Protein AF-0000000075201045 (afdb_homodimer)

Structure (mmCIF, N/CA/C/O backbone):
data_AF-0000000075201045-model_v1
#
loop_
_entity.id
_entity.type
_entity.pdbx_description
1 polymer 'Fumarylacetoacetase-like C-terminal domain-containing protein'
#
loop_
_atom_site.group_PDB
_atom_site.id
_atom_site.type_symbol
_atom_site.label_atom_id
_atom_site.label_alt_id
_atom_site.label_comp_id
_atom_site.label_asym_id
_atom_site.label_entity_id
_atom_site.label_seq_id
_atom_site.pdbx_PDB_ins_code
_atom_site.Cartn_x
_atom_site.Cartn_y
_atom_site.Cartn_z
_atom_site.occupancy
_atom_site.B_iso_or_equiv
_atom_site.auth_seq_id
_atom_site.auth_comp_id
_atom_site.auth_asym_id
_atom_site.auth_atom_id
_atom_site.pdbx_PDB_model_num
ATOM 1 N N . MET A 1 1 ? 1.28 19.375 -14.094 1 68.06 1 MET A N 1
ATOM 2 C CA . MET A 1 1 ? 0.945 17.984 -13.828 1 68.06 1 MET A CA 1
ATOM 3 C C . MET A 1 1 ? 0.833 17.734 -12.328 1 68.06 1 MET A C 1
ATOM 5 O O . MET A 1 1 ? -0.129 17.109 -11.875 1 68.06 1 MET A O 1
ATOM 9 N N . ALA A 1 2 ? 1.648 18.406 -11.594 1 76.38 2 ALA A N 1
ATOM 10 C CA . ALA A 1 2 ? 1.604 18.203 -10.148 1 76.38 2 ALA A CA 1
ATOM 11 C C . ALA A 1 2 ? 0.336 18.812 -9.555 1 76.38 2 ALA A C 1
ATOM 13 O O . ALA A 1 2 ? -0.212 18.281 -8.578 1 76.38 2 ALA A O 1
ATOM 14 N N . SER A 1 3 ? -0.15 19.75 -10.234 1 82.12 3 SER A N 1
ATOM 15 C CA . SER A 1 3 ? -1.355 20.406 -9.727 1 82.12 3 SER A CA 1
ATOM 16 C C . SER A 1 3 ? -2.572 19.484 -9.867 1 82.12 3 SER A C 1
ATOM 18 O O . SER A 1 3 ? -3.596 19.703 -9.219 1 82.12 3 SER A O 1
ATOM 20 N N . THR A 1 4 ? -2.371 18.453 -10.672 1 89.12 4 THR A N 1
ATOM 21 C CA . THR A 1 4 ? -3.449 17.484 -10.852 1 89.12 4 THR A CA 1
ATOM 22 C C . THR A 1 4 ? -3.057 16.125 -10.281 1 89.12 4 THR A C 1
ATOM 24 O O . THR A 1 4 ? -3.436 15.086 -10.828 1 89.12 4 THR A O 1
ATOM 27 N N . PHE A 1 5 ? -2.377 16.141 -9.18 1 93.06 5 PHE A N 1
ATOM 28 C CA . PHE A 1 5 ? -1.802 14.938 -8.602 1 93.06 5 PHE A CA 1
ATOM 29 C C . PHE A 1 5 ? -2.895 13.953 -8.203 1 93.06 5 PHE A C 1
ATOM 31 O O . PHE A 1 5 ? -2.713 12.734 -8.312 1 93.06 5 PHE A O 1
ATOM 38 N N . VAL A 1 6 ? -4.02 14.422 -7.844 1 93.12 6 VAL A N 1
ATOM 39 C CA . VAL A 1 6 ? -5.117 13.57 -7.398 1 93.12 6 VAL A CA 1
ATOM 40 C C . VAL A 1 6 ? -5.582 12.68 -8.547 1 93.12 6 VAL A C 1
ATOM 42 O O . VAL A 1 6 ? -6.031 11.555 -8.328 1 93.12 6 VAL A O 1
ATOM 45 N N . ARG A 1 7 ? -5.328 13.133 -9.75 1 91.06 7 ARG A N 1
ATOM 46 C CA . ARG A 1 7 ? -5.805 12.406 -10.922 1 91.06 7 ARG A CA 1
ATOM 47 C C . ARG A 1 7 ? -4.707 11.516 -11.492 1 91.06 7 ARG A C 1
ATOM 49 O O . ARG A 1 7 ? -4.992 10.477 -12.094 1 91.06 7 ARG A O 1
ATOM 56 N N . HIS A 1 8 ? -3.506 11.961 -11.203 1 91.56 8 HIS A N 1
ATOM 57 C CA . HIS A 1 8 ? -2.48 11.281 -11.984 1 91.56 8 HIS A CA 1
ATOM 58 C C . HIS A 1 8 ? -1.495 10.539 -11.086 1 91.56 8 HIS A C 1
ATOM 60 O O . HIS A 1 8 ? -0.746 9.68 -11.547 1 91.56 8 HIS A O 1
ATOM 66 N N . GLY A 1 9 ? -1.406 10.969 -9.82 1 95.25 9 GLY A N 1
ATOM 67 C CA . GLY A 1 9 ? -0.527 10.25 -8.914 1 95.25 9 GLY A CA 1
ATOM 68 C C . GLY A 1 9 ? -0.855 8.773 -8.805 1 95.25 9 GLY A C 1
ATOM 69 O O . GLY A 1 9 ? -2.008 8.375 -8.984 1 95.25 9 GLY A O 1
ATOM 70 N N . ARG A 1 10 ? 0.15 7.969 -8.516 1 96.5 10 ARG A N 1
ATOM 71 C CA . ARG A 1 10 ? -0.075 6.527 -8.555 1 96.5 10 ARG A CA 1
ATOM 72 C C . ARG A 1 10 ? -0.127 5.941 -7.145 1 96.5 10 ARG A C 1
ATOM 74 O O . ARG A 1 10 ? -0.617 4.828 -6.949 1 96.5 10 ARG A O 1
ATOM 81 N N . LYS A 1 11 ? 0.407 6.758 -6.168 1 98.62 11 LYS A N 1
ATOM 82 C CA . LYS A 1 11 ? 0.377 6.203 -4.816 1 98.62 11 LYS A CA 1
ATOM 83 C C . LYS A 1 11 ? 0.417 7.312 -3.77 1 98.62 11 LYS A C 1
ATOM 85 O O . LYS A 1 11 ? 0.832 8.438 -4.062 1 98.62 11 LYS A O 1
ATOM 90 N N . ILE A 1 12 ? -0.081 7.008 -2.633 1 98.94 12 ILE A N 1
ATOM 91 C CA . ILE A 1 12 ? 0.045 7.785 -1.406 1 98.94 12 ILE A CA 1
ATOM 92 C C . ILE A 1 12 ? 0.938 7.047 -0.414 1 98.94 12 ILE A C 1
ATOM 94 O O . ILE A 1 12 ? 0.655 5.902 -0.048 1 98.94 12 ILE A O 1
ATOM 98 N N . VAL A 1 13 ? 2.043 7.598 -0.073 1 98.94 13 VAL A N 1
ATOM 99 C CA . VAL A 1 13 ? 2.932 7.047 0.944 1 98.94 13 VAL A CA 1
ATOM 100 C C . VAL A 1 13 ? 2.756 7.812 2.254 1 98.94 13 VAL A C 1
ATOM 102 O O . VAL A 1 13 ? 3.035 9.008 2.322 1 98.94 13 VAL A O 1
ATOM 105 N N . ALA A 1 14 ? 2.365 7.129 3.305 1 98.94 14 ALA A N 1
ATOM 106 C CA . ALA A 1 14 ? 2.031 7.816 4.551 1 98.94 14 ALA A CA 1
ATOM 107 C C . ALA A 1 14 ? 2.951 7.371 5.684 1 98.94 14 ALA A C 1
ATOM 109 O O . ALA A 1 14 ? 3.082 6.176 5.953 1 98.94 14 ALA A O 1
ATOM 110 N N . ILE A 1 15 ? 3.527 8.359 6.348 1 98.69 15 ILE A N 1
ATOM 111 C CA . ILE A 1 15 ? 4.492 8.109 7.414 1 98.69 15 ILE A CA 1
ATOM 112 C C . ILE A 1 15 ? 3.756 7.883 8.734 1 98.69 15 ILE A C 1
ATOM 114 O O . ILE A 1 15 ? 2.838 8.633 9.078 1 98.69 15 ILE A O 1
ATOM 118 N N . GLY A 1 16 ? 4.188 6.848 9.445 1 97.31 16 GLY A N 1
ATOM 119 C CA . GLY A 1 16 ? 3.609 6.578 10.758 1 97.31 16 GLY A CA 1
ATOM 120 C C . GLY A 1 16 ? 4.41 7.176 11.898 1 97.31 16 GLY A C 1
ATOM 121 O O . GLY A 1 16 ? 5.641 7.215 11.844 1 97.31 16 GLY A O 1
ATOM 122 N N . ARG A 1 17 ? 3.682 7.703 12.883 1 96.06 17 ARG A N 1
ATOM 123 C CA . ARG A 1 17 ? 4.242 8.094 14.172 1 96.06 17 ARG A CA 1
ATOM 124 C C . ARG A 1 17 ? 5.34 9.133 14 1 96.06 17 ARG A C 1
ATOM 126 O O . ARG A 1 17 ? 6.434 8.992 14.555 1 96.06 17 ARG A O 1
ATOM 133 N N . ASN A 1 18 ? 5.035 10.211 13.289 1 97.94 18 ASN A N 1
ATOM 134 C CA . ASN A 1 18 ? 6.078 11.188 12.984 1 97.94 18 ASN A CA 1
ATOM 135 C C . ASN A 1 18 ? 5.945 12.438 13.836 1 97.94 18 ASN A C 1
ATOM 137 O O . ASN A 1 18 ? 6.566 13.461 13.547 1 97.94 18 ASN A O 1
ATOM 141 N N . TYR A 1 19 ? 5.047 12.484 14.82 1 96.44 19 TYR A N 1
ATOM 142 C CA . TYR A 1 19 ? 4.871 13.586 15.766 1 96.44 19 TYR A CA 1
ATOM 143 C C . TYR A 1 19 ? 4.969 13.086 17.203 1 96.44 19 TYR A C 1
ATOM 145 O O . TYR A 1 19 ? 4.215 12.203 17.609 1 96.44 19 TYR A O 1
ATOM 153 N N . SER A 1 20 ? 5.773 13.656 17.969 1 87.5 20 SER A N 1
ATOM 154 C CA . SER A 1 20 ? 6.105 13.164 19.312 1 87.5 20 SER A CA 1
ATOM 155 C C . SER A 1 20 ? 4.867 13.102 20.188 1 87.5 20 SER A C 1
ATOM 157 O O . SER A 1 20 ? 4.645 12.109 20.891 1 87.5 20 SER A O 1
ATOM 159 N N . GLU A 1 21 ? 4.129 14.117 20.188 1 83.5 21 GLU A N 1
ATOM 160 C CA . GLU A 1 21 ? 2.951 14.156 21.047 1 83.5 21 GLU A CA 1
ATOM 161 C C . GLU A 1 21 ? 1.922 13.117 20.609 1 83.5 21 GLU A C 1
ATOM 163 O O . GLU A 1 21 ? 1.203 12.562 21.453 1 83.5 21 GLU A O 1
ATOM 168 N N . HIS A 1 22 ? 1.812 12.867 19.375 1 85.5 22 HIS A N 1
ATOM 169 C CA . HIS A 1 22 ? 0.936 11.836 18.844 1 85.5 22 HIS A CA 1
ATOM 170 C C . HIS A 1 22 ? 1.35 10.453 19.344 1 85.5 22 HIS A C 1
ATOM 172 O O . HIS A 1 22 ? 0.497 9.633 19.703 1 85.5 22 HIS A O 1
ATOM 178 N N . ILE A 1 23 ? 2.639 10.312 19.375 1 84.44 23 ILE A N 1
ATOM 179 C CA . ILE A 1 23 ? 3.184 9.039 19.828 1 84.44 23 ILE A CA 1
ATOM 180 C C . ILE A 1 23 ? 2.807 8.805 21.281 1 84.44 23 ILE A C 1
ATOM 182 O O . ILE A 1 23 ? 2.375 7.711 21.656 1 84.44 23 ILE A O 1
ATOM 186 N N . LYS A 1 24 ? 2.955 9.844 22.016 1 83.25 24 LYS A N 1
ATOM 187 C CA . LYS A 1 24 ? 2.65 9.75 23.438 1 83.25 24 LYS A CA 1
ATOM 188 C C . LYS A 1 24 ? 1.164 9.484 23.672 1 83.25 24 LYS A C 1
ATOM 190 O O . LYS A 1 24 ? 0.798 8.68 24.516 1 83.25 24 LYS A O 1
ATOM 195 N N . GLU A 1 25 ? 0.348 10.023 22.938 1 85.81 25 GLU A N 1
ATOM 196 C CA . GLU A 1 25 ? -1.102 9.938 23.078 1 85.81 25 GLU A CA 1
ATOM 197 C C . GLU A 1 25 ? -1.593 8.508 22.859 1 85.81 25 GLU A C 1
ATOM 199 O O . GLU A 1 25 ? -2.559 8.07 23.484 1 85.81 25 GLU A O 1
ATOM 204 N N . LEU A 1 26 ? -0.983 7.828 22 1 81.94 26 LEU A N 1
ATOM 205 C CA . LEU A 1 26 ? -1.411 6.477 21.656 1 81.94 26 LEU A CA 1
ATOM 206 C C . LEU A 1 26 ? -0.512 5.434 22.312 1 81.94 26 LEU A C 1
ATOM 208 O O . LEU A 1 26 ? -0.641 4.238 22.047 1 81.94 26 LEU A O 1
ATOM 212 N N . ALA A 1 27 ? 0.481 5.801 23.266 1 84.75 27 ALA A N 1
ATOM 213 C CA . ALA A 1 27 ? 1.384 4.91 23.984 1 84.75 27 ALA A CA 1
ATOM 214 C C . ALA A 1 27 ? 2.217 4.07 23.016 1 84.75 27 ALA A C 1
ATOM 216 O O . ALA A 1 27 ? 2.361 2.861 23.203 1 84.75 27 ALA A O 1
ATOM 217 N N . ASN A 1 28 ? 2.605 4.82 21.984 1 84.94 28 ASN A N 1
ATOM 218 C CA . ASN A 1 28 ? 3.504 4.168 21.031 1 84.94 28 ASN A CA 1
ATOM 219 C C . ASN A 1 28 ? 4.965 4.516 21.328 1 84.94 28 ASN A C 1
ATOM 221 O O . ASN A 1 28 ? 5.25 5.426 22.094 1 84.94 28 ASN A O 1
ATOM 225 N N . THR A 1 29 ? 5.891 3.672 20.766 1 82.81 29 THR A N 1
ATOM 226 C CA . THR A 1 29 ? 7.316 3.967 20.844 1 82.81 29 THR A CA 1
ATOM 227 C C . THR A 1 29 ? 7.773 4.75 19.625 1 82.81 29 THR A C 1
ATOM 229 O O . THR A 1 29 ? 7.32 4.484 18.5 1 82.81 29 THR A O 1
ATOM 232 N N . ALA A 1 30 ? 8.734 5.652 19.828 1 84.06 30 ALA A N 1
ATOM 233 C CA . ALA A 1 30 ? 9.32 6.391 18.703 1 84.06 30 ALA A CA 1
ATOM 234 C C . ALA A 1 30 ? 10.164 5.473 17.828 1 84.06 30 ALA A C 1
ATOM 236 O O . ALA A 1 30 ? 10.992 4.707 18.328 1 84.06 30 ALA A O 1
ATOM 237 N N . PRO A 1 31 ? 10 5.605 16.562 1 89 31 PRO A N 1
ATOM 238 C CA . PRO A 1 31 ? 10.797 4.746 15.68 1 89 31 PRO A CA 1
ATOM 239 C C . PRO A 1 31 ? 12.219 5.258 15.477 1 89 31 PRO A C 1
ATOM 241 O O . PRO A 1 31 ? 12.453 6.469 15.484 1 89 31 PRO A O 1
ATOM 244 N N . LYS A 1 32 ? 13.117 4.359 15.219 1 88.31 32 LYS A N 1
ATOM 245 C CA . LYS A 1 32 ? 14.508 4.707 14.93 1 88.31 32 LYS A CA 1
ATOM 246 C C . LYS A 1 32 ? 14.664 5.223 13.508 1 88.31 32 LYS A C 1
ATOM 248 O O . LYS A 1 32 ? 15.555 6.027 13.227 1 88.31 32 LYS A O 1
ATOM 253 N N . GLU A 1 33 ? 13.789 4.699 12.672 1 94.56 33 GLU A N 1
ATOM 254 C CA . GLU A 1 33 ? 13.711 5.152 11.281 1 94.56 33 GLU A CA 1
ATOM 255 C C . GLU A 1 33 ? 12.266 5.309 10.836 1 94.56 33 GLU A C 1
ATOM 257 O O . GLU A 1 33 ? 11.359 4.688 11.398 1 94.56 33 GLU A O 1
ATOM 262 N N . PRO A 1 34 ? 12.102 6.184 9.82 1 97.25 34 PRO A N 1
ATOM 263 C CA . PRO A 1 34 ? 10.727 6.316 9.344 1 97.25 34 PRO A CA 1
ATOM 264 C C . PRO A 1 34 ? 10.133 4.992 8.867 1 97.25 34 PRO A C 1
ATOM 266 O O . PRO A 1 34 ? 10.844 4.176 8.273 1 97.25 34 PRO A O 1
ATOM 269 N N . PHE A 1 35 ? 8.906 4.719 9.156 1 97.81 35 PHE A N 1
ATOM 270 C CA . PHE A 1 35 ? 8.172 3.643 8.492 1 97.81 35 PHE A CA 1
ATOM 271 C C . PHE A 1 35 ? 6.895 4.168 7.855 1 97.81 35 PHE A C 1
ATOM 273 O O . PHE A 1 35 ? 6.395 5.227 8.242 1 97.81 35 PHE A O 1
ATOM 280 N N . PHE A 1 36 ? 6.422 3.465 6.883 1 98.81 36 PHE A N 1
ATOM 281 C CA . PHE A 1 36 ? 5.301 4 6.121 1 98.81 36 PHE A CA 1
ATOM 282 C C . PHE A 1 36 ? 4.391 2.881 5.633 1 98.81 36 PHE A C 1
ATOM 284 O O . PHE A 1 36 ? 4.758 1.704 5.699 1 98.81 36 PHE A O 1
ATOM 291 N N . PHE A 1 37 ? 3.244 3.232 5.25 1 98.88 37 PHE A N 1
ATOM 292 C CA . PHE A 1 37 ? 2.293 2.393 4.535 1 98.88 37 PHE A CA 1
ATOM 293 C C . PHE A 1 37 ? 1.799 3.092 3.271 1 98.88 37 PHE A C 1
ATOM 295 O O . PHE A 1 37 ? 1.991 4.297 3.107 1 98.88 37 PHE A O 1
ATOM 302 N N . ILE A 1 38 ? 1.225 2.316 2.393 1 98.88 38 ILE A N 1
ATOM 303 C CA . ILE A 1 38 ? 0.723 2.861 1.136 1 98.88 38 ILE A CA 1
ATOM 304 C C . ILE A 1 38 ? -0.804 2.869 1.149 1 98.88 38 ILE A C 1
ATOM 306 O O . ILE A 1 38 ? -1.433 1.904 1.593 1 98.88 38 ILE A O 1
ATOM 310 N N . LYS A 1 39 ? -1.398 3.986 0.767 1 98.94 39 LYS A N 1
ATOM 311 C CA . LYS A 1 39 ? -2.824 4.094 0.478 1 98.94 39 LYS A CA 1
ATOM 312 C C . LYS A 1 39 ? -3.078 4.148 -1.026 1 98.94 39 LYS A C 1
ATOM 314 O O . LYS A 1 39 ? -2.316 4.773 -1.767 1 98.94 39 LYS A O 1
ATOM 319 N N . PRO A 1 40 ? -4.164 3.465 -1.466 1 98.81 40 PRO A N 1
ATOM 320 C CA . PRO A 1 40 ? -4.523 3.613 -2.877 1 98.81 40 PRO A CA 1
ATOM 321 C C . PRO A 1 40 ? -5.055 5.004 -3.209 1 98.81 40 PRO A C 1
ATOM 323 O O . PRO A 1 40 ? -5.691 5.645 -2.365 1 98.81 40 PRO A O 1
ATOM 326 N N . THR A 1 41 ? -4.852 5.449 -4.465 1 98.62 41 THR A N 1
ATOM 327 C CA . THR A 1 41 ? -5.316 6.773 -4.855 1 98.62 41 THR A CA 1
ATOM 328 C C . THR A 1 41 ? -6.84 6.805 -4.965 1 98.62 41 THR A C 1
ATOM 330 O O . THR A 1 41 ? -7.445 7.879 -5.004 1 98.62 41 THR A O 1
ATOM 333 N N . THR A 1 42 ? -7.449 5.648 -4.949 1 98.69 42 THR A N 1
ATOM 334 C CA . THR A 1 42 ? -8.906 5.605 -4.965 1 98.69 42 THR A CA 1
ATOM 335 C C . THR A 1 42 ? -9.477 6.035 -3.617 1 98.69 42 THR A C 1
ATOM 337 O O . THR A 1 42 ? -10.688 6.266 -3.49 1 98.69 42 THR A O 1
ATOM 340 N N . SER A 1 43 ? -8.617 6.195 -2.607 1 98.88 43 SER A N 1
ATOM 341 C CA . SER A 1 43 ? -9.094 6.621 -1.293 1 98.88 43 SER A CA 1
ATOM 342 C C . SER A 1 43 ? -9.281 8.133 -1.235 1 98.88 43 SER A C 1
ATOM 344 O O . SER A 1 43 ? -9.883 8.648 -0.292 1 98.88 43 SER A O 1
ATOM 346 N N . TYR A 1 44 ? -8.859 8.883 -2.234 1 98.88 44 TYR A N 1
ATOM 347 C CA . TYR A 1 44 ? -9 10.336 -2.232 1 98.88 44 TYR A CA 1
ATOM 348 C C . TYR A 1 44 ? -10.461 10.742 -2.119 1 98.88 44 TYR A C 1
ATOM 350 O O . TYR A 1 44 ? -11.328 10.125 -2.744 1 98.88 44 TYR A O 1
ATOM 358 N N . LEU A 1 45 ? -10.695 11.719 -1.359 1 98.81 45 LEU A N 1
ATOM 359 C CA . LEU A 1 45 ? -11.977 12.398 -1.244 1 98.81 45 LEU A CA 1
ATOM 360 C C . LEU A 1 45 ? -11.805 13.906 -1.359 1 98.81 45 LEU A C 1
ATOM 362 O O . LEU A 1 45 ? -11.305 14.547 -0.435 1 98.81 45 LEU A O 1
ATOM 366 N N . PRO A 1 46 ? -12.195 14.484 -2.439 1 98.12 46 PRO A N 1
ATOM 367 C CA . PRO A 1 46 ? -12.078 15.945 -2.559 1 98.12 46 PRO A CA 1
ATOM 368 C C . PRO A 1 46 ? -12.867 16.688 -1.489 1 98.12 46 PRO A C 1
ATOM 370 O O . PRO A 1 46 ? -13.883 16.188 -1.001 1 98.12 46 PRO A O 1
ATOM 373 N N . SER A 1 47 ? -12.391 17.859 -1.215 1 98.5 47 SER A N 1
ATOM 374 C CA . SER A 1 47 ? -13.086 18.703 -0.251 1 98.5 47 SER A CA 1
ATOM 375 C C . SER A 1 47 ? -14.562 18.844 -0.595 1 98.5 47 SER A C 1
ATOM 377 O O . SER A 1 47 ? -14.922 18.953 -1.769 1 98.5 47 SER A O 1
ATOM 379 N N . GLY A 1 48 ? -15.359 18.875 0.414 1 98.62 48 GLY A N 1
ATOM 380 C CA . GLY A 1 48 ? -16.797 18.969 0.231 1 98.62 48 GLY A CA 1
ATOM 381 C C . GLY A 1 48 ? -17.453 17.609 0.045 1 98.62 48 GLY A C 1
ATOM 382 O O . GLY A 1 48 ? -18.688 17.516 -0.039 1 98.62 48 GLY A O 1
ATOM 383 N N . GLY A 1 49 ? -16.656 16.547 0.022 1 98.69 49 GLY A N 1
ATOM 384 C CA . GLY A 1 49 ? -17.172 15.219 -0.244 1 98.69 49 GLY A CA 1
ATOM 385 C C . GLY A 1 49 ? -17.766 14.562 0.982 1 98.69 49 GLY A C 1
ATOM 386 O O . GLY A 1 49 ? -17.906 15.195 2.031 1 98.69 49 GLY A O 1
ATOM 387 N N . LYS A 1 50 ? -18.219 13.336 0.781 1 98.88 50 LYS A N 1
ATOM 388 C CA . LYS A 1 50 ? -18.797 12.523 1.85 1 98.88 50 LYS A CA 1
ATOM 389 C C . LYS A 1 50 ? -17.875 11.367 2.223 1 98.88 50 LYS A C 1
ATOM 391 O O . LYS A 1 50 ? -17.578 10.5 1.395 1 98.88 50 LYS A O 1
ATOM 396 N N . LEU A 1 51 ? -17.328 11.391 3.393 1 98.94 51 LEU A N 1
ATOM 397 C CA . LEU A 1 51 ? -16.578 10.281 3.951 1 98.94 51 LEU A CA 1
ATOM 398 C C . LEU A 1 51 ? -17.484 9.125 4.32 1 98.94 51 LEU A C 1
ATOM 400 O O . LEU A 1 51 ? -18.375 9.266 5.172 1 98.94 51 LEU A O 1
ATOM 404 N N . GLU A 1 52 ? -17.297 7.996 3.746 1 98.88 52 GLU A N 1
ATOM 405 C CA . GLU A 1 52 ? -18.156 6.836 3.99 1 98.88 52 GLU A CA 1
ATOM 406 C C . GLU A 1 52 ? -17.562 5.926 5.055 1 98.88 52 GLU A C 1
ATOM 408 O O . GLU A 1 52 ? -16.438 5.418 4.895 1 98.88 52 GLU A O 1
ATOM 413 N N . LEU A 1 53 ? -18.297 5.742 6.082 1 98.81 53 LEU A N 1
ATOM 414 C CA . LEU A 1 53 ? -17.844 4.875 7.168 1 98.81 53 LEU A CA 1
ATOM 415 C C . LEU A 1 53 ? -18.453 3.48 7.031 1 98.81 53 LEU A C 1
ATOM 417 O O . LEU A 1 53 ? -19.672 3.309 7.137 1 98.81 53 LEU A O 1
ATOM 421 N N . PRO A 1 54 ? -17.578 2.486 6.77 1 98.62 54 PRO A N 1
ATOM 422 C CA . PRO A 1 54 ? -18.125 1.131 6.621 1 98.62 54 PRO A CA 1
ATOM 423 C C . PRO A 1 54 ? -18.797 0.621 7.895 1 98.62 54 PRO A C 1
ATOM 425 O O . PRO A 1 54 ? -18.484 1.089 8.992 1 98.62 54 PRO A O 1
ATOM 428 N N . ARG A 1 55 ? -19.703 -0.394 7.758 1 97.94 55 ARG A N 1
ATOM 429 C CA . ARG A 1 55 ? -20.422 -0.979 8.883 1 97.94 55 ARG A CA 1
ATOM 430 C C . ARG A 1 55 ? -19.453 -1.604 9.891 1 97.94 55 ARG A C 1
ATOM 432 O O . ARG A 1 55 ? -18.578 -2.379 9.508 1 97.94 55 ARG A O 1
ATOM 439 N N . GLY A 1 56 ? -19.609 -1.153 11.133 1 97.94 56 GLY A N 1
ATOM 440 C CA . GLY A 1 56 ? -18.828 -1.734 12.211 1 97.94 56 GLY A CA 1
ATOM 441 C C . GLY A 1 56 ? -17.484 -1.061 12.406 1 97.94 56 GLY A C 1
ATOM 442 O O . GLY A 1 56 ? -16.766 -1.355 13.367 1 97.94 56 GLY A O 1
ATOM 443 N N . ILE A 1 57 ? -17.109 -0.148 11.562 1 98.5 57 ILE A N 1
ATOM 444 C CA . ILE A 1 57 ? -15.797 0.478 11.625 1 98.5 57 ILE A CA 1
ATOM 445 C C . ILE A 1 57 ? -15.859 1.707 12.531 1 98.5 57 ILE A C 1
ATOM 447 O O . ILE A 1 57 ? -16.781 2.516 12.43 1 98.5 57 ILE A O 1
ATOM 451 N N . ILE A 1 58 ? -14.961 1.764 13.438 1 98.56 58 ILE A N 1
ATOM 452 C CA . ILE A 1 58 ? -14.656 2.986 14.172 1 98.56 58 ILE A CA 1
ATOM 453 C C . ILE A 1 58 ? -13.508 3.729 13.492 1 98.56 58 ILE A C 1
ATOM 455 O O . ILE A 1 58 ? -12.352 3.334 13.625 1 98.56 58 ILE A O 1
ATOM 459 N N . ALA A 1 59 ? -13.836 4.824 12.789 1 98.81 59 ALA A N 1
ATOM 460 C CA . ALA A 1 59 ? -12.844 5.539 12 1 98.81 59 ALA A CA 1
ATOM 461 C C . ALA A 1 59 ? -12.281 6.73 12.773 1 98.81 59 ALA A C 1
ATOM 463 O O . ALA A 1 59 ? -13.016 7.434 13.461 1 98.81 59 ALA A O 1
ATOM 464 N N . HIS A 1 60 ? -10.977 6.914 12.703 1 98.94 60 HIS A N 1
ATOM 465 C CA . HIS A 1 60 ? -10.297 8.031 13.344 1 98.94 60 HIS A CA 1
ATOM 466 C C . HIS A 1 60 ? -9.719 8.984 12.297 1 98.94 60 HIS A C 1
ATOM 468 O O . HIS A 1 60 ? -9.258 8.555 11.242 1 98.94 60 HIS A O 1
ATOM 474 N N . HIS A 1 61 ? -9.742 10.258 12.625 1 98.94 61 HIS A N 1
ATOM 475 C CA . HIS A 1 61 ? -9.148 11.289 11.773 1 98.94 61 HIS A CA 1
ATOM 476 C C . HIS A 1 61 ? -7.695 11.547 12.148 1 98.94 61 HIS A C 1
ATOM 478 O O . HIS A 1 61 ? -7.336 11.484 13.328 1 98.94 61 HIS A O 1
ATOM 484 N N . GLU A 1 62 ? -6.879 11.836 11.203 1 98.81 62 GLU A N 1
ATOM 485 C CA . GLU A 1 62 ? -5.508 12.32 11.352 1 98.81 62 GLU A CA 1
ATOM 486 C C . GLU A 1 62 ? -5.203 13.422 10.336 1 98.81 62 GLU A C 1
ATOM 488 O O . GLU A 1 62 ? -4.895 13.133 9.18 1 98.81 62 GLU A O 1
ATOM 493 N N . VAL A 1 63 ? -5.242 14.68 10.711 1 98.94 63 VAL A N 1
ATOM 494 C CA . VAL A 1 63 ? -4.93 15.773 9.797 1 98.94 63 VAL A CA 1
ATOM 495 C C . VAL A 1 63 ? -3.422 15.836 9.562 1 98.94 63 VAL A C 1
ATOM 497 O O . VAL A 1 63 ? -2.635 15.664 10.492 1 98.94 63 VAL A O 1
ATOM 500 N N . GLU A 1 64 ? -3.037 15.984 8.336 1 98.94 64 GLU A N 1
ATOM 501 C CA . GLU A 1 64 ? -1.618 15.906 8 1 98.94 64 GLU A CA 1
ATOM 502 C C . GLU A 1 64 ? -1.254 16.906 6.906 1 98.94 64 GLU A C 1
ATOM 504 O O . GLU A 1 64 ? -2.115 17.312 6.129 1 98.94 64 GLU A O 1
ATOM 509 N N . LEU A 1 65 ? 0.011 17.297 6.875 1 98.94 65 LEU A N 1
ATOM 510 C CA . LEU A 1 65 ? 0.6 17.938 5.699 1 98.94 65 LEU A CA 1
ATOM 511 C C . LEU A 1 65 ? 1.015 16.891 4.668 1 98.94 65 LEU A C 1
ATOM 513 O O . LEU A 1 65 ? 1.689 15.922 5 1 98.94 65 LEU A O 1
ATOM 517 N N . GLY A 1 66 ? 0.561 17.094 3.449 1 98.88 66 GLY A N 1
ATOM 518 C CA . GLY A 1 66 ? 1.014 16.266 2.334 1 98.88 66 GLY A CA 1
ATOM 519 C C . GLY A 1 66 ? 2.07 16.953 1.485 1 98.88 66 GLY A C 1
ATOM 520 O O . GLY A 1 66 ? 2.014 18.172 1.271 1 98.88 66 GLY A O 1
ATOM 521 N N . ILE A 1 67 ? 3.035 16.188 1.018 1 98.94 67 ILE A N 1
ATOM 522 C CA . ILE A 1 67 ? 4.031 16.625 0.038 1 98.94 67 ILE A CA 1
ATOM 523 C C . ILE A 1 67 ? 3.668 16.062 -1.338 1 98.94 67 ILE A C 1
ATOM 525 O O . ILE A 1 67 ? 3.51 14.852 -1.504 1 98.94 67 ILE A O 1
ATOM 529 N N . VAL A 1 68 ? 3.514 16.922 -2.277 1 98.88 68 VAL A N 1
ATOM 530 C CA . VAL A 1 68 ? 3.285 16.5 -3.652 1 98.88 68 VAL A CA 1
ATOM 531 C C . VAL A 1 68 ? 4.617 16.422 -4.398 1 98.88 68 VAL A C 1
ATOM 533 O O . VAL A 1 68 ? 5.328 17.422 -4.508 1 98.88 68 VAL A O 1
ATOM 536 N N . ILE A 1 69 ? 4.867 15.273 -4.953 1 98.81 69 ILE A N 1
ATOM 537 C CA . ILE A 1 69 ? 6.129 15.055 -5.66 1 98.81 69 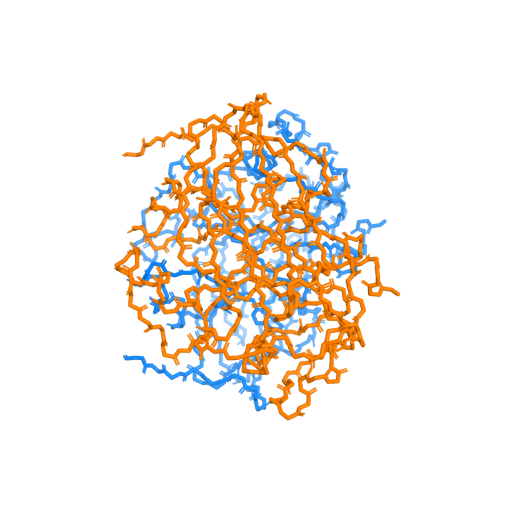ILE A CA 1
ATOM 538 C C . ILE A 1 69 ? 6.027 15.625 -7.074 1 98.81 69 ILE A C 1
ATOM 540 O O . ILE A 1 69 ? 5.039 15.383 -7.777 1 98.81 69 ILE A O 1
ATOM 544 N N . GLY A 1 70 ? 7.004 16.359 -7.438 1 98.06 70 GLY A N 1
ATOM 545 C CA . GLY A 1 70 ? 7.109 16.891 -8.789 1 98.06 70 GLY A CA 1
ATOM 546 C C . GLY A 1 70 ? 8.07 16.109 -9.664 1 98.06 70 GLY A C 1
ATOM 547 O O . GLY A 1 70 ? 7.641 15.289 -10.477 1 98.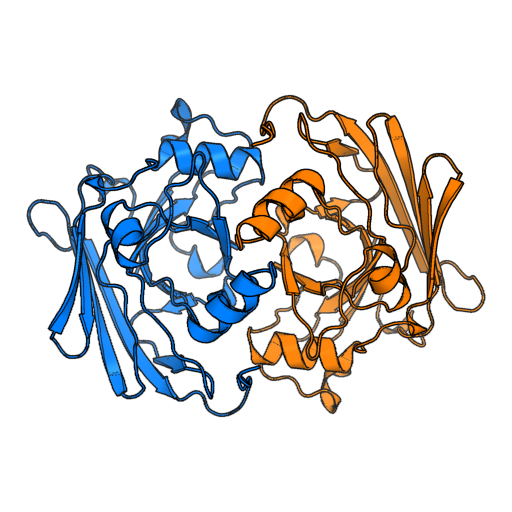06 70 GLY A O 1
ATOM 548 N N . ASN A 1 71 ? 9.367 16.328 -9.398 1 96.19 71 ASN A N 1
ATOM 549 C CA . ASN A 1 71 ? 10.383 15.531 -10.07 1 96.19 71 ASN A CA 1
ATOM 550 C C . ASN A 1 71 ? 10.602 14.195 -9.359 1 96.19 71 ASN A C 1
ATOM 552 O O . ASN A 1 71 ? 11.141 14.148 -8.258 1 96.19 71 ASN A O 1
ATOM 556 N N . GLY A 1 72 ? 10.227 13.172 -10.023 1 97.38 72 GLY A N 1
ATOM 557 C CA . GLY A 1 72 ? 10.422 11.859 -9.43 1 97.38 72 GLY A CA 1
ATOM 558 C C . GLY A 1 72 ? 11.883 11.492 -9.242 1 97.38 72 GLY A C 1
ATOM 559 O O . GLY A 1 72 ? 12.773 12.281 -9.57 1 97.38 72 GLY A O 1
ATOM 560 N N . GLY A 1 73 ? 12.023 10.281 -8.594 1 98.38 73 GLY A N 1
ATOM 561 C CA . GLY A 1 73 ? 13.391 9.828 -8.422 1 98.38 73 GLY A CA 1
ATOM 562 C C . GLY A 1 73 ? 13.523 8.68 -7.43 1 98.38 73 GLY A C 1
ATOM 563 O O . GLY A 1 73 ? 12.57 8.375 -6.703 1 98.38 73 GLY A O 1
ATOM 564 N N . ARG A 1 74 ? 14.609 8.07 -7.523 1 98.25 74 ARG A N 1
ATOM 565 C CA . ARG A 1 74 ? 15.055 7.02 -6.609 1 98.25 74 ARG A CA 1
ATOM 566 C C . ARG A 1 74 ? 16.359 7.406 -5.926 1 98.25 74 ARG A C 1
ATOM 568 O O . ARG A 1 74 ? 17.188 8.109 -6.508 1 98.25 74 ARG A O 1
ATOM 575 N N . ASP A 1 75 ? 16.5 7.02 -4.648 1 98.5 75 ASP A N 1
ATOM 576 C CA . ASP A 1 75 ? 17.703 7.277 -3.885 1 98.5 75 ASP A CA 1
ATOM 577 C C . ASP A 1 75 ? 18.016 8.773 -3.834 1 98.5 75 ASP A C 1
ATOM 579 O O . ASP A 1 75 ? 19.141 9.188 -4.121 1 98.5 75 ASP A O 1
ATOM 583 N N . ILE A 1 76 ? 17.047 9.531 -3.531 1 98.69 76 ILE A N 1
ATOM 584 C CA . ILE A 1 76 ? 17.172 10.984 -3.4 1 98.69 76 ILE A CA 1
ATOM 585 C C . ILE A 1 76 ? 17.859 11.32 -2.076 1 98.69 76 ILE A C 1
ATOM 587 O O . ILE A 1 76 ? 17.391 10.922 -1.009 1 98.69 76 ILE A O 1
ATOM 591 N N . SER A 1 77 ? 18.922 12.039 -2.072 1 98.62 77 SER A N 1
ATOM 592 C CA . SER A 1 77 ? 19.578 12.453 -0.837 1 98.62 77 SER A CA 1
ATOM 593 C C . SER A 1 77 ? 18.781 13.547 -0.131 1 98.62 77 SER A C 1
ATOM 595 O O . SER A 1 77 ? 18 14.25 -0.764 1 98.62 77 SER A O 1
ATOM 597 N N . GLN A 1 78 ? 19 13.695 1.146 1 98.56 78 GLN A N 1
ATOM 598 C CA . GLN A 1 78 ? 18.328 14.766 1.884 1 98.56 78 GLN A CA 1
ATOM 599 C C . GLN A 1 78 ? 18.641 16.125 1.279 1 98.56 78 GLN A C 1
ATOM 601 O O . GLN A 1 78 ? 17.766 17 1.199 1 98.56 78 GLN A O 1
ATOM 606 N N . ALA A 1 79 ? 19.859 16.297 0.795 1 98.56 79 ALA A N 1
ATOM 607 C CA . ALA A 1 79 ? 20.328 17.578 0.243 1 98.56 79 ALA A CA 1
ATOM 608 C C . ALA A 1 79 ? 19.547 17.938 -1.02 1 98.56 79 ALA A C 1
ATOM 610 O O . ALA A 1 79 ? 19.344 19.109 -1.317 1 98.56 79 ALA A O 1
ATOM 611 N N . ASN A 1 80 ? 19.031 16.953 -1.727 1 98.56 80 ASN A N 1
ATOM 612 C CA . ASN A 1 80 ? 18.359 17.188 -3 1 98.56 80 ASN A CA 1
ATOM 613 C C . ASN A 1 80 ? 16.844 17.062 -2.865 1 98.56 80 ASN A C 1
ATOM 615 O O . ASN A 1 80 ? 16.109 17.266 -3.838 1 98.56 80 ASN A O 1
ATOM 619 N N . ALA A 1 81 ? 16.359 16.766 -1.71 1 98.75 81 ALA A N 1
ATOM 620 C CA . ALA A 1 81 ? 14.953 16.438 -1.497 1 98.75 81 ALA A CA 1
ATOM 621 C C . ALA A 1 81 ? 14.055 17.594 -1.962 1 98.75 81 ALA A C 1
ATOM 623 O O . ALA A 1 81 ? 13.023 17.359 -2.604 1 98.75 81 ALA A O 1
ATOM 624 N N . ASP A 1 82 ? 14.492 18.75 -1.693 1 98.25 82 ASP A N 1
ATOM 625 C CA . ASP A 1 82 ? 13.68 19.938 -1.967 1 98.25 82 ASP A CA 1
ATOM 626 C C . ASP A 1 82 ? 13.391 20.078 -3.461 1 98.25 82 ASP A C 1
ATOM 628 O O . ASP A 1 82 ? 12.312 20.516 -3.855 1 98.25 82 ASP A O 1
ATOM 632 N N . SER A 1 83 ? 14.305 19.719 -4.301 1 98.31 83 SER A N 1
ATOM 633 C CA . SER A 1 83 ? 14.164 19.875 -5.746 1 98.31 83 SER A CA 1
ATOM 634 C C . SER A 1 83 ? 13.141 18.906 -6.312 1 98.31 83 SER A C 1
ATOM 636 O O . SER A 1 83 ? 12.719 19.031 -7.461 1 98.31 83 SER A O 1
ATOM 638 N N . HIS A 1 84 ? 12.68 17.984 -5.504 1 98.62 84 HIS A N 1
ATOM 639 C CA . HIS A 1 84 ? 11.719 17 -5.965 1 98.62 84 HIS A CA 1
ATOM 640 C C . HIS A 1 84 ? 10.305 17.344 -5.523 1 98.62 84 HIS A C 1
ATOM 642 O O . HIS A 1 84 ? 9.344 16.672 -5.906 1 98.62 84 HIS A O 1
ATOM 648 N N . ILE A 1 85 ? 10.148 18.344 -4.785 1 98.69 85 ILE A N 1
ATOM 649 C CA . ILE A 1 85 ? 8.852 18.75 -4.25 1 98.69 85 ILE A CA 1
ATOM 650 C C . ILE A 1 85 ? 8.203 19.766 -5.176 1 98.69 85 ILE A C 1
ATOM 652 O O . ILE A 1 85 ? 8.789 20.812 -5.457 1 98.69 85 ILE A O 1
ATOM 656 N N . ALA A 1 86 ? 7.031 19.453 -5.656 1 98.69 86 ALA A N 1
ATOM 657 C CA . ALA A 1 86 ? 6.273 20.391 -6.477 1 98.69 86 ALA A CA 1
ATOM 658 C C . ALA A 1 86 ? 5.449 21.344 -5.609 1 98.69 86 ALA A C 1
ATOM 660 O O . ALA A 1 86 ? 5.246 22.5 -5.969 1 98.69 86 ALA A O 1
ATOM 661 N N . GLY A 1 87 ? 4.949 20.797 -4.496 1 98.69 87 GLY A N 1
ATOM 662 C CA . GLY A 1 87 ? 4.078 21.547 -3.607 1 98.69 87 GLY A CA 1
ATOM 663 C C . GLY A 1 87 ? 3.539 20.719 -2.457 1 98.69 87 GLY A C 1
ATOM 664 O O . GLY A 1 87 ? 4.176 19.766 -2.029 1 98.69 87 GLY A O 1
ATOM 665 N N . TYR A 1 88 ? 2.457 21.203 -1.912 1 98.81 88 TYR A N 1
ATOM 666 C CA . TYR A 1 88 ? 1.894 20.609 -0.702 1 98.81 88 TYR A CA 1
ATOM 667 C C . TYR A 1 88 ? 0.378 20.484 -0.811 1 98.81 88 TYR A C 1
ATOM 669 O O . TYR A 1 88 ? -0.221 20.953 -1.783 1 98.81 88 TYR A O 1
ATOM 677 N N . ALA A 1 89 ? -0.179 19.828 0.169 1 98.81 89 ALA A N 1
ATOM 678 C CA . ALA A 1 89 ? -1.63 19.719 0.282 1 98.81 89 ALA A CA 1
ATOM 679 C C . ALA A 1 89 ? -2.043 19.391 1.714 1 98.81 89 ALA A C 1
ATOM 681 O O . ALA A 1 89 ? -1.303 18.719 2.443 1 98.81 89 ALA A O 1
ATOM 682 N N . LEU A 1 90 ? -3.172 19.922 2.104 1 98.94 90 LEU A N 1
ATOM 683 C CA . LEU A 1 90 ? -3.822 19.531 3.352 1 98.94 90 LEU A CA 1
ATOM 684 C C . LEU A 1 90 ? -4.602 18.234 3.178 1 98.94 90 LEU A C 1
ATOM 686 O O . LEU A 1 90 ? -5.355 18.078 2.213 1 98.94 90 LEU A O 1
ATOM 690 N N . ALA A 1 91 ? -4.367 17.281 4.035 1 98.94 91 ALA A N 1
ATOM 691 C CA . ALA A 1 91 ? -5.02 15.984 3.9 1 98.94 91 ALA A CA 1
ATOM 692 C C . ALA A 1 91 ? -5.453 15.445 5.262 1 98.94 91 ALA A C 1
ATOM 694 O O . ALA A 1 91 ? -5.012 15.938 6.301 1 98.94 91 ALA A O 1
ATOM 695 N N . VAL A 1 92 ? -6.363 14.523 5.246 1 99 92 VAL A N 1
ATOM 696 C CA . VAL A 1 92 ? -6.711 13.742 6.434 1 99 92 VAL A CA 1
ATOM 697 C C . VAL A 1 92 ? -6.488 12.258 6.156 1 99 92 VAL A C 1
ATOM 699 O O . VAL A 1 92 ? -7.086 11.695 5.234 1 99 92 VAL A O 1
ATOM 702 N N . ASP A 1 93 ? -5.582 11.641 6.887 1 98.94 93 ASP A N 1
ATOM 703 C CA . ASP A 1 93 ? -5.352 10.203 6.844 1 98.94 93 ASP A CA 1
ATOM 704 C C . ASP A 1 93 ? -6.348 9.461 7.727 1 98.94 93 ASP A C 1
ATOM 706 O O . ASP A 1 93 ? -6.047 9.141 8.883 1 98.94 93 ASP A O 1
ATOM 710 N N . MET A 1 94 ? -7.504 9.109 7.148 1 98.94 94 MET A N 1
ATOM 711 C CA . MET A 1 94 ? -8.516 8.359 7.898 1 98.94 94 MET A CA 1
ATOM 712 C C . MET 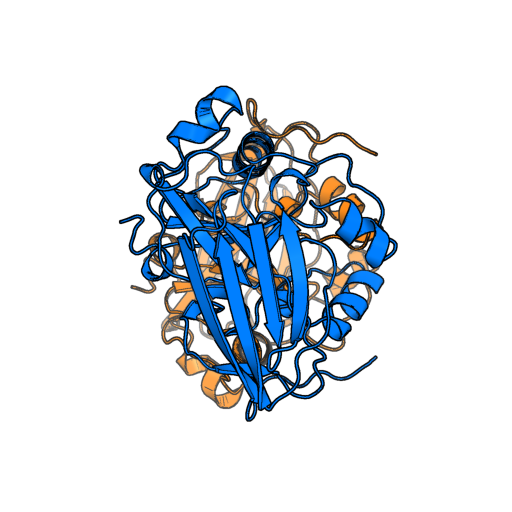A 1 94 ? -8.055 6.93 8.156 1 98.94 94 MET A C 1
ATOM 714 O O . MET A 1 94 ? -7.41 6.316 7.297 1 98.94 94 MET A O 1
ATOM 718 N N . THR A 1 95 ? -8.414 6.426 9.297 1 98.81 95 THR A N 1
ATOM 719 C CA . THR A 1 95 ? -7.984 5.105 9.734 1 98.81 95 THR A CA 1
ATOM 720 C C . THR A 1 95 ? -9.164 4.305 10.281 1 98.81 95 THR A C 1
ATOM 722 O O . THR A 1 95 ? -9.883 4.777 11.172 1 98.81 95 THR A O 1
ATOM 725 N N . ALA A 1 96 ? -9.422 3.129 9.75 1 98.81 96 ALA A N 1
ATOM 726 C CA . ALA A 1 96 ? -10.281 2.178 10.445 1 98.81 96 ALA A CA 1
ATOM 727 C C . ALA A 1 96 ? -9.586 1.614 11.688 1 98.81 96 ALA A C 1
ATOM 729 O O . ALA A 1 96 ? -8.961 0.55 11.625 1 98.81 96 ALA A O 1
ATOM 730 N N . ARG A 1 97 ? -9.766 2.25 12.766 1 98.44 97 ARG A N 1
ATOM 731 C CA . ARG A 1 97 ? -8.914 2.066 13.938 1 98.44 97 ARG A CA 1
ATOM 732 C C . ARG A 1 97 ? -9.109 0.68 14.539 1 98.44 97 ARG A C 1
ATOM 734 O O . ARG A 1 97 ? -8.141 0.008 14.891 1 98.44 97 ARG A O 1
ATOM 741 N N . ASN A 1 98 ? -10.359 0.262 14.734 1 98.31 98 ASN A N 1
ATOM 742 C CA . ASN A 1 98 ? -10.594 -1.057 15.312 1 98.31 98 ASN A CA 1
ATOM 743 C C . ASN A 1 98 ? -10.062 -2.166 14.406 1 98.31 98 ASN A C 1
ATOM 745 O O . ASN A 1 98 ? -9.523 -3.162 14.891 1 98.31 98 ASN A O 1
ATOM 749 N N . LEU A 1 99 ? -10.18 -2.012 13.117 1 98.31 99 LEU A N 1
ATOM 750 C CA . LEU A 1 99 ? -9.57 -2.951 12.18 1 98.31 99 LEU A CA 1
ATOM 751 C C . LEU A 1 99 ? -8.047 -2.9 12.273 1 98.31 99 LEU A C 1
ATOM 753 O O . LEU A 1 99 ? -7.391 -3.943 12.289 1 98.31 99 LEU A O 1
ATOM 757 N N . GLN A 1 100 ? -7.508 -1.708 12.305 1 98.25 100 GLN A N 1
ATOM 758 C CA . GLN A 1 100 ? -6.062 -1.566 12.43 1 98.25 100 GLN A CA 1
ATOM 759 C C . GLN A 1 100 ? -5.547 -2.246 13.695 1 98.25 100 GLN A C 1
ATOM 761 O O . GLN A 1 100 ? -4.527 -2.936 13.664 1 98.25 100 GLN A O 1
ATOM 766 N N . ASP A 1 101 ? -6.246 -2.01 14.797 1 97.12 101 ASP A N 1
ATOM 767 C CA . ASP A 1 101 ? -5.852 -2.643 16.047 1 97.12 101 ASP A CA 1
ATOM 768 C C . ASP A 1 101 ? -5.816 -4.164 15.906 1 97.12 101 ASP A C 1
ATOM 770 O O . ASP A 1 101 ? -4.887 -4.812 16.391 1 97.12 101 ASP A O 1
ATOM 774 N N . GLN A 1 102 ? -6.812 -4.703 15.273 1 96.69 102 GLN A N 1
ATOM 775 C CA . GLN A 1 102 ? -6.895 -6.145 15.078 1 96.69 102 GLN A CA 1
ATOM 776 C C . GLN A 1 102 ? -5.719 -6.656 14.242 1 96.69 102 GLN A C 1
ATOM 778 O O . GLN A 1 102 ? -5.078 -7.645 14.609 1 96.69 102 GLN A O 1
ATOM 783 N N . VAL A 1 103 ? -5.406 -6.008 13.148 1 97 103 VAL A N 1
ATOM 784 C CA . VAL A 1 103 ? -4.363 -6.52 12.266 1 97 103 VAL A CA 1
ATOM 785 C C . VAL A 1 103 ? -2.99 -6.281 12.891 1 97 103 VAL A C 1
ATOM 787 O O . VAL A 1 103 ? -2.07 -7.082 12.711 1 97 103 VAL A O 1
ATOM 790 N N . LYS A 1 104 ? -2.822 -5.184 13.594 1 96.88 104 LYS A N 1
ATOM 791 C CA . LYS A 1 104 ? -1.572 -4.941 14.305 1 96.88 104 LYS A CA 1
ATOM 792 C C . LYS A 1 104 ? -1.26 -6.082 15.266 1 96.88 104 LYS A C 1
ATOM 794 O O . LYS A 1 104 ? -0.13 -6.574 15.312 1 96.88 104 LYS A O 1
ATOM 799 N N . LYS A 1 105 ? -2.25 -6.473 16 1 95.44 105 LYS A N 1
ATOM 800 C CA . LYS A 1 105 ? -2.098 -7.531 17 1 95.44 105 LYS A CA 1
ATOM 801 C C . LYS A 1 105 ? -1.668 -8.844 16.344 1 95.44 105 LYS A C 1
ATOM 803 O O . LYS A 1 105 ? -0.95 -9.641 16.953 1 95.44 105 LYS A O 1
ATOM 808 N N . ARG A 1 106 ? -1.996 -9.031 15.141 1 95.38 106 ARG A N 1
ATOM 809 C CA . ARG A 1 106 ? -1.727 -10.281 14.438 1 95.38 106 ARG A CA 1
ATOM 810 C C . ARG A 1 106 ? -0.511 -10.141 13.523 1 95.38 106 ARG A C 1
ATOM 812 O O . ARG A 1 106 ? -0.188 -11.062 12.766 1 95.38 106 ARG A O 1
ATOM 819 N N . GLY A 1 107 ? 0.118 -8.938 13.531 1 96.81 107 GLY A N 1
ATOM 820 C CA . GLY A 1 107 ? 1.258 -8.695 12.656 1 96.81 107 GLY A CA 1
ATOM 821 C C . GLY A 1 107 ? 0.889 -8.656 11.188 1 96.81 107 GLY A C 1
ATOM 822 O O . GLY A 1 107 ? 1.688 -9.039 10.328 1 96.81 107 GLY A O 1
ATOM 823 N N . LEU A 1 108 ? -0.302 -8.328 10.852 1 97.62 108 LEU A N 1
ATOM 824 C CA . LEU A 1 108 ? -0.802 -8.281 9.477 1 97.62 108 LEU A CA 1
ATOM 825 C C . LEU A 1 108 ? -0.716 -6.863 8.914 1 97.62 108 LEU A C 1
ATOM 827 O O . LEU A 1 108 ? -0.512 -5.906 9.664 1 97.62 108 LEU A O 1
ATOM 831 N N . PRO A 1 109 ? -0.819 -6.699 7.586 1 98.38 109 PRO A N 1
ATOM 832 C CA . PRO A 1 109 ? -0.652 -5.387 6.961 1 98.38 109 PRO A CA 1
ATOM 833 C C . PRO A 1 109 ? -1.813 -4.441 7.254 1 98.38 109 PRO A C 1
ATOM 835 O O . PRO A 1 109 ? -2.924 -4.891 7.551 1 98.38 109 PRO A O 1
ATOM 838 N N . TRP A 1 110 ? -1.553 -3.146 7.059 1 98.81 110 TRP A N 1
ATOM 839 C CA . TRP A 1 110 ? -2.502 -2.1 7.418 1 98.81 110 TRP A CA 1
ATOM 840 C C . TRP A 1 110 ? -3.346 -1.693 6.215 1 98.81 110 TRP A C 1
ATOM 842 O O . TRP A 1 110 ? -4.258 -0.874 6.336 1 98.81 110 TRP A O 1
ATOM 852 N N . SER A 1 111 ? -3.16 -2.262 5.066 1 98.75 111 SER A N 1
ATOM 853 C CA . SER A 1 111 ? -3.67 -1.734 3.807 1 98.75 111 SER A CA 1
ATOM 854 C C . SER A 1 111 ? -5.188 -1.584 3.842 1 98.75 111 SER A C 1
ATOM 856 O O . SER A 1 111 ? -5.727 -0.564 3.406 1 98.75 111 SER A O 1
ATOM 858 N N . ALA A 1 112 ? -5.887 -2.521 4.371 1 98.62 112 ALA A N 1
ATOM 859 C CA . ALA A 1 112 ? -7.344 -2.416 4.426 1 98.62 112 ALA A CA 1
ATOM 860 C C . ALA A 1 112 ? -7.773 -1.304 5.379 1 98.62 112 ALA A C 1
ATOM 862 O O . ALA A 1 112 ? -8.625 -0.48 5.035 1 98.62 112 ALA A O 1
ATOM 863 N N . ALA A 1 113 ? -7.164 -1.228 6.527 1 98.81 113 ALA A N 1
ATOM 864 C CA . ALA A 1 113 ? -7.543 -0.276 7.57 1 98.81 113 ALA A CA 1
ATOM 865 C C . ALA A 1 113 ? -7.328 1.161 7.105 1 98.81 113 ALA A C 1
ATOM 867 O O . ALA A 1 113 ? -8 2.082 7.578 1 98.81 113 ALA A O 1
ATOM 868 N N . LYS A 1 114 ? -6.383 1.353 6.191 1 98.88 114 LYS A N 1
ATOM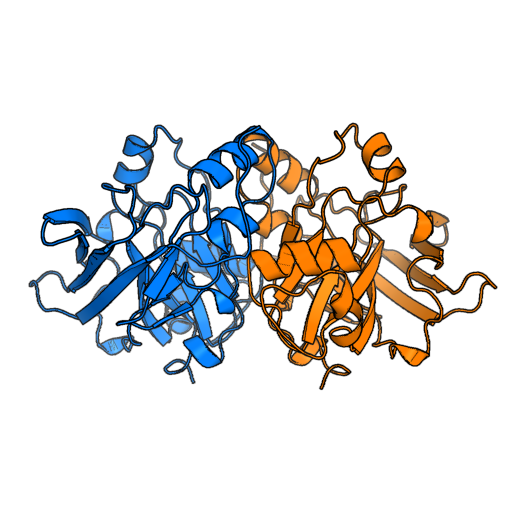 869 C CA . LYS A 1 114 ? -5.996 2.695 5.766 1 98.88 114 LYS A CA 1
ATOM 870 C C . LYS A 1 114 ? -6.492 2.99 4.355 1 98.88 114 LYS A C 1
ATOM 872 O O . LYS A 1 114 ? -6.465 4.141 3.91 1 98.88 114 LYS A O 1
ATOM 877 N N . GLY A 1 115 ? -7.059 1.951 3.639 1 98.81 115 GLY A N 1
ATOM 878 C CA . GLY A 1 115 ? -7.184 2.08 2.195 1 98.81 115 GLY A CA 1
ATOM 879 C C . GLY A 1 115 ? -8.625 2.105 1.72 1 98.81 115 GLY A C 1
ATOM 880 O O . GLY A 1 115 ? -8.891 1.961 0.525 1 98.81 115 GLY A O 1
ATOM 881 N N . PHE A 1 116 ? -9.602 2.297 2.619 1 98.88 116 PHE A N 1
ATOM 882 C CA . PHE A 1 116 ? -10.992 2.373 2.186 1 98.88 116 PHE A CA 1
ATOM 883 C C . PHE A 1 116 ? -11.195 3.541 1.227 1 98.88 116 PHE A C 1
ATOM 885 O O . PHE A 1 116 ? -10.562 4.586 1.369 1 98.88 116 PHE A O 1
ATOM 892 N N . ASP A 1 117 ? -12.117 3.377 0.277 1 98.75 117 ASP A N 1
ATOM 893 C CA . ASP A 1 117 ? -12.555 4.535 -0.497 1 98.75 117 ASP A CA 1
ATOM 894 C C . ASP A 1 117 ? -13 5.672 0.419 1 98.75 117 ASP A C 1
ATOM 896 O O . ASP A 1 117 ? -13.648 5.438 1.441 1 98.75 117 ASP A O 1
ATOM 900 N N . THR A 1 118 ? -12.586 6.906 0.085 1 98.88 118 THR A N 1
ATOM 901 C CA . THR A 1 118 ? -12.914 8.172 0.728 1 98.88 118 THR A CA 1
ATOM 902 C C . THR A 1 118 ? -12.07 8.383 1.979 1 98.88 118 THR A C 1
ATOM 904 O O . THR A 1 118 ? -12.211 9.398 2.668 1 98.88 118 THR A O 1
ATOM 907 N N . PHE A 1 119 ? -11.125 7.488 2.33 1 98.94 119 PHE A N 1
ATOM 908 C CA . PHE A 1 119 ? -10.367 7.555 3.572 1 98.94 119 PHE A CA 1
ATOM 909 C C . PHE A 1 119 ? -9.148 8.461 3.414 1 98.94 119 PHE A C 1
ATOM 911 O O . PHE A 1 119 ? -8.219 8.406 4.223 1 98.94 119 PHE A O 1
ATOM 918 N N . THR A 1 120 ? -9.078 9.266 2.352 1 98.94 120 THR A N 1
ATOM 919 C CA . THR A 1 120 ? -8.062 10.297 2.227 1 98.94 120 THR A CA 1
ATOM 920 C C . THR A 1 120 ? -8.672 11.609 1.74 1 98.94 120 THR A C 1
ATOM 922 O O . THR A 1 120 ? -8.438 12.023 0.604 1 98.94 120 THR A O 1
ATOM 925 N N . PRO A 1 121 ? -9.414 12.258 2.611 1 98.94 121 PRO A N 1
ATOM 926 C CA . PRO A 1 121 ? -9.781 13.633 2.26 1 98.94 121 PRO A CA 1
ATOM 927 C C . PRO A 1 121 ? -8.57 14.492 1.895 1 98.94 121 PRO A C 1
ATOM 929 O O . PRO A 1 121 ? -7.539 14.422 2.564 1 98.94 121 PRO A O 1
ATOM 932 N N . ILE A 1 122 ? -8.727 15.25 0.873 1 98.88 122 ILE A N 1
ATOM 933 C CA . ILE A 1 122 ? -7.566 15.922 0.3 1 98.88 122 ILE A CA 1
ATOM 934 C C . ILE A 1 122 ? -7.957 17.328 -0.155 1 98.88 122 ILE A C 1
ATOM 936 O O . ILE A 1 122 ? -9.016 17.516 -0.753 1 98.88 122 ILE A O 1
ATOM 940 N N . GLY A 1 123 ? -7.141 18.25 0.231 1 98.5 123 GLY A N 1
ATOM 941 C CA . GLY A 1 123 ? -7.336 19.641 -0.191 1 98.5 123 GLY A CA 1
ATOM 942 C C . GLY A 1 123 ? -6.672 19.953 -1.517 1 98.5 123 GLY A C 1
ATOM 943 O O . GLY A 1 123 ? -6.164 19.062 -2.193 1 98.5 123 GLY A O 1
ATOM 944 N N . SER A 1 124 ? -6.75 21.219 -1.851 1 97.31 124 SER A N 1
ATOM 945 C CA . SER A 1 124 ? -6.203 21.688 -3.121 1 97.31 124 SER A CA 1
ATOM 946 C C . SER A 1 124 ? -4.68 21.703 -3.096 1 97.31 124 SER A C 1
ATOM 948 O O . SER A 1 124 ? -4.07 21.766 -2.023 1 97.31 124 SER A O 1
ATOM 950 N N . PHE A 1 125 ? -4.102 21.656 -4.316 1 98.44 125 PHE A N 1
ATOM 951 C CA . PHE A 1 125 ? -2.658 21.797 -4.492 1 98.44 125 PHE A CA 1
ATOM 952 C C . PHE A 1 125 ? -2.188 23.172 -4.062 1 98.44 125 PHE A C 1
ATOM 954 O O . PHE A 1 125 ? -2.791 24.188 -4.434 1 98.44 125 PHE A O 1
ATOM 961 N N . ILE A 1 126 ? -1.183 23.203 -3.23 1 98.38 126 ILE A N 1
ATOM 962 C CA . ILE A 1 126 ? -0.503 24.438 -2.844 1 98.38 126 ILE A CA 1
ATOM 963 C C . ILE A 1 126 ? 0.878 24.484 -3.494 1 98.38 126 ILE A C 1
ATOM 965 O O . ILE A 1 126 ? 1.776 23.734 -3.121 1 98.38 126 ILE A O 1
ATOM 969 N N . PRO A 1 127 ? 1.085 25.391 -4.414 1 97.88 127 PRO A N 1
ATOM 970 C CA . PRO A 1 127 ? 2.418 25.484 -5.016 1 97.88 127 PRO A CA 1
ATOM 971 C C . PRO A 1 127 ? 3.518 25.703 -3.979 1 97.88 127 PRO A C 1
ATOM 973 O O . PRO A 1 127 ? 3.316 26.422 -3 1 97.88 127 PRO A O 1
ATOM 976 N N . LYS A 1 128 ? 4.609 25.156 -4.281 1 97.62 128 LYS A N 1
ATOM 977 C CA . LYS A 1 128 ? 5.734 25.172 -3.348 1 97.62 128 LYS A CA 1
ATOM 978 C C . LYS A 1 128 ? 6.098 26.594 -2.951 1 97.62 128 LYS A C 1
ATOM 980 O O . LYS A 1 128 ? 6.438 26.859 -1.793 1 97.62 128 LYS A O 1
ATOM 985 N N . ASP A 1 129 ? 6.027 27.531 -3.816 1 96.56 129 ASP A N 1
ATOM 986 C CA . ASP A 1 129 ? 6.488 28.891 -3.58 1 96.56 129 ASP A CA 1
ATOM 987 C C . ASP A 1 129 ? 5.527 29.641 -2.668 1 96.56 129 ASP A C 1
ATOM 989 O O . ASP A 1 129 ? 5.852 30.734 -2.178 1 96.56 129 ASP A O 1
ATOM 993 N N . LYS A 1 130 ? 4.391 29.094 -2.363 1 96.75 130 LYS A N 1
ATOM 994 C CA . LYS A 1 130 ? 3.424 29.734 -1.469 1 96.75 130 LYS A CA 1
ATOM 995 C C . LYS A 1 130 ? 3.682 29.344 -0.017 1 96.75 130 LYS A C 1
ATOM 997 O O . LYS A 1 130 ? 3.092 29.906 0.9 1 96.75 130 LYS A O 1
ATOM 1002 N N . VAL A 1 131 ? 4.5 28.391 0.177 1 97.94 131 VAL A N 1
ATOM 1003 C CA . VAL A 1 131 ? 4.844 27.938 1.52 1 97.94 131 VAL A CA 1
ATOM 1004 C C . VAL A 1 131 ? 6.281 28.344 1.849 1 97.94 131 VAL A C 1
ATOM 1006 O O . VAL A 1 131 ? 7.23 27.812 1.271 1 97.94 131 VAL A O 1
ATOM 1009 N N . LEU A 1 132 ? 6.465 29.203 2.752 1 96.25 132 LEU A N 1
ATOM 1010 C CA . LEU A 1 132 ? 7.793 29.703 3.105 1 96.25 132 LEU A CA 1
ATOM 1011 C C . LEU A 1 132 ? 8.609 28.609 3.797 1 96.25 132 LEU A C 1
ATOM 1013 O O . LEU A 1 132 ? 9.773 28.406 3.461 1 96.25 132 LEU A O 1
ATOM 1017 N N . ASP A 1 133 ? 8.102 27.969 4.797 1 98.06 133 ASP A N 1
ATOM 1018 C CA . ASP A 1 133 ? 8.742 26.891 5.535 1 98.06 133 ASP A CA 1
ATOM 1019 C C . ASP A 1 133 ? 7.738 25.797 5.895 1 98.06 133 ASP A C 1
ATOM 1021 O O . ASP A 1 133 ? 6.91 25.984 6.789 1 98.06 133 ASP A O 1
ATOM 1025 N N . PRO A 1 134 ? 7.852 24.719 5.238 1 98.69 134 PRO A N 1
ATOM 1026 C CA . PRO A 1 134 ? 6.891 23.656 5.523 1 98.69 134 PRO A CA 1
ATOM 1027 C C . PRO A 1 134 ? 7.062 23.062 6.922 1 98.69 134 PRO A C 1
ATOM 1029 O O . PRO A 1 134 ? 6.227 22.266 7.367 1 98.69 134 PRO A O 1
ATOM 1032 N N . HIS A 1 135 ? 8.062 23.438 7.602 1 98.56 135 HIS A N 1
ATOM 1033 C CA . HIS A 1 135 ? 8.289 22.969 8.961 1 98.56 135 HIS A CA 1
ATOM 1034 C C . HIS A 1 135 ? 7.871 24.016 9.984 1 98.56 135 HIS A C 1
ATOM 1036 O O . HIS A 1 135 ? 8.312 23.969 11.141 1 98.56 135 HIS A O 1
ATOM 1042 N N . ASP A 1 136 ? 7.129 24.906 9.586 1 98.19 136 ASP A N 1
ATOM 1043 C CA . ASP A 1 136 ? 6.562 25.938 10.453 1 98.19 136 ASP A CA 1
ATOM 1044 C C . ASP A 1 136 ? 5.152 26.312 10.008 1 98.19 136 ASP A C 1
ATOM 1046 O O . ASP A 1 136 ? 4.867 27.484 9.766 1 98.19 136 ASP A O 1
ATOM 1050 N N . LEU A 1 137 ? 4.293 25.375 9.93 1 98.75 137 LEU A N 1
ATOM 1051 C CA . LEU A 1 137 ? 2.887 25.531 9.586 1 98.75 137 LEU A CA 1
ATOM 1052 C C . LEU A 1 137 ? 1.989 25.047 10.719 1 98.75 137 LEU A C 1
ATOM 1054 O O . LEU A 1 137 ? 2.42 24.266 11.57 1 98.75 137 LEU A O 1
ATOM 1058 N N . ARG A 1 138 ? 0.817 25.531 10.719 1 98.38 138 ARG A N 1
ATOM 1059 C CA . ARG A 1 138 ? -0.192 25.109 11.688 1 98.38 138 ARG A CA 1
ATOM 1060 C C . ARG A 1 138 ? -1.229 24.203 11.031 1 98.38 138 ARG A C 1
ATOM 1062 O O . ARG A 1 138 ? -1.701 24.484 9.93 1 98.38 138 ARG A O 1
ATOM 1069 N N . LEU A 1 139 ? -1.533 23.078 11.656 1 98.44 139 LEU A N 1
ATOM 1070 C CA . LEU A 1 139 ? -2.562 22.125 11.258 1 98.44 139 LEU A CA 1
ATOM 1071 C C . LEU A 1 139 ? -3.684 22.062 12.289 1 98.44 139 LEU A C 1
ATOM 1073 O O . LEU A 1 139 ? -3.424 21.906 13.484 1 98.44 139 LEU A O 1
ATOM 1077 N N . SER A 1 140 ? -4.867 22.141 11.797 1 98.75 140 SER A N 1
ATOM 1078 C CA . SER A 1 140 ? -5.969 21.984 12.742 1 98.75 140 SER A CA 1
ATOM 1079 C C . SER A 1 140 ? -7.133 21.219 12.109 1 98.75 140 SER A C 1
ATOM 1081 O O . SER A 1 140 ? -7.277 21.203 10.883 1 98.75 140 SER A O 1
ATOM 1083 N N . LEU A 1 141 ? -7.941 20.594 12.875 1 98.94 141 LEU A N 1
ATOM 1084 C CA . LEU A 1 141 ? -9.141 19.844 12.5 1 98.94 141 LEU A CA 1
ATOM 1085 C C . LEU A 1 141 ? -10.242 20.047 13.531 1 98.94 141 LEU A C 1
ATOM 1087 O O . LEU A 1 141 ? -10 19.953 14.734 1 98.94 141 LEU A O 1
ATOM 1091 N N . ARG A 1 142 ? -11.398 20.375 13.078 1 98.94 142 ARG A N 1
ATOM 1092 C CA . ARG A 1 142 ? -12.594 20.531 13.898 1 98.94 142 ARG A CA 1
ATOM 1093 C C . ARG A 1 142 ? -13.68 19.547 13.492 1 98.94 142 ARG A C 1
ATOM 1095 O O . ARG A 1 142 ? -13.836 19.25 12.312 1 98.94 142 ARG A O 1
ATOM 1102 N N . ILE A 1 143 ? -14.406 19.109 14.406 1 98.94 143 ILE A N 1
ATOM 1103 C CA . ILE A 1 143 ? -15.617 18.328 14.188 1 98.94 143 ILE A CA 1
ATOM 1104 C C . ILE A 1 143 ? -16.828 19.047 14.789 1 98.94 143 ILE A C 1
ATOM 1106 O O . ILE A 1 143 ? -16.844 19.328 15.984 1 98.94 143 ILE A O 1
ATOM 1110 N N . ASN A 1 144 ? -17.797 19.406 13.977 1 98.75 144 ASN A N 1
ATOM 1111 C CA . ASN A 1 144 ? -18.984 20.141 14.406 1 98.75 144 ASN A CA 1
ATOM 1112 C C . ASN A 1 144 ? -18.609 21.406 15.188 1 98.75 144 ASN A C 1
ATOM 1114 O O . ASN A 1 144 ? -19.172 21.672 16.25 1 98.75 144 ASN A O 1
ATOM 1118 N N . GLY A 1 145 ? -17.578 21.938 14.773 1 98.44 145 GLY A N 1
ATOM 1119 C CA . GLY A 1 145 ? -17.188 23.219 15.328 1 98.44 145 GLY A CA 1
ATOM 1120 C C . GLY A 1 145 ? -16.188 23.109 16.469 1 98.44 145 GLY A C 1
ATOM 1121 O O . GLY A 1 145 ? -15.562 24.094 16.844 1 98.44 145 GLY A O 1
ATOM 1122 N N . GLY A 1 146 ? -15.984 21.953 17.047 1 98.75 146 GLY A N 1
ATOM 1123 C CA . GLY A 1 146 ? -15.047 21.75 18.141 1 98.75 146 GLY A CA 1
ATOM 1124 C C . GLY A 1 146 ? -13.664 21.328 17.672 1 98.75 146 GLY A C 1
ATOM 1125 O O . GLY A 1 146 ? -13.531 20.406 16.875 1 98.75 146 GLY A O 1
ATOM 1126 N N . ILE A 1 147 ? -12.672 21.984 18.219 1 98.69 147 ILE A N 1
ATOM 1127 C CA . ILE A 1 147 ? -11.297 21.688 17.859 1 98.69 147 ILE A CA 1
ATOM 1128 C C . ILE A 1 147 ? -10.914 20.312 18.406 1 98.69 147 ILE A C 1
ATOM 1130 O O . ILE A 1 147 ? -11.086 20.047 19.594 1 98.69 147 ILE A O 1
ATOM 1134 N N . LYS A 1 148 ? -10.422 19.406 17.562 1 98.81 148 LYS A N 1
ATOM 1135 C CA . LYS A 1 148 ? -9.945 18.094 17.969 1 98.81 148 LYS A CA 1
ATOM 1136 C C . LYS A 1 148 ? -8.43 17.984 17.844 1 98.81 148 LYS A C 1
ATOM 1138 O O . LYS A 1 148 ? -7.777 17.344 18.672 1 98.81 148 LYS A O 1
ATOM 1143 N N . GLN A 1 149 ? -7.898 18.578 16.797 1 98.75 149 GLN A N 1
ATOM 1144 C CA . GLN A 1 149 ? -6.457 18.625 16.594 1 98.75 149 GLN A CA 1
ATOM 1145 C C . GLN A 1 149 ? -6 20.062 16.297 1 98.75 149 GLN A C 1
ATOM 1147 O O . GLN A 1 149 ? -6.684 20.812 15.594 1 98.75 149 GLN A O 1
ATOM 1152 N N . ASN A 1 150 ? -4.938 20.422 16.891 1 98 150 ASN A N 1
ATOM 1153 C CA . ASN A 1 150 ? -4.266 21.703 16.734 1 98 150 ASN A CA 1
ATOM 1154 C C . ASN A 1 150 ? -2.77 21.594 17 1 98 150 ASN A C 1
ATOM 1156 O O . ASN A 1 150 ? -2.342 21.531 18.156 1 98 150 ASN A O 1
ATOM 1160 N N . GLY A 1 151 ? -1.993 21.516 15.906 1 97.5 151 GLY A N 1
ATOM 1161 C CA . GLY A 1 151 ? -0.563 21.297 16.062 1 97.5 151 GLY A CA 1
ATOM 1162 C C . GLY A 1 151 ? 0.268 22.031 15.023 1 97.5 151 GLY A C 1
ATOM 1163 O O . GLY A 1 151 ? -0.251 22.859 14.281 1 97.5 151 GLY A O 1
ATOM 1164 N N . THR A 1 152 ? 1.564 21.797 15.086 1 98 152 THR A N 1
ATOM 1165 C CA . THR A 1 152 ? 2.504 22.453 14.18 1 98 152 THR A CA 1
ATOM 1166 C C . THR A 1 152 ? 3.398 21.422 13.492 1 98 152 THR A C 1
ATOM 1168 O O . THR A 1 152 ? 3.791 20.422 14.109 1 98 152 THR A O 1
ATOM 1171 N N . THR A 1 153 ? 3.75 21.719 12.242 1 98.5 153 THR A N 1
ATOM 1172 C CA . THR A 1 153 ? 4.633 20.844 11.492 1 98.5 153 THR A CA 1
ATOM 1173 C C . THR A 1 153 ? 6.059 20.906 12.039 1 98.5 153 THR A C 1
ATOM 1175 O O . THR A 1 153 ? 6.906 20.094 11.672 1 98.5 153 THR A O 1
ATOM 1178 N N . ALA A 1 154 ? 6.34 21.797 12.906 1 97.88 154 ALA A N 1
ATOM 1179 C CA . ALA A 1 154 ? 7.648 21.891 13.555 1 97.88 154 ALA A CA 1
ATOM 1180 C C . ALA A 1 154 ? 7.898 20.688 14.469 1 97.88 154 ALA A C 1
ATOM 1182 O O . ALA A 1 154 ? 9.039 20.422 14.859 1 97.88 154 ALA A O 1
ATOM 1183 N N . ASP A 1 155 ? 6.875 20 14.82 1 97.06 155 ASP A N 1
ATOM 1184 C CA . ASP A 1 155 ? 6.98 18.922 15.789 1 97.06 155 ASP A CA 1
ATOM 1185 C C . ASP A 1 155 ? 7.316 17.594 15.094 1 97.06 155 ASP A C 1
ATOM 1187 O O . ASP A 1 155 ? 7.383 16.547 15.742 1 97.06 155 ASP A O 1
ATOM 1191 N N . MET A 1 156 ? 7.496 17.609 13.789 1 97.56 156 MET A N 1
ATOM 1192 C CA . MET A 1 156 ? 7.891 16.375 13.094 1 97.56 156 MET A CA 1
ATOM 1193 C C . MET A 1 156 ? 9.18 15.82 13.68 1 97.56 156 MET A C 1
ATOM 1195 O O . MET A 1 156 ? 10.156 16.547 13.867 1 97.56 156 MET A O 1
ATOM 1199 N N . ILE A 1 157 ? 9.195 14.555 13.93 1 97.31 157 ILE A N 1
ATOM 1200 C CA . ILE A 1 157 ? 10.383 13.859 14.414 1 97.31 157 ILE A CA 1
ATOM 1201 C C . ILE A 1 157 ? 11.406 13.742 13.281 1 97.31 157 ILE A C 1
ATOM 1203 O O . ILE A 1 157 ? 12.57 14.109 13.453 1 97.31 157 ILE A O 1
ATOM 1207 N N . PHE A 1 158 ? 10.977 13.133 12.219 1 98.12 158 PHE A N 1
ATOM 1208 C CA . PHE A 1 158 ? 11.742 13.117 10.977 1 98.12 158 PHE A CA 1
ATOM 1209 C C . PHE A 1 158 ? 11.266 14.219 10.031 1 98.12 158 PHE A C 1
ATOM 1211 O O . PHE A 1 158 ? 10.086 14.266 9.68 1 98.12 158 PHE A O 1
ATOM 1218 N N . ARG A 1 159 ? 12.148 15.039 9.641 1 98.31 159 ARG A N 1
ATOM 1219 C CA . ARG A 1 159 ? 11.781 16.141 8.766 1 98.31 159 ARG A CA 1
ATOM 1220 C C . ARG A 1 159 ? 11.625 15.68 7.324 1 98.31 159 ARG A C 1
ATOM 1222 O O . ARG A 1 159 ? 12.016 14.562 6.98 1 98.31 159 ARG A O 1
ATOM 1229 N N . ILE A 1 160 ? 11.094 16.547 6.52 1 98.81 160 ILE A N 1
ATOM 1230 C CA . ILE A 1 160 ? 10.633 16.203 5.176 1 98.81 160 ILE A CA 1
ATOM 1231 C C . ILE A 1 160 ? 11.805 15.656 4.355 1 98.81 160 ILE A C 1
ATOM 1233 O O . ILE A 1 160 ? 11.68 14.633 3.691 1 98.81 160 ILE A O 1
ATOM 1237 N N . PRO A 1 161 ? 13.016 16.234 4.355 1 98.88 161 PRO A N 1
ATOM 1238 C CA . PRO A 1 161 ? 14.109 15.68 3.564 1 98.88 161 PRO A CA 1
ATOM 1239 C C . PRO A 1 161 ? 14.453 14.242 3.959 1 98.88 161 PRO A C 1
ATOM 1241 O O . PRO A 1 161 ? 14.727 13.406 3.094 1 98.88 161 PRO A O 1
ATOM 1244 N N . ARG A 1 162 ? 14.422 13.93 5.246 1 98.75 162 ARG A N 1
ATOM 1245 C CA . ARG A 1 162 ? 14.703 12.586 5.742 1 98.75 162 ARG A CA 1
ATOM 1246 C C . ARG A 1 162 ? 13.633 11.602 5.27 1 98.75 162 ARG A C 1
ATOM 1248 O O . ARG A 1 162 ? 13.945 10.453 4.934 1 98.75 162 ARG A O 1
ATOM 1255 N N . LEU A 1 163 ? 12.375 12.031 5.266 1 98.88 163 LEU A N 1
ATOM 1256 C CA . LEU A 1 163 ? 11.281 11.188 4.793 1 98.88 163 LEU A CA 1
ATOM 1257 C C . LEU A 1 163 ? 11.477 10.828 3.324 1 98.88 163 LEU A C 1
ATOM 1259 O O . LEU A 1 163 ? 11.383 9.656 2.951 1 98.88 163 LEU A O 1
ATOM 1263 N N . ILE A 1 164 ? 11.766 11.836 2.52 1 98.88 164 ILE A N 1
ATOM 1264 C CA . ILE A 1 164 ? 11.922 11.648 1.082 1 98.88 164 ILE A CA 1
ATOM 1265 C C . ILE A 1 164 ? 13.109 10.727 0.811 1 98.88 164 ILE A C 1
ATOM 1267 O O . ILE A 1 164 ? 13.023 9.82 -0.02 1 98.88 164 ILE A O 1
ATOM 1271 N N . GLU A 1 165 ? 14.203 10.961 1.533 1 98.88 165 GLU A N 1
ATOM 1272 C CA . GLU A 1 165 ? 15.375 10.102 1.374 1 98.88 165 GLU A CA 1
ATOM 1273 C C . GLU A 1 165 ? 15.047 8.648 1.714 1 98.88 165 GLU A C 1
ATOM 1275 O O . GLU A 1 165 ? 15.375 7.738 0.953 1 98.88 165 GLU A O 1
ATOM 1280 N N . HIS A 1 166 ? 14.391 8.438 2.785 1 98.69 166 HIS A N 1
ATOM 1281 C CA . HIS A 1 166 ? 14.086 7.078 3.232 1 98.69 166 HIS A CA 1
ATOM 1282 C C . HIS A 1 166 ? 13.164 6.363 2.25 1 98.69 166 HIS A C 1
ATOM 1284 O O . HIS A 1 166 ? 13.477 5.262 1.794 1 98.69 166 HIS A O 1
ATOM 1290 N N . ILE A 1 167 ? 12.078 7.016 1.901 1 98.88 167 ILE A N 1
ATOM 1291 C CA . ILE A 1 167 ? 11.102 6.406 1.002 1 98.88 167 ILE A CA 1
ATOM 1292 C C . ILE A 1 167 ? 11.766 6.078 -0.333 1 98.88 167 ILE A C 1
ATOM 1294 O O . ILE A 1 167 ? 11.633 4.965 -0.843 1 98.88 167 ILE A O 1
ATOM 1298 N N . SER A 1 168 ? 12.531 7.016 -0.881 1 98.88 168 SER A N 1
ATOM 1299 C CA . SER A 1 168 ? 13.094 6.871 -2.219 1 98.88 168 SER A CA 1
ATOM 1300 C C . SER A 1 168 ? 14.234 5.859 -2.229 1 98.88 168 SER A C 1
ATOM 1302 O O . SER A 1 168 ? 14.664 5.406 -3.293 1 98.88 168 SER A O 1
ATOM 1304 N N . SER A 1 169 ? 14.805 5.555 -1.059 1 98.69 169 SER A N 1
ATOM 1305 C CA . SER A 1 169 ? 15.805 4.496 -0.991 1 98.69 169 SER A CA 1
ATOM 1306 C C . SER A 1 169 ? 15.164 3.119 -1.127 1 98.69 169 SER A C 1
ATOM 1308 O O . SER A 1 169 ? 15.852 2.133 -1.409 1 98.69 169 SER A O 1
ATOM 1310 N N . ILE A 1 170 ? 13.875 3.039 -0.947 1 98.75 170 ILE A N 1
ATOM 1311 C CA . ILE A 1 170 ? 13.141 1.781 -1.006 1 98.75 170 ILE A CA 1
ATOM 1312 C C . ILE A 1 170 ? 12.391 1.683 -2.332 1 98.75 170 ILE A C 1
ATOM 1314 O O . ILE A 1 170 ? 12.531 0.696 -3.059 1 98.75 170 ILE A O 1
ATOM 1318 N N . MET A 1 171 ? 11.672 2.705 -2.664 1 98.75 171 MET A N 1
ATOM 1319 C CA . MET A 1 171 ? 10.859 2.719 -3.875 1 98.75 171 MET A CA 1
ATOM 1320 C C . MET A 1 171 ? 10.984 4.059 -4.598 1 98.75 171 MET A C 1
ATOM 1322 O O . MET A 1 171 ? 11.094 5.105 -3.957 1 98.75 171 MET A O 1
ATOM 1326 N N . THR A 1 172 ? 10.859 3.99 -5.859 1 98.81 172 THR A N 1
ATOM 1327 C CA . THR A 1 172 ? 10.875 5.199 -6.68 1 98.81 172 THR A CA 1
ATOM 1328 C C . THR A 1 172 ? 9.664 6.074 -6.371 1 98.81 172 THR A C 1
ATOM 1330 O O . THR A 1 172 ? 8.539 5.578 -6.27 1 98.81 172 THR A O 1
ATOM 1333 N N . LEU A 1 173 ? 9.938 7.324 -6.105 1 98.75 173 LEU A N 1
ATOM 1334 C CA . LEU A 1 173 ? 8.875 8.312 -6.082 1 98.75 173 LEU A CA 1
ATOM 1335 C C . LEU A 1 173 ? 8.586 8.844 -7.484 1 98.75 173 LEU A C 1
ATOM 1337 O O . LEU A 1 173 ? 9.516 9.078 -8.266 1 98.75 173 LEU A O 1
ATOM 1341 N N . GLU A 1 174 ? 7.309 8.992 -7.812 1 98.25 174 GLU A N 1
ATOM 1342 C CA . GLU A 1 174 ? 6.906 9.453 -9.141 1 98.25 174 GLU A CA 1
ATOM 1343 C C . GLU A 1 174 ? 6.203 10.805 -9.062 1 98.25 174 GLU A C 1
ATOM 1345 O O . GLU A 1 174 ? 5.688 11.188 -8.008 1 98.25 174 GLU A O 1
ATOM 1350 N N . GLU A 1 175 ? 6.254 11.508 -10.18 1 97.88 175 GLU A N 1
ATOM 1351 C CA . GLU A 1 175 ? 5.496 12.75 -10.25 1 97.88 175 GLU A CA 1
ATOM 1352 C C . GLU A 1 175 ? 4.027 12.523 -9.906 1 97.88 175 GLU A C 1
ATOM 1354 O O . GLU A 1 175 ? 3.391 11.617 -10.453 1 97.88 175 GLU A O 1
ATOM 1359 N N . GLY A 1 176 ? 3.537 13.328 -8.953 1 98 176 GLY A N 1
ATOM 1360 C CA . GLY A 1 176 ? 2.137 13.227 -8.586 1 98 176 GLY A CA 1
ATOM 1361 C C . GLY A 1 176 ? 1.906 12.383 -7.344 1 98 176 GLY A C 1
ATOM 1362 O O . GLY A 1 176 ? 0.812 12.391 -6.773 1 98 176 GLY A O 1
ATOM 1363 N N . ASP A 1 177 ? 2.906 11.586 -6.93 1 98.62 177 ASP A N 1
ATOM 1364 C CA . ASP A 1 177 ? 2.771 10.875 -5.664 1 98.62 177 ASP A CA 1
ATOM 1365 C C . ASP A 1 177 ? 2.533 11.844 -4.508 1 98.62 177 ASP A C 1
ATOM 1367 O O . ASP A 1 177 ? 2.975 13 -4.559 1 98.62 177 ASP A O 1
ATOM 1371 N N . LEU A 1 178 ? 1.823 11.406 -3.543 1 98.88 178 LEU A N 1
ATOM 1372 C CA . LEU A 1 178 ? 1.608 12.156 -2.312 1 98.88 178 LEU A CA 1
ATOM 1373 C C . LEU A 1 178 ? 2.303 11.484 -1.134 1 98.88 178 LEU A C 1
ATOM 1375 O O . LEU A 1 178 ? 2.18 10.273 -0.946 1 98.88 178 LEU A O 1
ATOM 1379 N N . VAL A 1 179 ? 3.057 12.227 -0.371 1 98.94 179 VAL A N 1
ATOM 1380 C CA . VAL A 1 179 ? 3.635 11.758 0.883 1 98.94 179 VAL A CA 1
ATOM 1381 C C . VAL A 1 179 ? 2.945 12.445 2.061 1 98.94 179 VAL A C 1
ATOM 1383 O O . VAL A 1 179 ? 2.961 13.672 2.168 1 98.94 179 VAL A O 1
ATOM 1386 N N . LEU A 1 180 ? 2.316 11.695 2.895 1 98.94 180 LEU A N 1
ATOM 1387 C CA . LEU A 1 180 ? 1.725 12.227 4.121 1 98.94 180 LEU A CA 1
ATOM 1388 C C . LEU A 1 180 ? 2.711 12.133 5.281 1 98.94 180 LEU A C 1
ATOM 1390 O O . LEU A 1 180 ? 3.357 11.102 5.473 1 98.94 180 LEU A O 1
ATOM 1394 N N . THR A 1 181 ? 2.787 13.133 6.129 1 98.88 181 THR A N 1
ATOM 1395 C CA . THR A 1 181 ? 3.975 13.32 6.957 1 98.88 181 THR A CA 1
ATOM 1396 C C . THR A 1 181 ? 3.67 13 8.414 1 98.88 181 THR A C 1
ATOM 1398 O O . THR A 1 181 ? 4.492 13.258 9.297 1 98.88 181 THR A O 1
ATOM 1401 N N . GLY A 1 182 ? 2.504 12.477 8.711 1 98.31 182 GLY A N 1
ATOM 1402 C CA . GLY A 1 182 ? 2.107 12.234 10.086 1 98.31 182 GLY A CA 1
ATOM 1403 C C . GLY A 1 182 ? 1.139 13.273 10.625 1 98.31 182 GLY A C 1
ATOM 1404 O O . GLY A 1 182 ? 0.766 14.203 9.914 1 98.31 182 GLY A O 1
ATOM 1405 N N . THR A 1 183 ? 0.763 13.109 11.836 1 98.56 183 THR A N 1
ATOM 1406 C CA . THR A 1 183 ? -0.31 13.93 12.398 1 98.56 183 THR A CA 1
ATOM 1407 C C . THR A 1 183 ? 0.027 14.367 13.82 1 98.56 183 THR A C 1
ATOM 1409 O O . THR A 1 183 ? 0.697 13.641 14.555 1 98.56 183 THR A O 1
ATOM 1412 N N . PRO A 1 184 ? -0.4 15.555 14.219 1 97.94 184 PRO A N 1
ATOM 1413 C CA . PRO A 1 184 ? -0.277 15.953 15.625 1 97.94 184 PRO A CA 1
ATOM 1414 C C . PRO A 1 184 ? -1.26 15.219 16.531 1 97.94 184 PRO A C 1
ATOM 1416 O O . PRO A 1 184 ? -2.039 14.391 16.062 1 97.94 184 PRO A O 1
ATOM 1419 N N . SER A 1 185 ? -1.188 15.477 17.844 1 97.38 185 SER A N 1
ATOM 1420 C CA . SER A 1 185 ? -2.068 14.852 18.828 1 97.38 185 SER A CA 1
ATOM 1421 C C . SER A 1 185 ? -3.52 15.266 18.609 1 97.38 185 SER A C 1
ATOM 1423 O O . SER A 1 185 ? -3.799 16.203 17.859 1 97.38 185 SER A O 1
ATOM 1425 N N . GLY A 1 186 ? -4.438 14.539 19.234 1 98.06 186 GLY A N 1
ATOM 1426 C CA . GLY A 1 186 ? -5.859 14.836 19.172 1 98.06 186 GLY A CA 1
ATOM 1427 C C . GLY A 1 186 ? -6.617 13.914 18.234 1 98.06 186 GLY A C 1
ATOM 1428 O O . GLY A 1 186 ? -7.75 14.203 17.844 1 98.06 186 GLY A O 1
ATOM 1429 N N . VAL A 1 187 ? -6.027 12.891 17.828 1 98.12 187 VAL A N 1
ATOM 1430 C CA . VAL A 1 187 ? -6.648 11.867 16.984 1 98.12 187 VAL A CA 1
ATOM 1431 C C . VAL A 1 187 ? -7.883 11.305 17.688 1 98.12 187 VAL A C 1
ATOM 1433 O O . VAL A 1 187 ? -7.871 11.094 18.906 1 98.12 187 VAL A O 1
ATOM 1436 N N . GLY A 1 188 ? -8.953 11.078 16.875 1 98.31 188 GLY A N 1
ATOM 1437 C CA . GLY A 1 188 ? -10.172 10.562 17.484 1 98.31 188 GLY A CA 1
ATOM 1438 C C . GLY A 1 188 ? -11.203 10.125 16.469 1 98.31 188 GLY A C 1
ATOM 1439 O O . GLY A 1 188 ? -10.969 10.219 15.258 1 98.31 188 GLY A O 1
ATOM 1440 N N . PRO A 1 189 ? -12.32 9.625 16.984 1 98.75 189 PRO A N 1
ATOM 1441 C CA . PRO A 1 189 ? -13.328 9.023 16.094 1 98.75 189 PRO A CA 1
ATOM 1442 C C . PRO A 1 189 ? -14.164 10.07 15.367 1 98.75 189 PRO A C 1
ATOM 1444 O O . PRO A 1 189 ? -14.297 11.203 15.836 1 98.75 189 PRO A O 1
ATOM 1447 N N . VAL A 1 190 ? -14.625 9.711 14.227 1 98.81 190 VAL A N 1
ATOM 1448 C CA . VAL A 1 190 ? -15.633 10.414 13.445 1 98.81 190 VAL A CA 1
ATOM 1449 C C . VAL A 1 190 ? -16.891 9.547 13.32 1 98.81 190 VAL A C 1
ATOM 1451 O O . VAL A 1 190 ? -16.797 8.336 13.109 1 98.81 190 VAL A O 1
ATOM 1454 N N . SER A 1 191 ? -18.078 10.156 13.477 1 98.75 191 SER A N 1
ATOM 1455 C CA . SER A 1 191 ? -19.344 9.438 13.391 1 98.75 191 SER A CA 1
ATOM 1456 C C . SER A 1 191 ? -20.203 9.961 12.242 1 98.75 191 SER A C 1
ATOM 1458 O O . SER A 1 191 ? -20.031 11.102 11.805 1 98.75 191 SER A O 1
ATOM 1460 N N . PRO A 1 192 ? -21.109 9.07 11.727 1 98.75 192 PRO A N 1
ATOM 1461 C CA . PRO A 1 192 ? -22.031 9.578 10.703 1 98.75 192 PRO A CA 1
ATOM 1462 C C . PRO A 1 192 ? -22.766 10.844 11.148 1 98.75 192 PRO A C 1
ATOM 1464 O O . PRO A 1 192 ? -23.234 10.922 12.289 1 98.75 192 PRO A O 1
ATOM 1467 N N . GLY A 1 193 ? -22.766 11.836 10.297 1 98.75 193 GLY A N 1
ATOM 1468 C CA . GLY A 1 193 ? -23.391 13.109 10.602 1 98.75 193 GLY A CA 1
ATOM 1469 C C . GLY A 1 193 ? -22.391 14.188 11 1 98.75 193 GLY A C 1
ATOM 1470 O O . GLY A 1 193 ? -22.719 15.375 10.984 1 98.75 193 GLY A O 1
ATOM 1471 N N . ASP A 1 194 ? -21.172 13.781 11.375 1 98.94 194 ASP A N 1
ATOM 1472 C CA . ASP A 1 194 ? -20.141 14.742 11.773 1 98.94 194 ASP A CA 1
ATOM 1473 C C . ASP A 1 194 ? -19.688 15.586 10.586 1 98.94 194 ASP A C 1
ATOM 1475 O O . ASP A 1 194 ? -19.453 15.055 9.5 1 98.94 194 ASP A O 1
ATOM 1479 N N . LYS A 1 195 ? -19.641 16.844 10.773 1 98.94 195 LYS A N 1
ATOM 1480 C CA . LYS A 1 195 ? -18.984 17.766 9.844 1 98.94 195 LYS A CA 1
ATOM 1481 C C . LYS A 1 195 ? -17.547 18.031 10.25 1 98.94 195 LYS A C 1
ATOM 1483 O O . LYS A 1 195 ? -17.281 18.484 11.367 1 98.94 195 LYS A O 1
ATOM 1488 N N . VAL A 1 196 ? -16.656 17.75 9.336 1 98.94 196 VAL A N 1
ATOM 1489 C CA . VAL A 1 196 ? -15.242 17.906 9.641 1 98.94 196 VAL A CA 1
ATOM 1490 C C . VAL A 1 196 ? -14.656 19.062 8.836 1 98.94 196 VAL A C 1
ATOM 1492 O O . VAL A 1 196 ? -14.914 19.172 7.633 1 98.94 196 VAL A O 1
ATOM 1495 N N . GLU A 1 197 ? -13.914 19.922 9.492 1 98.94 197 GLU A N 1
ATOM 1496 C CA . GLU A 1 197 ? -13.242 21.047 8.859 1 98.94 197 GLU A CA 1
ATOM 1497 C C . GLU A 1 197 ? -11.766 21.094 9.25 1 98.94 197 GLU A C 1
ATOM 1499 O O . GLU A 1 197 ? -11.422 20.984 10.422 1 98.94 197 GLU A O 1
ATOM 1504 N N . CYS A 1 198 ? -10.93 21.281 8.281 1 98.94 198 CYS A N 1
ATOM 1505 C CA . CYS A 1 198 ? -9.492 21.328 8.508 1 98.94 198 CYS A CA 1
ATOM 1506 C C . CYS A 1 198 ? -8.898 22.625 7.961 1 98.94 198 CYS A C 1
ATOM 1508 O O . CYS A 1 198 ? -9.445 23.219 7.027 1 98.94 198 CYS A O 1
ATOM 1510 N N . LEU A 1 199 ? -7.785 23 8.562 1 98.88 199 LEU A N 1
ATOM 1511 C CA . LEU A 1 199 ? -7.105 24.234 8.148 1 98.88 199 LEU A CA 1
ATOM 1512 C C . LEU A 1 199 ? -5.59 24.047 8.18 1 98.88 199 LEU A C 1
ATOM 1514 O O . LEU A 1 199 ? -5.051 23.469 9.125 1 98.88 199 LEU A O 1
ATOM 1518 N N . LEU A 1 200 ? -4.98 24.375 7.137 1 98.94 200 LEU A N 1
ATOM 1519 C CA . LEU A 1 200 ? -3.541 24.609 7.078 1 98.94 200 LEU A CA 1
ATOM 1520 C C . LEU A 1 200 ? -3.23 26.109 7.008 1 98.94 200 LEU A C 1
ATOM 1522 O O . LEU A 1 200 ? -3.723 26.797 6.117 1 98.94 200 LEU A O 1
ATOM 1526 N N . ALA A 1 201 ? -2.42 26.594 7.949 1 98.75 201 ALA A N 1
ATOM 1527 C CA . ALA A 1 201 ? -2.109 28.016 8 1 98.75 201 ALA A CA 1
ATOM 1528 C C . ALA A 1 201 ? -0.609 28.234 8.164 1 98.75 201 ALA A C 1
ATOM 1530 O O . ALA A 1 201 ? 0.106 27.375 8.672 1 98.75 201 ALA A O 1
ATOM 1531 N N . ASP A 1 202 ? -0.171 29.328 7.719 1 97.81 202 ASP A N 1
ATOM 1532 C CA . ASP A 1 202 ? 1.208 29.719 8.008 1 97.81 202 ASP A CA 1
ATOM 1533 C C . ASP A 1 202 ? 1.346 30.234 9.438 1 97.81 202 ASP A C 1
ATOM 1535 O O . ASP A 1 202 ? 0.363 30.297 10.18 1 97.81 202 ASP A O 1
ATOM 1539 N N . PRO A 1 203 ? 2.531 30.531 9.906 1 94.19 203 PRO A N 1
ATOM 1540 C CA . PRO A 1 203 ? 2.719 30.891 11.312 1 94.19 203 PRO A CA 1
ATOM 1541 C C . PRO A 1 203 ? 1.988 32.188 11.695 1 94.19 203 PRO A C 1
ATOM 1543 O O . PRO A 1 203 ? 1.693 32.406 12.875 1 94.19 203 PRO A O 1
ATOM 1546 N N . SER A 1 204 ? 1.673 33 10.742 1 95.69 204 SER A N 1
ATOM 1547 C CA . SER A 1 204 ? 0.962 34.25 11.016 1 95.69 204 SER A CA 1
ATOM 1548 C C . SER A 1 204 ? -0.536 34.031 11.164 1 95.69 204 SER A C 1
ATOM 1550 O O . SER A 1 204 ? -1.268 34.906 11.625 1 95.69 204 SER A O 1
ATOM 1552 N N . GLY A 1 205 ? -0.94 32.844 10.773 1 95.56 205 GLY A N 1
ATOM 1553 C CA . GLY A 1 205 ? -2.354 32.5 10.859 1 95.56 205 GLY A CA 1
ATOM 1554 C C . GLY A 1 205 ? -3.07 32.594 9.531 1 95.56 205 GLY A C 1
ATOM 1555 O O . GLY A 1 205 ? -4.258 32.281 9.43 1 95.56 205 GLY A O 1
ATOM 1556 N N . LYS A 1 206 ? -2.342 33 8.547 1 97.25 206 LYS A N 1
ATOM 1557 C CA . LYS A 1 206 ? -2.936 33.094 7.219 1 97.25 206 LYS A CA 1
ATOM 1558 C C . LYS A 1 206 ? -3.256 31.688 6.684 1 97.25 206 LYS A C 1
ATOM 1560 O O . LYS A 1 206 ? -2.391 30.812 6.672 1 97.25 206 LYS A O 1
ATOM 1565 N N . ALA A 1 207 ? -4.465 31.594 6.238 1 98.38 207 ALA A N 1
ATOM 1566 C CA . ALA A 1 207 ? -4.902 30.297 5.715 1 98.38 207 ALA A CA 1
ATOM 1567 C C . ALA A 1 207 ? -4.223 29.984 4.387 1 98.38 207 ALA A C 1
ATOM 1569 O O . ALA A 1 207 ? -4.207 30.812 3.479 1 98.38 207 ALA A O 1
ATOM 1570 N N . LEU A 1 208 ? -3.656 28.812 4.285 1 98.56 208 LEU A N 1
ATOM 1571 C CA . LEU A 1 208 ? -3.062 28.328 3.041 1 98.56 208 LEU A CA 1
ATOM 1572 C C . LEU A 1 208 ? -4.004 27.359 2.33 1 98.56 208 LEU A C 1
ATOM 1574 O O . LEU A 1 208 ? -3.99 27.281 1.1 1 98.56 208 LEU A O 1
ATOM 1578 N N . SER A 1 209 ? -4.738 26.578 3.049 1 98.62 209 SER A N 1
ATOM 1579 C CA . SER A 1 209 ? -5.66 25.594 2.514 1 98.62 209 SER A CA 1
ATOM 1580 C C . SER A 1 209 ? -6.738 25.219 3.533 1 98.62 209 SER A C 1
ATOM 1582 O O . SER A 1 209 ? -6.488 25.25 4.738 1 98.62 209 SER A O 1
ATOM 1584 N N . THR A 1 210 ? -7.887 25 3.127 1 98.75 210 THR A N 1
ATOM 1585 C CA . THR A 1 210 ? -8.977 24.453 3.92 1 98.75 210 THR A CA 1
ATOM 1586 C C . THR A 1 210 ? -9.5 23.156 3.299 1 98.75 210 THR A C 1
ATOM 1588 O O . THR A 1 210 ? -9.328 22.922 2.1 1 98.75 210 THR A O 1
ATOM 1591 N N . LEU A 1 211 ? -10.031 22.328 4.09 1 98.75 211 LEU A N 1
ATOM 1592 C CA . LEU A 1 211 ? -10.594 21.047 3.707 1 98.75 211 LEU A CA 1
ATOM 1593 C C . LEU A 1 211 ? -11.789 20.688 4.578 1 98.75 211 LEU A C 1
ATOM 1595 O O . LEU A 1 211 ? -11.727 20.797 5.805 1 98.75 211 LEU A O 1
ATOM 1599 N N . ASP A 1 212 ? -12.875 20.406 3.963 1 98.88 212 ASP A N 1
ATOM 1600 C CA . ASP A 1 212 ? -14.039 20 4.738 1 98.88 212 ASP A CA 1
ATOM 1601 C C . ASP A 1 212 ? -14.727 18.797 4.102 1 98.88 212 ASP A C 1
ATOM 1603 O O . ASP A 1 212 ? -14.602 18.562 2.896 1 98.88 212 ASP A O 1
ATOM 1607 N N . PHE A 1 213 ? -15.43 18.031 4.875 1 98.94 213 PHE A N 1
ATOM 1608 C CA . PHE A 1 213 ? -16.203 16.875 4.406 1 98.94 213 PHE A CA 1
ATOM 1609 C C . PHE A 1 213 ? -17.219 16.453 5.453 1 98.94 213 PHE A C 1
ATOM 1611 O O . PHE A 1 213 ? -17.141 16.859 6.613 1 98.94 213 PHE A O 1
ATOM 1618 N N . LEU A 1 214 ? -18.203 15.711 5.023 1 98.94 214 LEU A N 1
ATOM 1619 C CA . LEU A 1 214 ? -19.25 15.164 5.875 1 98.94 214 LEU A CA 1
ATOM 1620 C C . LEU A 1 214 ? -19.109 13.656 6.008 1 98.94 214 LEU A C 1
ATOM 1622 O O . LEU A 1 214 ? -18.953 12.953 5.012 1 98.94 214 LEU A O 1
ATOM 1626 N N . ALA A 1 215 ? -19.125 13.172 7.207 1 98.94 215 ALA A N 1
ATOM 1627 C CA . ALA A 1 215 ? -19.094 11.727 7.418 1 98.94 215 ALA A CA 1
ATOM 1628 C C . ALA A 1 215 ? -20.5 11.125 7.309 1 98.94 215 ALA A C 1
ATOM 1630 O O . ALA A 1 215 ? -21.453 11.656 7.875 1 98.94 215 ALA A O 1
ATOM 1631 N N . ILE A 1 216 ? -20.609 10.055 6.617 1 98.88 216 ILE A N 1
ATOM 1632 C CA . ILE A 1 216 ? -21.875 9.352 6.488 1 98.88 216 ILE A CA 1
ATOM 1633 C C . ILE A 1 216 ? -21.656 7.852 6.684 1 98.88 216 ILE A C 1
ATOM 1635 O O . ILE A 1 216 ? -20.531 7.367 6.59 1 98.88 216 ILE A O 1
ATOM 1639 N N . ALA A 1 217 ? -22.766 7.164 7.012 1 98.5 217 ALA A N 1
ATOM 1640 C CA . ALA A 1 217 ? -22.703 5.703 7.027 1 98.5 217 ALA A CA 1
ATOM 1641 C C . ALA A 1 217 ? -22.656 5.141 5.609 1 98.5 217 ALA A C 1
ATOM 1643 O O . ALA A 1 217 ? -23.406 5.578 4.734 1 98.5 217 ALA A O 1
ATOM 1644 N N . ARG A 1 218 ? -21.719 4.289 5.359 1 97.69 218 ARG A N 1
ATOM 1645 C CA . ARG A 1 218 ? -21.672 3.646 4.051 1 97.69 218 ARG A CA 1
ATOM 1646 C C . ARG A 1 218 ? -22.797 2.639 3.887 1 97.69 218 ARG A C 1
ATOM 1648 O O . ARG A 1 218 ? -23.047 1.83 4.781 1 97.69 218 ARG A O 1
ATOM 1655 N N . ASP A 1 219 ? -23.422 2.75 2.764 1 92.19 219 ASP A N 1
ATOM 1656 C CA . ASP A 1 219 ? -24.453 1.764 2.443 1 92.19 219 ASP A CA 1
ATOM 1657 C C . ASP A 1 219 ? -23.844 0.534 1.775 1 92.19 219 ASP A C 1
ATOM 1659 O O . ASP A 1 219 ? -23.172 0.649 0.752 1 92.19 219 ASP A O 1
ATOM 1663 N N . GLY A 1 220 ? -24 -0.631 2.34 1 91.81 220 GLY A N 1
ATOM 1664 C CA . GLY A 1 220 ? -23.469 -1.864 1.776 1 91.81 220 GLY A CA 1
ATOM 1665 C C . GLY A 1 220 ? -21.953 -1.954 1.851 1 91.81 220 GLY A C 1
ATOM 1666 O O . GLY A 1 220 ? -21.328 -1.268 2.658 1 91.81 220 GLY A O 1
ATOM 1667 N N . GLY A 1 221 ? -21.406 -2.938 1.149 1 94.75 221 GLY A N 1
ATOM 1668 C CA . GLY A 1 221 ? -19.969 -3.098 1.114 1 94.75 221 GLY A CA 1
ATOM 1669 C C . GLY A 1 221 ? -19.422 -3.848 2.314 1 94.75 221 GLY A C 1
ATOM 1670 O O . GLY A 1 221 ? -20.062 -4.773 2.818 1 94.75 221 GLY A O 1
ATOM 1671 N N . TYR A 1 222 ? -18.25 -3.449 2.715 1 97.69 222 TYR A N 1
ATOM 1672 C CA . TYR A 1 222 ? -17.5 -4.148 3.748 1 97.69 222 TYR A CA 1
ATOM 1673 C C . TYR A 1 222 ? -18.188 -4.035 5.102 1 97.69 222 TYR A C 1
ATOM 1675 O O . TYR A 1 222 ? -18.734 -2.982 5.438 1 97.69 222 TYR A O 1
ATOM 1683 N N . GLU A 1 223 ? -18.203 -5.055 5.777 1 96.94 223 GLU A N 1
ATOM 1684 C CA . GLU A 1 223 ? -18.656 -5.082 7.168 1 96.94 223 GLU A CA 1
ATOM 1685 C C . GLU A 1 223 ? -17.578 -5.684 8.07 1 96.94 223 GLU A C 1
ATOM 1687 O O . GLU A 1 223 ? -17.156 -6.824 7.871 1 96.94 223 GLU A O 1
ATOM 1692 N N . PHE A 1 224 ? -17.188 -4.922 9.055 1 97.44 224 PHE A N 1
ATOM 1693 C CA . PHE A 1 224 ? -16.188 -5.395 10.008 1 97.44 224 PHE A CA 1
ATOM 1694 C C . PHE A 1 224 ? -16.828 -6.312 11.047 1 97.44 224 PHE A C 1
ATOM 1696 O O . PHE A 1 224 ? -17.844 -5.977 11.633 1 97.44 224 PHE A O 1
ATOM 1703 N N . LYS A 1 225 ? -16.281 -7.492 11.242 1 87.94 225 LYS A N 1
ATOM 1704 C CA . LYS A 1 225 ? -16.688 -8.445 12.273 1 87.94 225 LYS A CA 1
ATOM 1705 C C . LYS A 1 225 ? -15.57 -8.641 13.297 1 87.94 225 LYS A C 1
ATOM 1707 O O . LYS A 1 225 ? -14.516 -9.195 12.977 1 87.94 225 LYS A O 1
ATOM 1712 N N . PRO A 1 226 ? -15.812 -8.125 14.578 1 82.06 226 PRO A N 1
ATOM 1713 C CA . PRO A 1 226 ? -14.773 -8.258 15.602 1 82.06 226 PRO A CA 1
ATOM 1714 C C . PRO A 1 226 ? -14.391 -9.711 15.859 1 82.06 226 PRO A C 1
ATOM 1716 O O . PRO A 1 226 ? -15.242 -10.602 15.789 1 82.06 226 PRO A O 1
ATOM 1719 N N . GLU A 1 227 ? -13.117 -10.07 16 1 77.5 227 GLU A N 1
ATOM 1720 C CA . GLU A 1 227 ? -12.68 -11.422 16.344 1 77.5 227 GLU A CA 1
ATOM 1721 C C . GLU A 1 227 ? -12.727 -11.656 17.859 1 77.5 227 GLU A C 1
ATOM 1723 O O . GLU A 1 227 ? -12.547 -10.719 18.641 1 77.5 227 GLU A O 1
ATOM 1728 N N . MET B 1 1 ? -6.066 -1.689 -23.266 1 68.75 1 MET B N 1
ATOM 1729 C CA . MET B 1 1 ? -5.523 -0.994 -22.094 1 68.75 1 MET B CA 1
ATOM 1730 C C . MET B 1 1 ? -5.055 -1.987 -21.031 1 68.75 1 MET B C 1
ATOM 1732 O O . MET B 1 1 ? -3.953 -1.859 -20.5 1 68.75 1 MET B O 1
ATOM 1736 N N . ALA B 1 2 ? -5.773 -3.041 -20.922 1 76.94 2 ALA B N 1
ATOM 1737 C CA . ALA B 1 2 ? -5.395 -4.031 -19.922 1 76.94 2 ALA B CA 1
ATOM 1738 C C . ALA B 1 2 ? -4.102 -4.738 -20.312 1 76.94 2 ALA B C 1
ATOM 1740 O O . ALA B 1 2 ? -3.305 -5.109 -19.438 1 76.94 2 ALA B O 1
ATOM 1741 N N . SER B 1 3 ? -3.875 -4.762 -21.547 1 82.31 3 SER B N 1
ATOM 1742 C CA . SER B 1 3 ? -2.666 -5.438 -22 1 82.31 3 SER B CA 1
ATOM 1743 C C . SER B 1 3 ? -1.416 -4.637 -21.656 1 82.31 3 SER B C 1
ATOM 1745 O O . SER B 1 3 ? -0.307 -5.176 -21.656 1 82.31 3 SER B O 1
ATOM 1747 N N . THR B 1 4 ? -1.68 -3.387 -21.281 1 89 4 THR B N 1
ATOM 1748 C CA . THR B 1 4 ? -0.566 -2.533 -20.891 1 89 4 THR B CA 1
ATOM 1749 C C . THR B 1 4 ? -0.675 -2.158 -19.406 1 89 4 THR B C 1
ATOM 1751 O O . THR B 1 4 ? -0.311 -1.048 -19.016 1 89 4 THR B O 1
ATOM 1754 N N . PHE B 1 5 ? -1.099 -3.094 -18.625 1 92.81 5 PHE B N 1
ATOM 1755 C CA . PHE B 1 5 ? -1.403 -2.842 -17.219 1 92.81 5 PHE B CA 1
ATOM 1756 C C . PHE B 1 5 ? -0.151 -2.418 -16.469 1 92.81 5 PHE B C 1
ATOM 1758 O O . PHE B 1 5 ? -0.22 -1.592 -15.555 1 92.81 5 PHE B O 1
ATOM 1765 N N . VAL B 1 6 ? 0.97 -2.881 -16.859 1 93.06 6 VAL B N 1
ATOM 1766 C CA . VAL B 1 6 ? 2.223 -2.574 -16.172 1 93.06 6 VAL B CA 1
ATOM 1767 C C . VAL B 1 6 ? 2.52 -1.082 -16.281 1 93.06 6 VAL B C 1
ATOM 1769 O O . VAL B 1 6 ? 3.127 -0.495 -15.391 1 93.06 6 VAL B O 1
ATOM 1772 N N . ARG B 1 7 ? 1.959 -0.462 -17.297 1 90.94 7 ARG B N 1
ATOM 1773 C CA . ARG B 1 7 ? 2.244 0.948 -17.547 1 90.94 7 ARG B CA 1
ATOM 1774 C C . ARG B 1 7 ? 1.155 1.839 -16.969 1 90.94 7 ARG B C 1
ATOM 1776 O O . ARG B 1 7 ? 1.415 2.986 -16.594 1 90.94 7 ARG B O 1
ATOM 1783 N N . HIS B 1 8 ? -0.002 1.211 -16.859 1 91.5 8 HIS B N 1
ATOM 1784 C CA . HIS B 1 8 ? -1.089 2.143 -16.578 1 91.5 8 HIS B CA 1
ATOM 1785 C C . HIS B 1 8 ? -1.778 1.808 -15.258 1 91.5 8 HIS B C 1
ATOM 1787 O O . HIS B 1 8 ? -2.514 2.633 -14.711 1 91.5 8 HIS B O 1
ATOM 1793 N N . GLY B 1 9 ? -1.639 0.556 -14.805 1 95.25 9 GLY B N 1
ATOM 1794 C CA . GLY B 1 9 ? -2.223 0.217 -13.523 1 95.25 9 GLY B CA 1
ATOM 1795 C C . GLY B 1 9 ? -1.731 1.102 -12.391 1 95.25 9 GLY B C 1
ATOM 1796 O O . GLY B 1 9 ? -0.609 1.609 -12.438 1 95.25 9 GLY B O 1
ATOM 1797 N N . ARG B 1 10 ? -2.555 1.27 -11.375 1 96.44 10 ARG B N 1
ATOM 1798 C CA . ARG B 1 10 ? -2.199 2.23 -10.336 1 96.44 10 ARG B CA 1
ATOM 1799 C C . ARG B 1 10 ? -1.781 1.521 -9.055 1 96.44 10 ARG B C 1
ATOM 1801 O O . ARG B 1 10 ? -1.145 2.123 -8.188 1 96.44 10 ARG B O 1
ATOM 1808 N N . LYS B 1 11 ? -2.18 0.2 -8.977 1 98.62 11 LYS B N 1
ATOM 1809 C CA . LYS B 1 11 ? -1.797 -0.49 -7.754 1 98.62 11 LYS B CA 1
ATOM 1810 C C . LYS B 1 11 ? -1.724 -1.999 -7.969 1 98.62 11 LYS B C 1
ATOM 1812 O O . LYS B 1 11 ? -2.316 -2.525 -8.914 1 98.62 11 LYS B O 1
ATOM 1817 N N . ILE B 1 12 ? -0.947 -2.619 -7.164 1 98.94 12 ILE B N 1
ATOM 1818 C CA . ILE B 1 12 ? -0.882 -4.066 -7 1 98.94 12 ILE B CA 1
ATOM 1819 C C . ILE B 1 12 ? -1.455 -4.461 -5.641 1 98.94 12 ILE B C 1
ATOM 1821 O O . ILE B 1 12 ? -0.983 -3.988 -4.602 1 98.94 12 ILE B O 1
ATOM 1825 N N . VAL B 1 13 ? -2.514 -5.191 -5.617 1 98.94 13 VAL B N 1
ATOM 1826 C CA . VAL B 1 13 ? -3.096 -5.719 -4.391 1 98.94 13 VAL B CA 1
ATOM 1827 C C . VAL B 1 13 ? -2.721 -7.191 -4.23 1 98.94 13 VAL B C 1
ATOM 1829 O O . VAL B 1 13 ? -3.102 -8.031 -5.055 1 98.94 13 VAL B O 1
ATOM 1832 N N . ALA B 1 14 ? -2.033 -7.531 -3.168 1 98.94 14 ALA B N 1
ATOM 1833 C CA . ALA B 1 14 ? -1.508 -8.883 -3.025 1 98.94 14 ALA B CA 1
ATOM 1834 C C . ALA B 1 14 ? -2.105 -9.578 -1.804 1 98.94 14 ALA B C 1
ATOM 1836 O O . ALA B 1 14 ? -2.051 -9.047 -0.692 1 98.94 14 ALA B O 1
ATOM 1837 N N . ILE B 1 15 ? -2.627 -10.766 -2.033 1 98.69 15 ILE B N 1
ATOM 1838 C CA . ILE B 1 15 ? -3.303 -11.539 -0.993 1 98.69 15 ILE B CA 1
ATOM 1839 C C . ILE B 1 15 ? -2.277 -12.328 -0.187 1 98.69 15 ILE B C 1
ATOM 1841 O O . ILE B 1 15 ? -1.387 -12.961 -0.756 1 98.69 15 ILE B O 1
ATOM 1845 N N . GLY B 1 16 ? -2.443 -12.273 1.132 1 97.31 16 GLY B N 1
ATOM 1846 C CA . GLY B 1 16 ? -1.571 -13.055 1.998 1 97.31 16 GLY B CA 1
ATOM 1847 C C . GLY B 1 16 ? -2.162 -14.391 2.393 1 97.31 16 GLY B C 1
ATOM 1848 O O . GLY B 1 16 ? -3.373 -14.508 2.598 1 97.31 16 GLY B O 1
ATOM 1849 N N . ARG B 1 17 ? -1.298 -15.414 2.432 1 96 17 ARG B N 1
ATOM 1850 C CA . ARG B 1 17 ? -1.603 -16.719 3.025 1 96 17 ARG B CA 1
ATOM 1851 C C . ARG B 1 17 ? -2.816 -17.359 2.357 1 96 17 ARG B C 1
ATOM 1853 O O . ARG B 1 17 ? -3.744 -17.797 3.037 1 96 17 ARG B O 1
ATOM 1860 N N . ASN B 1 18 ? -2.785 -17.453 1.045 1 97.88 18 ASN B N 1
ATOM 1861 C CA . ASN B 1 18 ? -3.965 -17.938 0.334 1 97.88 18 ASN B CA 1
ATOM 1862 C C . ASN B 1 18 ? -3.775 -19.375 -0.159 1 97.88 18 ASN B C 1
ATOM 1864 O O . ASN B 1 18 ? -4.551 -19.859 -0.986 1 97.88 18 ASN B O 1
ATOM 1868 N N . TYR B 1 19 ? -2.697 -20.062 0.193 1 96.31 19 TYR B N 1
ATOM 1869 C CA . TYR B 1 19 ? -2.438 -21.469 -0.13 1 96.31 19 TYR B CA 1
ATOM 1870 C C . TYR B 1 19 ? -2.168 -22.281 1.132 1 96.31 19 TYR B C 1
ATOM 1872 O O . TYR B 1 19 ? -1.253 -21.953 1.897 1 96.31 19 TYR B O 1
ATOM 1880 N N . SER B 1 20 ? -2.838 -23.312 1.335 1 87.56 20 SER B N 1
ATOM 1881 C CA . SER B 1 20 ? -2.818 -24.062 2.58 1 87.56 20 SER B CA 1
ATOM 1882 C C . SER B 1 20 ? -1.416 -24.578 2.895 1 87.56 20 SER B C 1
ATOM 1884 O O . SER B 1 20 ? -0.947 -24.453 4.027 1 87.56 20 SER B O 1
ATOM 1886 N N . GLU B 1 21 ? -0.806 -25.125 1.95 1 83.69 21 GLU B N 1
ATOM 1887 C CA . GLU B 1 21 ? 0.522 -25.688 2.182 1 83.69 21 GLU B CA 1
ATOM 1888 C C . GLU B 1 21 ? 1.535 -24.594 2.5 1 83.69 21 GLU B C 1
ATOM 1890 O O . GLU B 1 21 ? 2.473 -24.812 3.27 1 83.69 21 GLU B O 1
ATOM 1895 N N . HIS B 1 22 ? 1.402 -23.469 1.903 1 85.94 22 HIS B N 1
ATOM 1896 C CA . HIS B 1 22 ? 2.24 -22.312 2.191 1 85.94 22 HIS B CA 1
ATOM 1897 C C . HIS B 1 22 ? 2.092 -21.875 3.643 1 85.94 22 HIS B C 1
ATOM 1899 O O . HIS B 1 22 ? 3.08 -21.531 4.301 1 85.94 22 HIS B O 1
ATOM 1905 N N . ILE B 1 23 ? 0.848 -21.953 4.059 1 84.75 23 ILE B N 1
ATOM 1906 C CA . ILE B 1 23 ? 0.549 -21.562 5.434 1 84.75 23 ILE B CA 1
ATOM 1907 C C . ILE B 1 23 ? 1.257 -22.5 6.406 1 84.75 23 ILE B C 1
ATOM 1909 O O . ILE B 1 23 ? 1.876 -22.047 7.371 1 84.75 23 ILE B O 1
ATOM 1913 N N . LYS B 1 24 ? 1.184 -23.719 6.078 1 83.62 24 LYS B N 1
ATOM 1914 C CA . LYS B 1 24 ? 1.803 -24.734 6.934 1 83.62 24 LYS B CA 1
ATOM 1915 C C . LYS B 1 24 ? 3.32 -24.578 6.953 1 83.62 24 LYS B C 1
ATOM 1917 O O . LYS B 1 24 ? 3.947 -24.688 8.008 1 83.62 24 LYS B O 1
ATOM 1922 N N . GLU B 1 25 ? 3.893 -24.281 5.918 1 86.19 25 GLU B N 1
ATOM 1923 C CA . GLU B 1 25 ? 5.34 -24.172 5.758 1 86.19 25 GLU B CA 1
ATOM 1924 C C . GLU B 1 25 ? 5.918 -23.047 6.613 1 86.19 25 GLU B C 1
ATOM 1926 O O . GLU B 1 25 ? 7.035 -23.156 7.117 1 86.19 25 GLU B O 1
ATOM 1931 N N . LEU B 1 26 ? 5.211 -22.031 6.762 1 82.06 26 LEU B N 1
ATOM 1932 C CA . LEU B 1 26 ? 5.691 -20.875 7.5 1 82.06 26 LEU B CA 1
ATOM 1933 C C . LEU B 1 26 ? 5.074 -20.828 8.898 1 82.06 26 LEU B C 1
ATOM 1935 O O . LEU B 1 26 ? 5.262 -19.844 9.625 1 82.06 26 LEU B O 1
ATOM 1939 N N . ALA B 1 27 ? 4.289 -21.875 9.391 1 84.75 27 ALA B N 1
ATOM 1940 C CA . ALA B 1 27 ? 3.668 -21.969 10.711 1 84.75 27 ALA B CA 1
ATOM 1941 C C . ALA B 1 27 ? 2.736 -20.797 10.961 1 84.75 27 ALA B C 1
ATOM 1943 O O . ALA B 1 27 ? 2.77 -20.188 12.031 1 84.75 27 ALA B O 1
ATOM 1944 N N . ASN B 1 28 ? 2.041 -20.516 9.859 1 84.75 28 ASN B N 1
ATOM 1945 C CA . ASN B 1 28 ? 1.031 -19.469 9.984 1 84.75 28 ASN B CA 1
ATOM 1946 C C . ASN B 1 28 ? -0.358 -20.062 10.211 1 84.75 28 ASN B C 1
ATOM 1948 O O . ASN B 1 28 ? -0.565 -21.266 10.031 1 84.75 28 ASN B O 1
ATOM 1952 N N . THR B 1 29 ? -1.288 -19.203 10.742 1 82.81 29 THR B N 1
ATOM 1953 C CA . THR B 1 29 ? -2.686 -19.594 10.875 1 82.81 29 THR B CA 1
ATOM 1954 C C . THR B 1 29 ? -3.484 -19.188 9.641 1 82.81 29 THR B C 1
ATOM 1956 O O . THR B 1 29 ? -3.26 -18.125 9.07 1 82.81 29 THR B O 1
ATOM 1959 N N . ALA B 1 30 ? -4.496 -20.016 9.281 1 84.69 30 ALA B N 1
ATOM 1960 C CA . ALA B 1 30 ? -5.387 -19.688 8.18 1 84.69 30 ALA B CA 1
ATOM 1961 C C . ALA B 1 30 ? -6.301 -18.516 8.539 1 84.69 30 ALA B C 1
ATOM 1963 O O . ALA B 1 30 ? -6.91 -18.516 9.617 1 84.69 30 ALA B O 1
ATOM 1964 N N . PRO B 1 31 ? -6.406 -17.609 7.637 1 88.94 31 PRO B N 1
ATOM 1965 C CA . PRO B 1 31 ? -7.273 -16.469 7.949 1 88.94 31 PRO B CA 1
ATOM 1966 C C . PRO B 1 31 ? -8.758 -16.781 7.742 1 88.94 31 PRO B C 1
ATOM 1968 O O . PRO B 1 31 ? -9.102 -17.578 6.867 1 88.94 31 PRO B O 1
ATOM 1971 N N . LYS B 1 32 ? -9.57 -16.078 8.484 1 88.19 32 LYS B N 1
ATOM 1972 C CA . LYS B 1 32 ? -11.016 -16.219 8.352 1 88.19 32 LYS B CA 1
ATOM 1973 C C . LYS B 1 32 ? -11.539 -15.469 7.137 1 88.19 32 LYS B C 1
ATOM 1975 O O . LYS B 1 32 ? -12.555 -15.844 6.547 1 88.19 32 LYS B O 1
ATOM 1980 N N . GLU B 1 33 ? -10.836 -14.414 6.836 1 94.44 33 GLU B N 1
ATOM 1981 C CA . GLU B 1 33 ? -11.109 -13.617 5.641 1 94.44 33 GLU B CA 1
ATOM 1982 C C . GLU B 1 33 ? -9.812 -13.227 4.934 1 94.44 33 GLU B C 1
ATOM 1984 O O . GLU B 1 33 ? -8.75 -13.18 5.555 1 94.44 33 GLU B O 1
ATOM 1989 N N . PRO B 1 34 ? -9.969 -12.984 3.6 1 97.31 34 PRO B N 1
ATOM 1990 C CA . PRO B 1 34 ? -8.75 -12.555 2.91 1 97.31 34 PRO B CA 1
ATOM 1991 C C . PRO B 1 34 ? -8.141 -11.289 3.521 1 97.31 34 PRO B C 1
ATOM 1993 O O . PRO B 1 34 ? -8.875 -10.398 3.953 1 97.31 34 PRO B O 1
ATOM 1996 N N . PHE B 1 35 ? -6.859 -11.203 3.629 1 97.81 35 PHE B N 1
ATOM 1997 C CA . PHE B 1 35 ? -6.18 -9.945 3.902 1 97.81 35 PHE B CA 1
ATOM 1998 C C . PHE B 1 35 ? -5.137 -9.648 2.836 1 97.81 35 PHE B C 1
ATOM 2000 O O . PHE B 1 35 ? -4.676 -10.555 2.139 1 97.81 35 PHE B O 1
ATOM 2007 N N . PHE B 1 36 ? -4.816 -8.406 2.689 1 98.81 36 PHE B N 1
ATOM 2008 C CA . PHE B 1 36 ? -3.953 -8.039 1.573 1 98.81 36 PHE B CA 1
ATOM 2009 C C . PHE B 1 36 ? -3.064 -6.859 1.946 1 98.81 36 PHE B C 1
ATOM 2011 O O . PHE B 1 36 ? -3.281 -6.211 2.971 1 98.81 36 PHE B O 1
ATOM 2018 N N . PHE B 1 37 ? -2.066 -6.664 1.196 1 98.88 37 PHE B N 1
ATOM 2019 C CA . PHE B 1 37 ? -1.214 -5.48 1.204 1 98.88 37 PHE B CA 1
ATOM 2020 C C . PHE B 1 37 ? -1.082 -4.898 -0.198 1 98.88 37 PHE B C 1
ATOM 2022 O O . PHE B 1 37 ? -1.436 -5.551 -1.183 1 98.88 37 PHE B O 1
ATOM 2029 N N . ILE B 1 38 ? -0.63 -3.68 -0.254 1 98.94 38 ILE B N 1
ATOM 2030 C CA . ILE B 1 38 ? -0.473 -3.002 -1.536 1 98.94 38 ILE B CA 1
ATOM 2031 C C . ILE B 1 38 ? 1.011 -2.861 -1.867 1 98.94 38 ILE B C 1
ATOM 2033 O O . ILE B 1 38 ? 1.818 -2.525 -0.997 1 98.94 38 ILE B O 1
ATOM 2037 N N . LYS B 1 39 ? 1.389 -3.205 -3.088 1 98.94 39 LYS B N 1
ATOM 2038 C CA . LYS B 1 39 ? 2.701 -2.904 -3.652 1 98.94 39 LYS B CA 1
ATOM 2039 C C . LYS B 1 39 ? 2.617 -1.753 -4.652 1 98.94 39 LYS B C 1
ATOM 2041 O O . LYS B 1 39 ? 1.654 -1.654 -5.414 1 98.94 39 LYS B O 1
ATOM 2046 N N . PRO B 1 40 ? 3.641 -0.875 -4.617 1 98.81 40 PRO B N 1
ATOM 2047 C CA . PRO B 1 40 ? 3.67 0.156 -5.656 1 98.81 40 PRO B CA 1
ATOM 2048 C C . PRO B 1 40 ? 3.965 -0.412 -7.043 1 98.81 40 PRO B C 1
ATOM 2050 O O . PRO B 1 40 ? 4.699 -1.395 -7.168 1 98.81 40 PRO B O 1
ATOM 2053 N N . THR B 1 41 ? 3.457 0.256 -8.094 1 98.62 41 THR B N 1
ATOM 2054 C CA . THR B 1 41 ? 3.682 -0.226 -9.453 1 98.62 41 THR B CA 1
ATOM 2055 C C . THR B 1 41 ? 5.129 -0.002 -9.875 1 98.62 41 THR B C 1
ATOM 2057 O O . THR B 1 41 ? 5.594 -0.581 -10.859 1 98.62 41 THR B O 1
ATOM 2060 N N . THR B 1 42 ? 5.852 0.774 -9.102 1 98.69 42 THR B N 1
ATOM 2061 C CA . THR B 1 42 ? 7.27 0.968 -9.391 1 98.69 42 THR B CA 1
ATOM 2062 C C . THR B 1 42 ? 8.07 -0.283 -9.039 1 98.69 42 THR B C 1
ATOM 2064 O O . THR B 1 42 ? 9.242 -0.398 -9.398 1 98.69 42 THR B O 1
ATOM 2067 N N . SER B 1 43 ? 7.43 -1.254 -8.375 1 98.88 43 SER B N 1
ATOM 2068 C CA . SER B 1 43 ? 8.133 -2.482 -8.016 1 98.88 43 SER B CA 1
ATOM 2069 C C . SER B 1 43 ? 8.172 -3.457 -9.188 1 98.88 43 SER B C 1
ATOM 2071 O O . SER B 1 43 ? 8.898 -4.449 -9.156 1 98.88 43 SER B O 1
ATOM 2073 N N . TYR B 1 44 ? 7.465 -3.195 -10.281 1 98.88 44 TYR B N 1
ATOM 2074 C CA . TYR B 1 44 ? 7.453 -4.094 -11.43 1 98.88 44 TYR B CA 1
ATOM 2075 C C . TYR B 1 44 ? 8.859 -4.281 -11.992 1 98.88 44 TYR B C 1
ATOM 2077 O O . TYR B 1 44 ? 9.633 -3.326 -12.078 1 98.88 44 TYR B O 1
ATOM 2085 N N . LEU B 1 45 ? 9.141 -5.461 -12.328 1 98.81 45 LEU B N 1
ATOM 2086 C CA . LEU B 1 45 ? 10.344 -5.844 -13.062 1 98.81 45 LEU B CA 1
ATOM 2087 C C . LEU B 1 45 ? 9.992 -6.719 -14.266 1 98.81 45 LEU B C 1
ATOM 2089 O O . LEU B 1 45 ? 9.641 -7.891 -14.094 1 98.81 45 LEU B O 1
ATOM 2093 N N . PRO B 1 46 ? 10.07 -6.211 -15.445 1 98.12 46 PRO B N 1
ATOM 2094 C CA . PRO B 1 46 ? 9.781 -7.047 -16.609 1 98.12 46 PRO B CA 1
ATOM 2095 C C . PRO B 1 46 ? 10.703 -8.258 -16.719 1 98.12 46 PRO B C 1
ATOM 2097 O O . PRO B 1 46 ? 11.844 -8.211 -16.266 1 98.12 46 PRO B O 1
ATOM 2100 N N . SER B 1 47 ? 10.18 -9.258 -17.359 1 98.5 47 SER B N 1
ATOM 2101 C CA . SER B 1 47 ? 10.969 -10.461 -17.578 1 98.5 47 SER B CA 1
ATOM 2102 C C . SER B 1 47 ? 12.32 -10.133 -18.219 1 98.5 47 SER B C 1
ATOM 2104 O O . SER B 1 47 ? 12.406 -9.258 -19.078 1 98.5 47 SER B O 1
ATOM 2106 N N . GLY B 1 48 ? 13.297 -10.852 -17.797 1 98.62 48 GLY B N 1
ATOM 2107 C CA . GLY B 1 48 ? 14.641 -10.617 -18.297 1 98.62 48 GLY B CA 1
ATOM 2108 C C . GLY B 1 48 ? 15.391 -9.555 -17.516 1 98.62 48 GLY B C 1
ATOM 2109 O O . GLY B 1 48 ? 16.578 -9.312 -17.766 1 98.62 48 GLY B O 1
ATOM 2110 N N . GLY B 1 49 ? 14.711 -8.953 -16.547 1 98.69 49 GLY B N 1
ATOM 2111 C CA . GLY B 1 49 ? 15.305 -7.855 -15.789 1 98.69 49 GLY B CA 1
ATOM 2112 C C . GLY B 1 49 ? 16.219 -8.32 -14.672 1 98.69 49 GLY B C 1
ATOM 2113 O O . GLY B 1 49 ? 16.516 -9.508 -14.555 1 98.69 49 GLY B O 1
ATOM 2114 N N . LYS B 1 50 ? 16.719 -7.344 -13.938 1 98.88 50 LYS B N 1
ATOM 2115 C CA . LYS B 1 50 ? 17.594 -7.594 -12.797 1 98.88 50 LYS B CA 1
ATOM 2116 C C . LYS B 1 50 ? 16.906 -7.258 -11.484 1 98.88 50 LYS B C 1
ATOM 2118 O O . LYS B 1 50 ? 16.531 -6.105 -11.25 1 98.88 50 LYS B O 1
ATOM 2123 N N . LEU B 1 51 ? 16.641 -8.227 -10.688 1 98.94 51 LEU B N 1
ATOM 2124 C CA . LEU B 1 51 ? 16.141 -8.039 -9.328 1 98.94 51 LEU B CA 1
ATOM 2125 C C . LEU B 1 51 ? 17.234 -7.496 -8.414 1 98.94 51 LEU B C 1
ATOM 2127 O O . LEU B 1 51 ? 18.25 -8.148 -8.203 1 98.94 51 LEU B O 1
ATOM 2131 N N . GLU B 1 52 ? 17.047 -6.359 -7.848 1 98.88 52 GLU B N 1
ATOM 2132 C CA . GLU B 1 52 ? 18.047 -5.727 -6.996 1 98.88 52 GLU B CA 1
ATOM 2133 C C . GLU B 1 52 ? 17.797 -6.035 -5.523 1 98.88 52 GLU B C 1
ATOM 2135 O O . GLU B 1 52 ? 16.719 -5.715 -4.992 1 98.88 52 GLU B O 1
ATOM 2140 N N . LEU B 1 53 ? 18.75 -6.633 -4.926 1 98.81 53 LEU B N 1
ATOM 2141 C CA . LEU B 1 53 ? 18.641 -6.969 -3.512 1 98.81 53 LEU B CA 1
ATOM 2142 C C . LEU B 1 53 ? 19.344 -5.922 -2.652 1 98.81 53 LEU B C 1
ATOM 2144 O O . LEU B 1 53 ? 20.562 -5.766 -2.725 1 98.81 53 LEU B O 1
ATOM 2148 N N . PRO B 1 54 ? 18.562 -5.184 -1.86 1 98.56 54 PRO B N 1
ATOM 2149 C CA . PRO B 1 54 ? 19.188 -4.16 -1.023 1 98.56 54 PRO B CA 1
ATOM 2150 C C . PRO B 1 54 ? 20.172 -4.75 -0.016 1 98.56 54 PRO B C 1
ATOM 2152 O O . PRO B 1 54 ? 20.062 -5.922 0.35 1 98.56 54 PRO B O 1
ATOM 2155 N N . ARG B 1 55 ? 21.125 -3.916 0.491 1 97.94 55 ARG B N 1
ATOM 2156 C CA . ARG B 1 55 ? 22.141 -4.34 1.456 1 97.94 55 ARG B CA 1
ATOM 2157 C C . ARG B 1 55 ? 21.484 -4.82 2.75 1 97.94 55 ARG B C 1
ATOM 2159 O O . ARG B 1 55 ? 20.641 -4.137 3.314 1 97.94 55 ARG B O 1
ATOM 2166 N N . GLY B 1 56 ? 21.859 -6.047 3.119 1 97.94 56 GLY B N 1
ATOM 2167 C CA . GLY B 1 56 ? 21.406 -6.59 4.387 1 97.94 56 GLY B CA 1
ATOM 2168 C C . GLY B 1 56 ? 20.062 -7.301 4.277 1 97.94 56 GLY B C 1
ATOM 2169 O O . GLY B 1 56 ? 19.609 -7.926 5.238 1 97.94 56 GLY B O 1
ATOM 2170 N N . ILE B 1 57 ? 19.422 -7.266 3.152 1 98.5 57 ILE B N 1
ATOM 2171 C CA . ILE B 1 57 ? 18.094 -7.844 2.998 1 98.5 57 ILE B CA 1
ATOM 2172 C C . ILE B 1 57 ? 18.219 -9.305 2.58 1 98.5 57 ILE B C 1
ATOM 2174 O O . ILE B 1 57 ? 19 -9.641 1.688 1 98.5 57 ILE B O 1
ATOM 2178 N N . ILE B 1 58 ? 17.531 -10.133 3.273 1 98.56 58 ILE B N 1
ATOM 2179 C CA . ILE B 1 58 ? 17.281 -11.5 2.84 1 98.56 58 ILE B CA 1
ATOM 2180 C C . ILE B 1 58 ? 15.938 -11.57 2.113 1 98.56 58 ILE B C 1
ATOM 2182 O O . ILE B 1 58 ? 14.875 -11.539 2.746 1 98.56 58 ILE B O 1
ATOM 2186 N N . ALA B 1 59 ? 15.984 -11.68 0.775 1 98.81 59 ALA B N 1
ATOM 2187 C CA . ALA B 1 59 ? 14.766 -11.625 -0.035 1 98.81 59 ALA B CA 1
ATOM 2188 C C . ALA B 1 59 ? 14.266 -13.023 -0.368 1 98.81 59 ALA B C 1
ATOM 2190 O O . ALA B 1 59 ? 15.062 -13.922 -0.66 1 98.81 59 ALA B O 1
ATOM 2191 N N . HIS B 1 60 ? 12.977 -13.227 -0.269 1 98.94 60 HIS B N 1
ATOM 2192 C CA . HIS B 1 60 ? 12.336 -14.492 -0.602 1 98.94 60 HIS B CA 1
ATOM 2193 C C . HIS B 1 60 ? 11.445 -14.352 -1.833 1 98.94 60 HIS B C 1
ATOM 2195 O O . HIS B 1 60 ? 10.812 -13.312 -2.029 1 98.94 60 HIS B O 1
ATOM 2201 N N . HIS B 1 61 ? 11.414 -15.406 -2.625 1 98.94 61 HIS B N 1
ATOM 2202 C CA . HIS B 1 61 ? 10.547 -15.453 -3.797 1 98.94 61 HIS B CA 1
ATOM 2203 C C . HIS B 1 61 ? 9.188 -16.062 -3.453 1 98.94 61 HIS B C 1
ATOM 2205 O O . HIS B 1 61 ? 9.102 -16.969 -2.623 1 98.94 61 HIS B O 1
ATOM 2211 N N . GLU B 1 62 ? 8.156 -15.602 -4.066 1 98.81 62 GLU B N 1
ATOM 2212 C CA . GLU B 1 62 ? 6.809 -16.156 -4.059 1 98.81 62 GLU B CA 1
ATOM 2213 C C . GLU B 1 62 ? 6.18 -16.109 -5.445 1 98.81 62 GLU B C 1
ATOM 2215 O O . GLU B 1 62 ? 5.66 -15.07 -5.855 1 98.81 62 GLU B O 1
ATOM 2220 N N . VAL B 1 63 ? 6.164 -17.188 -6.195 1 98.94 63 VAL B N 1
ATOM 2221 C CA . VAL B 1 63 ? 5.551 -17.203 -7.516 1 98.94 63 VAL B CA 1
ATOM 2222 C C . VAL B 1 63 ? 4.031 -17.219 -7.383 1 98.94 63 VAL B C 1
ATOM 2224 O O . VAL B 1 63 ? 3.486 -17.922 -6.52 1 98.94 63 VAL B O 1
ATOM 2227 N N . GLU B 1 64 ? 3.375 -16.406 -8.141 1 98.94 64 GLU B N 1
ATOM 2228 C CA . GLU B 1 64 ? 1.933 -16.25 -7.973 1 98.94 64 GLU B CA 1
ATOM 2229 C C . GLU B 1 64 ? 1.236 -16.078 -9.32 1 98.94 64 GLU B C 1
ATOM 2231 O O . GLU B 1 64 ? 1.858 -15.648 -10.297 1 98.94 64 GLU B O 1
ATOM 2236 N N . LEU B 1 65 ? -0.041 -16.438 -9.375 1 98.94 65 LEU B N 1
ATOM 2237 C CA . LEU B 1 65 ? -0.937 -15.992 -10.438 1 98.94 65 LEU B CA 1
ATOM 2238 C C . LEU B 1 65 ? -1.454 -14.578 -10.164 1 98.94 65 LEU B C 1
ATOM 2240 O O . LEU B 1 65 ? -1.932 -14.297 -9.07 1 98.94 65 LEU B O 1
ATOM 2244 N N . GLY B 1 66 ? -1.306 -13.719 -11.148 1 98.88 66 GLY B N 1
ATOM 2245 C CA . GLY B 1 66 ? -1.901 -12.398 -11.086 1 98.88 66 GLY B CA 1
ATOM 2246 C C . GLY B 1 66 ? -3.184 -12.281 -11.891 1 98.88 66 GLY B C 1
ATOM 2247 O O . GLY B 1 66 ? -3.303 -12.875 -12.969 1 98.88 66 GLY B O 1
ATOM 2248 N N . ILE B 1 67 ? -4.141 -11.547 -11.367 1 98.88 67 ILE B N 1
ATOM 2249 C CA . ILE B 1 67 ? -5.363 -11.164 -12.062 1 98.88 67 ILE B CA 1
ATOM 2250 C C . ILE B 1 67 ? -5.254 -9.711 -12.539 1 98.88 67 ILE B C 1
ATOM 2252 O O . ILE B 1 67 ? -5.016 -8.805 -11.742 1 98.88 67 ILE B O 1
ATOM 2256 N N . VAL B 1 68 ? -5.398 -9.523 -13.805 1 98.81 68 VAL B N 1
ATOM 2257 C CA . VAL B 1 68 ? -5.43 -8.164 -14.352 1 98.81 68 VAL B CA 1
ATOM 2258 C C . VAL B 1 68 ? -6.875 -7.684 -14.453 1 98.81 68 VAL B C 1
ATOM 2260 O O . VAL B 1 68 ? -7.691 -8.305 -15.141 1 98.81 68 VAL B O 1
ATOM 2263 N N . ILE B 1 69 ? -7.121 -6.559 -13.836 1 98.75 69 ILE B N 1
ATOM 2264 C CA . ILE B 1 69 ? -8.469 -6.012 -13.828 1 98.75 69 ILE B CA 1
ATOM 2265 C C . ILE B 1 69 ? -8.734 -5.27 -15.133 1 98.75 69 ILE B C 1
ATOM 2267 O O . ILE B 1 69 ? -7.906 -4.473 -15.578 1 98.75 69 ILE B O 1
ATOM 2271 N N . GLY B 1 70 ? -9.852 -5.551 -15.719 1 98 70 GLY B N 1
ATOM 2272 C CA . GLY B 1 70 ? -10.297 -4.867 -16.922 1 98 70 GLY B CA 1
ATOM 2273 C C . GLY B 1 70 ? -11.336 -3.803 -16.641 1 98 70 GLY B C 1
ATOM 2274 O O . GLY B 1 70 ? -11.031 -2.607 -16.656 1 98 70 GLY B O 1
ATOM 2275 N N . ASN B 1 71 ? -12.555 -4.281 -16.344 1 96.06 71 ASN B N 1
ATOM 2276 C CA . ASN B 1 71 ? -13.609 -3.371 -15.914 1 96.06 71 ASN B CA 1
ATOM 2277 C C . ASN B 1 71 ? -13.539 -3.092 -14.414 1 96.06 71 ASN B C 1
ATOM 2279 O O . ASN B 1 71 ? -13.828 -3.973 -13.602 1 96.06 71 ASN B O 1
ATOM 2283 N N . GLY B 1 72 ? -13.219 -1.899 -14.102 1 97.25 72 GLY B N 1
ATOM 2284 C CA . GLY B 1 72 ? -13.141 -1.542 -12.695 1 97.25 72 GLY B CA 1
ATOM 2285 C C . GLY B 1 72 ? -14.477 -1.612 -11.984 1 97.25 72 GLY B C 1
ATOM 2286 O O . GLY B 1 72 ? -15.492 -1.936 -12.602 1 97.25 72 GLY B O 1
ATOM 2287 N N . GLY B 1 73 ? -14.328 -1.375 -10.617 1 98.31 73 GLY B N 1
ATOM 2288 C CA . GLY B 1 73 ? -15.578 -1.363 -9.867 1 98.31 73 GLY B CA 1
ATOM 2289 C C . GLY B 1 73 ? -15.367 -1.417 -8.367 1 98.31 73 GLY B C 1
ATOM 2290 O O . GLY B 1 73 ? -14.258 -1.694 -7.895 1 98.31 73 GLY B O 1
ATOM 2291 N N . ARG B 1 74 ? -16.375 -1.077 -7.703 1 98.25 74 ARG B N 1
ATOM 2292 C CA . ARG B 1 74 ? -16.5 -1.171 -6.254 1 98.25 74 ARG B CA 1
ATOM 2293 C C . ARG B 1 74 ? -17.656 -2.082 -5.855 1 98.25 74 ARG B C 1
ATOM 2295 O O . ARG B 1 74 ? -18.656 -2.17 -6.57 1 98.25 74 ARG B O 1
ATOM 2302 N N . ASP B 1 75 ? -17.469 -2.824 -4.766 1 98.5 75 ASP B N 1
ATOM 2303 C CA . ASP B 1 75 ? -18.516 -3.705 -4.242 1 98.5 75 ASP B CA 1
ATOM 2304 C C . ASP B 1 75 ? -18.953 -4.719 -5.293 1 98.5 75 ASP B C 1
ATOM 2306 O O . ASP B 1 75 ? -20.156 -4.875 -5.543 1 98.5 75 ASP B O 1
ATOM 2310 N N . ILE B 1 76 ? -18.031 -5.324 -5.918 1 98.69 76 ILE B N 1
ATOM 2311 C CA . ILE B 1 76 ? -18.281 -6.348 -6.926 1 98.69 76 ILE B CA 1
ATOM 2312 C C . ILE B 1 76 ? -18.688 -7.652 -6.242 1 98.69 76 ILE B C 1
ATOM 2314 O O . ILE B 1 76 ? -17.953 -8.164 -5.391 1 98.69 76 ILE B O 1
ATOM 2318 N N . SER B 1 77 ? -19.781 -8.227 -6.559 1 98.62 77 SER B N 1
ATOM 2319 C CA . SER B 1 77 ? -20.203 -9.508 -6 1 98.62 77 SER B CA 1
ATOM 2320 C C . SER B 1 77 ? -19.375 -10.656 -6.59 1 98.62 77 SER B C 1
ATOM 2322 O O . SER B 1 77 ? -18.828 -10.531 -7.688 1 98.62 77 SER B O 1
ATOM 2324 N N . GLN B 1 78 ? -19.328 -11.75 -5.891 1 98.56 78 GLN B N 1
ATOM 2325 C CA . GLN B 1 78 ? -18.641 -12.922 -6.414 1 98.56 78 GLN B CA 1
ATOM 2326 C C . GLN B 1 78 ? -19.219 -13.352 -7.758 1 98.56 78 GLN B C 1
ATOM 2328 O O . GLN B 1 78 ? -18.469 -13.742 -8.664 1 98.56 78 GLN B O 1
ATOM 2333 N N . ALA B 1 79 ? -20.516 -13.211 -7.918 1 98.56 79 ALA B N 1
ATOM 2334 C CA . ALA B 1 79 ? -21.219 -13.641 -9.133 1 98.56 79 ALA B CA 1
ATOM 2335 C C . ALA B 1 79 ? -20.766 -12.812 -10.336 1 98.56 79 ALA B C 1
ATOM 2337 O O . ALA B 1 79 ? -20.766 -13.305 -11.469 1 98.56 79 ALA B O 1
ATOM 2338 N N . ASN B 1 80 ? -20.328 -11.594 -10.117 1 98.56 80 ASN B N 1
ATOM 2339 C CA . ASN B 1 80 ? -19.984 -10.688 -11.203 1 98.56 80 ASN B CA 1
ATOM 2340 C C . ASN B 1 80 ? -18.469 -10.562 -11.367 1 98.56 80 ASN B C 1
ATOM 2342 O O . ASN B 1 80 ? -17.984 -9.867 -12.266 1 98.56 80 ASN B O 1
ATOM 2346 N N . ALA B 1 81 ? -17.719 -11.203 -10.539 1 98.75 81 ALA B N 1
ATOM 2347 C CA . ALA B 1 81 ? -16.266 -11.016 -10.477 1 98.75 81 ALA B CA 1
ATOM 2348 C C . ALA B 1 81 ? -15.617 -11.289 -11.828 1 98.75 81 ALA B C 1
ATOM 2350 O O . ALA B 1 81 ? -14.734 -10.539 -12.258 1 98.75 81 ALA B O 1
ATOM 2351 N N . ASP B 1 82 ? -16.109 -12.273 -12.469 1 98.19 82 ASP B N 1
ATOM 2352 C CA . ASP B 1 82 ? -15.5 -12.719 -13.719 1 98.19 82 ASP B CA 1
ATOM 2353 C C . ASP B 1 82 ? -15.562 -11.625 -14.781 1 98.19 82 ASP B C 1
ATOM 2355 O O . ASP B 1 82 ? -14.648 -11.492 -15.594 1 98.19 82 ASP B O 1
ATOM 2359 N N . SER B 1 83 ? -16.594 -10.859 -14.828 1 98.25 83 SER B N 1
ATOM 2360 C CA . SER B 1 83 ? -16.797 -9.828 -15.844 1 98.25 83 SER B CA 1
ATOM 2361 C C . SER B 1 83 ? -15.82 -8.672 -15.656 1 98.25 83 SER B C 1
ATOM 2363 O O . SER B 1 83 ? -15.672 -7.828 -16.547 1 98.25 83 SER B O 1
ATOM 2365 N N . HIS B 1 84 ? -15.102 -8.664 -14.57 1 98.62 84 HIS B N 1
ATOM 2366 C CA . HIS B 1 84 ? -14.172 -7.582 -14.297 1 98.62 84 HIS B CA 1
ATOM 2367 C C . HIS B 1 84 ? -12.734 -7.992 -14.609 1 98.62 84 HIS B C 1
ATOM 2369 O O . HIS B 1 84 ? -11.82 -7.172 -14.539 1 98.62 84 HIS B O 1
ATOM 2375 N N . ILE B 1 85 ? -12.523 -9.18 -14.961 1 98.69 85 ILE B N 1
ATOM 2376 C CA . ILE B 1 85 ? -11.188 -9.703 -15.234 1 98.69 85 ILE B CA 1
ATOM 2377 C C . ILE B 1 85 ? -10.875 -9.57 -16.719 1 98.69 85 ILE B C 1
ATOM 2379 O O . ILE B 1 85 ? -11.617 -10.078 -17.562 1 98.69 85 ILE B O 1
ATOM 2383 N N . ALA B 1 86 ? -9.805 -8.883 -17.016 1 98.69 86 ALA B N 1
ATOM 2384 C CA . ALA B 1 86 ? -9.352 -8.758 -18.406 1 98.69 86 ALA B CA 1
ATOM 2385 C C . ALA B 1 86 ? -8.453 -9.938 -18.797 1 98.69 86 ALA B C 1
ATOM 2387 O O . ALA B 1 86 ? -8.453 -10.367 -19.938 1 98.69 86 ALA B O 1
ATOM 2388 N N . GLY B 1 87 ? -7.684 -10.406 -17.812 1 98.69 87 GLY B N 1
ATOM 2389 C CA . GLY B 1 87 ? -6.719 -11.469 -18.047 1 98.69 87 GLY B CA 1
ATOM 2390 C C . GLY B 1 87 ? -5.859 -11.781 -16.844 1 98.69 87 GLY B C 1
ATOM 2391 O O . GLY B 1 87 ? -6.281 -11.562 -15.703 1 98.69 87 GLY B O 1
ATOM 2392 N N . TYR B 1 88 ? -4.738 -12.383 -17.109 1 98.81 88 TYR B N 1
ATOM 2393 C CA . TYR B 1 88 ? -3.869 -12.883 -16.062 1 98.81 88 TYR B CA 1
ATOM 2394 C C . TYR B 1 88 ? -2.408 -12.562 -16.359 1 98.81 88 TYR B C 1
ATOM 2396 O O . TYR B 1 88 ? -2.088 -12.039 -17.422 1 98.81 88 TYR B O 1
ATOM 2404 N N . ALA B 1 89 ? -1.583 -12.844 -15.383 1 98.81 89 ALA B N 1
ATOM 2405 C CA . ALA B 1 89 ? -0.137 -12.703 -15.547 1 98.81 89 ALA B CA 1
ATOM 2406 C C . ALA B 1 89 ? 0.609 -13.555 -14.523 1 98.81 89 ALA B C 1
ATOM 2408 O O . ALA B 1 89 ? 0.118 -13.781 -13.414 1 98.81 89 ALA B O 1
ATOM 2409 N N . LEU B 1 90 ? 1.73 -14.078 -14.938 1 98.88 90 LEU B N 1
ATOM 2410 C CA . LEU B 1 90 ? 2.676 -14.727 -14.031 1 98.88 90 LEU B CA 1
ATOM 2411 C C . LEU B 1 90 ? 3.529 -13.688 -13.312 1 98.88 90 LEU B C 1
ATOM 2413 O O . LEU B 1 90 ? 4.062 -12.773 -13.938 1 98.88 90 LEU B O 1
ATOM 2417 N N . ALA B 1 91 ? 3.59 -13.773 -12.016 1 98.94 91 ALA B N 1
ATOM 2418 C CA . ALA B 1 91 ? 4.332 -12.781 -11.242 1 98.94 91 ALA B CA 1
ATOM 2419 C C . ALA B 1 91 ? 5.105 -13.445 -10.102 1 98.94 91 ALA B C 1
ATOM 2421 O O . ALA B 1 91 ? 4.848 -14.602 -9.766 1 98.94 91 ALA B O 1
ATOM 2422 N N . VAL B 1 92 ? 6.074 -12.766 -9.594 1 99 92 VAL B N 1
ATOM 2423 C CA . VAL B 1 92 ? 6.75 -13.148 -8.359 1 99 92 VAL B CA 1
ATOM 2424 C C . VAL B 1 92 ? 6.625 -12.031 -7.332 1 99 92 VAL B C 1
ATOM 2426 O O . VAL B 1 92 ? 7.066 -10.898 -7.578 1 99 92 VAL B O 1
ATOM 2429 N N . ASP B 1 93 ? 5.965 -12.305 -6.23 1 98.94 93 ASP B N 1
ATOM 2430 C CA . ASP B 1 93 ? 5.883 -11.383 -5.098 1 98.94 93 ASP B CA 1
ATOM 2431 C C . ASP B 1 93 ? 7.121 -11.492 -4.211 1 98.94 93 ASP B C 1
ATOM 2433 O O . ASP B 1 93 ? 7.117 -12.219 -3.217 1 98.94 93 ASP B O 1
ATOM 2437 N N . MET B 1 94 ? 8.148 -10.688 -4.531 1 98.94 94 MET B N 1
ATOM 2438 C CA . MET B 1 94 ? 9.367 -10.688 -3.729 1 98.94 94 MET B CA 1
ATOM 2439 C C . MET B 1 94 ? 9.133 -10.039 -2.373 1 98.94 94 MET B C 1
ATOM 2441 O O . MET B 1 94 ? 8.383 -9.062 -2.271 1 98.94 94 MET B O 1
ATOM 2445 N N . THR B 1 95 ? 9.781 -10.562 -1.38 1 98.81 95 THR B N 1
ATOM 2446 C CA . THR B 1 95 ? 9.602 -10.109 -0.005 1 98.81 95 THR B CA 1
ATOM 2447 C C . THR B 1 95 ? 10.953 -9.914 0.681 1 98.81 95 THR B C 1
ATOM 2449 O O . THR B 1 95 ? 11.789 -10.812 0.688 1 98.81 95 THR B O 1
ATOM 2452 N N . ALA B 1 96 ? 11.211 -8.734 1.219 1 98.81 96 ALA B N 1
ATOM 2453 C CA . ALA B 1 96 ? 12.297 -8.586 2.182 1 98.81 96 ALA B CA 1
ATOM 2454 C C . ALA B 1 96 ? 11.953 -9.258 3.508 1 98.81 96 ALA B C 1
ATOM 2456 O O . ALA B 1 96 ? 11.453 -8.609 4.43 1 98.81 96 ALA B O 1
ATOM 2457 N N . ARG B 1 97 ? 12.289 -10.469 3.621 1 98.44 97 ARG B N 1
ATOM 2458 C CA . ARG B 1 97 ? 11.742 -11.344 4.652 1 98.44 97 ARG B CA 1
ATOM 2459 C C . ARG B 1 97 ? 12.211 -10.914 6.039 1 98.44 97 ARG B C 1
ATOM 2461 O O . ARG B 1 97 ? 11.422 -10.859 6.98 1 98.44 97 ARG B O 1
ATOM 2468 N N . ASN B 1 98 ? 13.516 -10.672 6.211 1 98.31 98 ASN B N 1
ATOM 2469 C CA . ASN B 1 98 ? 14.008 -10.266 7.523 1 98.31 98 ASN B CA 1
ATOM 2470 C C . ASN B 1 98 ? 13.414 -8.93 7.953 1 98.31 98 ASN B C 1
ATOM 2472 O O . ASN B 1 98 ? 13.102 -8.734 9.133 1 98.31 98 ASN B O 1
ATOM 2476 N N . LEU B 1 99 ? 13.227 -8.016 7.031 1 98.31 99 LEU B N 1
ATOM 2477 C CA . LEU B 1 99 ? 12.531 -6.766 7.328 1 98.31 99 LEU B CA 1
ATOM 2478 C C . LEU B 1 99 ? 11.07 -7.023 7.68 1 98.31 99 LEU B C 1
ATOM 2480 O O . LEU B 1 99 ? 10.547 -6.449 8.633 1 98.31 99 LEU B O 1
ATOM 2484 N N . GLN B 1 100 ? 10.438 -7.859 6.898 1 98.25 100 GLN B N 1
ATOM 2485 C CA . GLN B 1 100 ? 9.047 -8.195 7.18 1 98.25 100 GLN B CA 1
ATOM 2486 C C . GLN B 1 100 ? 8.891 -8.797 8.57 1 98.25 100 GLN B C 1
ATOM 2488 O O . GLN B 1 100 ? 7.965 -8.445 9.305 1 98.25 100 GLN B O 1
ATOM 2493 N N . ASP B 1 101 ? 9.781 -9.719 8.898 1 97.12 101 ASP B N 1
ATOM 2494 C CA . ASP B 1 101 ? 9.742 -10.328 10.227 1 97.12 101 ASP B CA 1
ATOM 2495 C C . ASP B 1 101 ? 9.836 -9.266 11.32 1 97.12 101 ASP B C 1
ATOM 2497 O O . ASP B 1 101 ? 9.109 -9.328 12.32 1 97.12 101 ASP B O 1
ATOM 2501 N N . GLN B 1 102 ? 10.719 -8.336 11.133 1 96.69 102 GLN B N 1
ATOM 2502 C CA . GLN B 1 102 ? 10.906 -7.266 12.109 1 96.69 102 GLN B CA 1
ATOM 2503 C C . GLN B 1 102 ? 9.641 -6.426 12.258 1 96.69 102 GLN B C 1
ATOM 2505 O O . GLN B 1 102 ? 9.203 -6.152 13.375 1 96.69 102 GLN B O 1
ATOM 2510 N N . VAL B 1 103 ? 9.031 -6.023 11.172 1 97 103 VAL B N 1
ATOM 2511 C CA . VAL B 1 103 ? 7.883 -5.129 11.266 1 97 103 VAL B CA 1
ATOM 2512 C C . VAL B 1 103 ? 6.66 -5.906 11.758 1 97 103 VAL B C 1
ATOM 2514 O O . VAL B 1 103 ? 5.816 -5.355 12.469 1 97 103 VAL B O 1
ATOM 2517 N N . LYS B 1 104 ? 6.531 -7.145 11.375 1 96.88 104 LYS B N 1
ATOM 2518 C CA . LYS B 1 104 ? 5.445 -7.977 11.891 1 96.88 104 LYS B CA 1
ATOM 2519 C C . LYS B 1 104 ? 5.473 -8.039 13.414 1 96.88 104 LYS B C 1
ATOM 2521 O O . LYS B 1 104 ? 4.438 -7.879 14.062 1 96.88 104 LYS B O 1
ATOM 2526 N N . LYS B 1 105 ? 6.633 -8.25 13.93 1 95.38 105 LYS B N 1
ATOM 2527 C CA . LYS B 1 105 ? 6.812 -8.359 15.375 1 95.38 105 LYS B CA 1
ATOM 2528 C C . LYS B 1 105 ? 6.391 -7.082 16.094 1 95.38 105 LYS B C 1
ATOM 2530 O O . LYS B 1 105 ? 5.91 -7.125 17.219 1 95.38 105 LYS B O 1
ATOM 2535 N N . ARG B 1 106 ? 6.469 -6.004 15.445 1 95.31 106 ARG B N 1
ATOM 2536 C CA . ARG B 1 106 ? 6.184 -4.703 16.047 1 95.31 106 ARG B CA 1
ATOM 2537 C C . ARG B 1 106 ? 4.789 -4.215 15.656 1 95.31 106 ARG B C 1
ATOM 2539 O O . ARG B 1 106 ? 4.41 -3.088 15.977 1 95.31 106 ARG B O 1
ATOM 2546 N N . GLY B 1 107 ? 4.055 -5.047 14.875 1 96.75 107 GLY B N 1
ATOM 2547 C CA . GLY B 1 107 ? 2.732 -4.648 14.414 1 96.75 107 GLY B CA 1
ATOM 2548 C C . GLY B 1 107 ? 2.766 -3.506 13.422 1 96.75 107 GLY B C 1
ATOM 2549 O O . GLY B 1 107 ? 1.841 -2.691 13.367 1 96.75 107 GLY B O 1
ATOM 2550 N N . LEU B 1 108 ? 3.812 -3.326 12.688 1 97.56 108 LEU B N 1
ATOM 2551 C CA . LEU B 1 108 ? 3.992 -2.248 11.727 1 97.56 108 LEU B CA 1
ATOM 2552 C C . LEU B 1 108 ? 3.637 -2.713 10.32 1 97.56 108 LEU B C 1
ATOM 2554 O O . LEU B 1 108 ? 3.502 -3.914 10.07 1 97.56 108 LEU B O 1
ATOM 2558 N N . PRO B 1 109 ? 3.432 -1.789 9.375 1 98.38 109 PRO B N 1
ATOM 2559 C CA . PRO B 1 109 ? 2.996 -2.15 8.023 1 98.38 109 PRO B CA 1
ATOM 2560 C C . PRO B 1 109 ? 4.09 -2.852 7.223 1 98.38 109 PRO B C 1
ATOM 2562 O O . PRO B 1 109 ? 5.277 -2.684 7.508 1 98.38 109 PRO B O 1
ATOM 2565 N N . TRP B 1 110 ? 3.656 -3.535 6.164 1 98.81 110 TRP B N 1
ATOM 2566 C CA . TRP B 1 110 ? 4.547 -4.371 5.363 1 98.81 110 TRP B CA 1
ATOM 2567 C C . TRP B 1 110 ? 5.059 -3.613 4.148 1 98.81 110 TRP B C 1
ATOM 2569 O O . TRP B 1 110 ? 5.891 -4.125 3.393 1 98.81 110 TRP B O 1
ATOM 2579 N N . SER B 1 111 ? 4.691 -2.396 3.936 1 98.75 111 SER B N 1
ATOM 2580 C CA . SER B 1 111 ? 4.852 -1.705 2.66 1 98.75 111 SER B CA 1
ATOM 2581 C C . SER B 1 111 ? 6.316 -1.669 2.232 1 98.75 111 SER B C 1
ATOM 2583 O O . SER B 1 111 ? 6.637 -1.919 1.069 1 98.75 111 SER B O 1
ATOM 2585 N N . ALA B 1 112 ? 7.203 -1.405 3.121 1 98.62 112 ALA B N 1
ATOM 2586 C CA . ALA B 1 112 ? 8.617 -1.359 2.75 1 98.62 112 ALA B CA 1
ATOM 2587 C C . ALA B 1 112 ? 9.133 -2.746 2.369 1 98.62 112 ALA B C 1
ATOM 2589 O O . ALA B 1 112 ? 9.789 -2.908 1.34 1 98.62 112 ALA B O 1
ATOM 2590 N N . ALA B 1 113 ? 8.781 -3.746 3.133 1 98.81 113 ALA B N 1
ATOM 2591 C CA . ALA B 1 113 ? 9.281 -5.105 2.941 1 98.81 113 ALA B CA 1
ATOM 2592 C C . ALA B 1 113 ? 8.812 -5.676 1.603 1 98.81 113 ALA B C 1
ATOM 2594 O O . ALA B 1 113 ? 9.477 -6.547 1.029 1 98.81 113 ALA B O 1
ATOM 2595 N N . LYS B 1 114 ? 7.684 -5.195 1.116 1 98.88 114 LYS B N 1
ATOM 2596 C CA . LYS B 1 114 ? 7.074 -5.754 -0.088 1 98.88 114 LYS B CA 1
ATOM 2597 C C . LYS B 1 114 ? 7.223 -4.801 -1.271 1 98.88 114 LYS B C 1
ATOM 2599 O O . LYS B 1 114 ? 6.98 -5.184 -2.416 1 98.88 114 LYS B O 1
ATOM 2604 N N . GLY B 1 115 ? 7.727 -3.533 -1.021 1 98.81 115 GLY B N 1
ATOM 2605 C CA . GLY B 1 115 ? 7.52 -2.49 -2.014 1 98.81 115 GLY B CA 1
ATOM 2606 C C . GLY B 1 115 ? 8.812 -1.994 -2.633 1 98.81 115 GLY B C 1
ATOM 2607 O O . GLY B 1 115 ? 8.828 -0.961 -3.305 1 98.81 115 GLY B O 1
ATOM 2608 N N . PHE B 1 116 ? 9.945 -2.709 -2.453 1 98.88 116 PHE B N 1
ATOM 2609 C CA . PHE B 1 116 ? 11.188 -2.281 -3.076 1 98.88 116 PHE B CA 1
ATOM 2610 C C . PHE B 1 116 ? 11.055 -2.258 -4.594 1 98.88 116 PHE B C 1
ATOM 2612 O O . PHE B 1 116 ? 10.359 -3.092 -5.176 1 98.88 116 PHE B O 1
ATOM 2619 N N . ASP B 1 117 ? 11.758 -1.329 -5.238 1 98.75 117 ASP B N 1
ATOM 2620 C CA . ASP B 1 117 ? 11.883 -1.413 -6.691 1 98.75 117 ASP B CA 1
ATOM 2621 C C . ASP B 1 117 ? 12.398 -2.787 -7.117 1 98.75 117 ASP B C 1
ATOM 2623 O O . ASP B 1 117 ? 13.273 -3.359 -6.465 1 98.75 117 ASP B O 1
ATOM 2627 N N . THR B 1 118 ? 11.797 -3.346 -8.18 1 98.88 118 THR B N 1
ATOM 2628 C CA . THR B 1 118 ? 12.125 -4.602 -8.844 1 98.88 118 THR B CA 1
ATOM 2629 C C . THR B 1 118 ? 11.555 -5.789 -8.07 1 98.88 118 THR B C 1
ATOM 2631 O O . THR B 1 118 ? 11.727 -6.938 -8.477 1 98.88 118 THR B O 1
ATOM 2634 N N . PHE B 1 119 ? 10.812 -5.598 -6.973 1 98.94 119 PHE B N 1
ATOM 2635 C CA . PHE B 1 119 ? 10.336 -6.68 -6.113 1 98.94 119 PHE B CA 1
ATOM 2636 C C . PHE B 1 119 ? 9.031 -7.254 -6.641 1 98.94 119 PHE B C 1
ATOM 2638 O O . PHE B 1 119 ? 8.312 -7.941 -5.914 1 98.94 119 PHE B O 1
ATOM 2645 N N . THR B 1 120 ? 8.641 -6.941 -7.879 1 98.94 120 THR B N 1
ATOM 2646 C CA . THR B 1 120 ? 7.516 -7.602 -8.531 1 98.94 120 THR B CA 1
ATOM 2647 C C . THR B 1 120 ? 7.867 -7.988 -9.961 1 98.94 120 THR B C 1
ATOM 2649 O O . THR B 1 120 ? 7.352 -7.402 -10.914 1 98.94 120 THR B O 1
ATOM 2652 N N . PRO B 1 121 ? 8.711 -8.984 -10.102 1 98.94 121 PRO B N 1
ATOM 2653 C CA . PRO B 1 121 ? 8.844 -9.547 -11.445 1 98.94 121 PRO B CA 1
ATOM 2654 C C . PRO B 1 121 ? 7.508 -9.93 -12.062 1 98.94 121 PRO B C 1
ATOM 2656 O O . PRO B 1 121 ? 6.656 -10.516 -11.391 1 98.94 121 PRO B O 1
ATOM 2659 N N . ILE B 1 122 ? 7.355 -9.609 -13.297 1 98.88 122 ILE B N 1
ATOM 2660 C CA . ILE B 1 122 ? 6.031 -9.711 -13.906 1 98.88 122 ILE B CA 1
ATOM 2661 C C . ILE B 1 122 ? 6.16 -10.203 -15.344 1 98.88 122 ILE B C 1
ATOM 2663 O O . ILE B 1 122 ? 7.039 -9.758 -16.078 1 98.88 122 ILE B O 1
ATOM 2667 N N . GLY B 1 123 ? 5.359 -11.164 -15.648 1 98.5 123 GLY B N 1
ATOM 2668 C CA . GLY B 1 123 ? 5.309 -11.688 -17 1 98.5 123 GLY B CA 1
ATOM 2669 C C . GLY B 1 123 ? 4.34 -10.938 -17.906 1 98.5 123 GLY B C 1
ATOM 2670 O O . GLY B 1 123 ? 3.791 -9.906 -17.5 1 98.5 123 GLY B O 1
ATOM 2671 N N . SER B 1 124 ? 4.211 -11.461 -19.094 1 97.19 124 SER B N 1
ATOM 2672 C CA . SER B 1 124 ? 3.357 -10.836 -20.094 1 97.19 124 SER B CA 1
ATOM 2673 C C . SER B 1 124 ? 1.882 -11.023 -19.75 1 97.19 124 SER B C 1
ATOM 2675 O O . SER B 1 124 ? 1.519 -11.961 -19.047 1 97.19 124 SER B O 1
ATOM 2677 N N . PHE B 1 125 ? 1.066 -10.133 -20.344 1 98.38 125 PHE B N 1
ATOM 2678 C CA . PHE B 1 125 ? -0.385 -10.234 -20.234 1 98.38 125 PHE B CA 1
ATOM 2679 C C . PHE B 1 125 ? -0.896 -11.477 -20.938 1 98.38 125 PHE B C 1
ATOM 2681 O O . PHE B 1 125 ? -0.497 -11.766 -22.078 1 98.38 125 PHE B O 1
ATOM 2688 N N . ILE B 1 126 ? -1.694 -12.242 -20.234 1 98.38 126 ILE B N 1
ATOM 2689 C CA . ILE B 1 126 ? -2.398 -13.383 -20.812 1 98.38 126 ILE B CA 1
ATOM 2690 C C . ILE B 1 126 ? -3.885 -13.062 -20.938 1 98.38 126 ILE B C 1
ATOM 2692 O O . ILE B 1 126 ? -4.594 -12.969 -19.938 1 98.38 126 ILE B O 1
ATOM 2696 N N . PRO B 1 127 ? -4.391 -12.945 -22.156 1 97.81 127 PRO B N 1
ATOM 2697 C CA . PRO B 1 127 ? -5.824 -12.68 -22.297 1 97.81 127 PRO B CA 1
ATOM 2698 C C . PRO B 1 127 ? -6.691 -13.734 -21.594 1 97.81 127 PRO B C 1
ATOM 2700 O O . PRO B 1 127 ? -6.355 -14.922 -21.609 1 97.81 127 PRO B O 1
ATOM 2703 N N . LYS B 1 128 ? -7.758 -13.273 -21.109 1 97.56 128 LYS B N 1
ATOM 2704 C CA . LYS B 1 128 ? -8.648 -14.117 -20.312 1 97.56 128 LYS B CA 1
ATOM 2705 C C . LYS B 1 128 ? -9.062 -15.359 -21.094 1 97.56 128 LYS B C 1
ATOM 2707 O O . LYS B 1 128 ? -9.164 -16.453 -20.531 1 97.56 128 LYS B O 1
ATOM 2712 N N . ASP B 1 129 ? -9.281 -15.266 -22.344 1 96.5 129 ASP B N 1
ATOM 2713 C CA . ASP B 1 129 ? -9.82 -16.359 -23.156 1 96.5 129 ASP B CA 1
ATOM 2714 C C . ASP B 1 129 ? -8.766 -17.438 -23.391 1 96.5 129 ASP B C 1
ATOM 2716 O O . ASP B 1 129 ? -9.086 -18.531 -23.859 1 96.5 129 ASP B O 1
ATOM 2720 N N . LYS B 1 130 ? -7.539 -17.203 -23.047 1 96.69 130 LYS B N 1
ATOM 2721 C CA . LYS B 1 130 ? -6.473 -18.188 -23.203 1 96.69 130 LYS B CA 1
ATOM 2722 C C . LYS B 1 130 ? -6.367 -19.094 -21.984 1 96.69 130 LYS B C 1
ATOM 2724 O O . LYS B 1 130 ? -5.66 -20.094 -22 1 96.69 130 LYS B O 1
ATOM 2729 N N . VAL B 1 131 ? -7.02 -18.734 -20.953 1 97.94 131 VAL B N 1
ATOM 2730 C CA . VAL B 1 131 ? -7.016 -19.516 -19.734 1 97.94 131 VAL B CA 1
ATOM 2731 C C . VAL B 1 131 ? -8.383 -20.172 -19.531 1 97.94 131 VAL B C 1
ATOM 2733 O O . VAL B 1 131 ? -9.367 -19.484 -19.25 1 97.94 131 VAL B O 1
ATOM 2736 N N . LEU B 1 132 ? -8.453 -21.438 -19.609 1 96.25 132 LEU B N 1
ATOM 2737 C CA . LEU B 1 132 ? -9.719 -22.156 -19.484 1 96.25 132 LEU B CA 1
ATOM 2738 C C . LEU B 1 132 ? -10.242 -22.094 -18.047 1 96.25 132 LEU B C 1
ATOM 2740 O O . LEU B 1 132 ? -11.43 -21.812 -17.828 1 96.25 132 LEU B O 1
ATOM 2744 N N . ASP B 1 133 ? -9.469 -22.406 -17.078 1 98.12 133 ASP B N 1
ATOM 2745 C CA . ASP B 1 133 ? -9.812 -22.359 -15.656 1 98.12 133 ASP B CA 1
ATOM 2746 C C . ASP B 1 133 ? -8.641 -21.844 -14.82 1 98.12 133 ASP B C 1
ATOM 2748 O O . ASP B 1 133 ? -7.66 -22.547 -14.609 1 98.12 133 ASP B O 1
ATOM 2752 N N . PRO B 1 134 ? -8.781 -20.672 -14.352 1 98.69 134 PRO B N 1
ATOM 2753 C CA . PRO B 1 134 ? -7.68 -20.109 -13.57 1 98.69 134 PRO B CA 1
ATOM 2754 C C . PRO B 1 134 ? -7.477 -20.828 -12.234 1 98.69 134 PRO B C 1
ATOM 2756 O O . PRO B 1 134 ? -6.488 -20.594 -11.547 1 98.69 134 PRO B O 1
ATOM 2759 N N . HIS B 1 135 ? -8.344 -21.703 -11.898 1 98.56 135 HIS B N 1
ATOM 2760 C CA . HIS B 1 135 ? -8.219 -22.484 -10.664 1 98.56 135 HIS B CA 1
ATOM 2761 C C . HIS B 1 135 ? -7.695 -23.891 -10.953 1 98.56 135 HIS B C 1
ATOM 2763 O O . HIS B 1 135 ? -7.875 -24.797 -10.133 1 98.56 135 HIS B O 1
ATOM 2769 N N . ASP B 1 136 ? -7.152 -24.062 -12.039 1 98.19 136 ASP B N 1
ATOM 2770 C CA . ASP B 1 136 ? -6.52 -25.312 -12.43 1 98.19 136 ASP B CA 1
ATOM 2771 C C . ASP B 1 136 ? -5.289 -25.062 -13.297 1 98.19 136 ASP B C 1
ATOM 2773 O O . ASP B 1 136 ? -5.184 -25.594 -14.406 1 98.19 136 ASP B O 1
ATOM 2777 N N . LEU B 1 137 ? -4.379 -24.312 -12.812 1 98.75 137 LEU B N 1
ATOM 2778 C CA . LEU B 1 137 ? -3.104 -24 -13.445 1 98.75 137 LEU B CA 1
ATOM 2779 C C . LEU B 1 137 ? -1.936 -24.469 -12.594 1 98.75 137 LEU B C 1
ATOM 2781 O O . LEU B 1 137 ? -2.09 -24.688 -11.391 1 98.75 137 LEU B O 1
ATOM 2785 N N . ARG B 1 138 ? -0.842 -24.656 -13.219 1 98.38 138 ARG B N 1
ATOM 2786 C CA . ARG B 1 138 ? 0.391 -25.031 -12.531 1 98.38 138 ARG B CA 1
ATOM 2787 C C . ARG B 1 138 ? 1.353 -23.844 -12.461 1 98.38 138 ARG B C 1
ATOM 2789 O O . ARG B 1 138 ? 1.543 -23.125 -13.445 1 98.38 138 ARG B O 1
ATOM 2796 N N . LEU B 1 139 ? 1.893 -23.594 -11.281 1 98.44 139 LEU B N 1
ATOM 2797 C CA . LEU B 1 139 ? 2.904 -22.562 -11.016 1 98.44 139 LEU B CA 1
ATOM 2798 C C . LEU B 1 139 ? 4.223 -23.219 -10.602 1 98.44 139 LEU B C 1
ATOM 2800 O O . LEU B 1 139 ? 4.25 -24.062 -9.711 1 98.44 139 LEU B O 1
ATOM 2804 N N . SER B 1 140 ? 5.27 -22.75 -11.203 1 98.75 140 SER B N 1
ATOM 2805 C CA . SER B 1 140 ? 6.559 -23.266 -10.758 1 98.75 140 SER B CA 1
ATOM 2806 C C . SER B 1 140 ? 7.629 -22.188 -10.805 1 98.75 140 SER B C 1
ATOM 2808 O O . SER B 1 140 ? 7.504 -21.203 -11.555 1 98.75 140 SER B O 1
ATOM 2810 N N . LEU B 1 141 ? 8.641 -22.281 -10.047 1 98.94 141 LEU B N 1
ATOM 2811 C CA . LEU B 1 141 ? 9.805 -21.406 -9.953 1 98.94 141 LEU B CA 1
ATOM 2812 C C . LEU B 1 141 ? 11.078 -22.203 -9.734 1 98.94 141 LEU B C 1
ATOM 2814 O O . LEU B 1 141 ? 11.117 -23.109 -8.883 1 98.94 141 LEU B O 1
ATOM 2818 N N . ARG B 1 142 ? 12.07 -21.953 -10.508 1 98.94 142 ARG B N 1
ATOM 2819 C CA . ARG B 1 142 ? 13.391 -22.562 -10.406 1 98.94 142 ARG B CA 1
ATOM 2820 C C . ARG B 1 142 ? 14.461 -21.516 -10.125 1 98.94 142 ARG B C 1
ATOM 2822 O O . ARG B 1 142 ? 14.391 -20.391 -10.633 1 98.94 142 ARG B O 1
ATOM 2829 N N . ILE B 1 143 ? 15.406 -21.859 -9.391 1 98.94 143 ILE B N 1
ATOM 2830 C CA . ILE B 1 143 ? 16.609 -21.078 -9.188 1 98.94 143 ILE B CA 1
ATOM 2831 C C . ILE B 1 143 ? 17.828 -21.875 -9.648 1 98.94 143 ILE B C 1
ATOM 2833 O O . ILE B 1 143 ? 18.094 -22.969 -9.148 1 98.94 143 ILE B O 1
ATOM 2837 N N . ASN B 1 144 ? 18.578 -21.359 -10.625 1 98.81 144 ASN B N 1
ATOM 2838 C CA . ASN B 1 144 ? 19.75 -22.031 -11.195 1 98.81 144 ASN B CA 1
ATOM 2839 C C . ASN B 1 144 ? 19.422 -23.453 -11.609 1 98.81 144 ASN B C 1
ATOM 2841 O O . ASN B 1 144 ? 20.172 -24.391 -11.312 1 98.81 144 ASN B O 1
ATOM 2845 N N . GLY B 1 145 ? 18.266 -23.594 -12.031 1 98.44 145 GLY B N 1
ATOM 2846 C CA . GLY B 1 145 ? 17.875 -24.875 -12.609 1 98.44 145 GLY B CA 1
ATOM 2847 C C . GLY B 1 145 ? 17.172 -25.781 -11.617 1 98.44 145 GLY B C 1
ATOM 2848 O O . GLY B 1 145 ? 16.531 -26.766 -12 1 98.44 145 GLY B O 1
ATOM 2849 N N . GLY B 1 146 ? 17.219 -25.516 -10.336 1 98.69 146 GLY B N 1
ATOM 2850 C CA . GLY B 1 146 ? 16.578 -26.328 -9.312 1 98.69 146 GLY B CA 1
ATOM 2851 C C . GLY B 1 146 ? 15.172 -25.859 -8.969 1 98.69 146 GLY B C 1
ATOM 2852 O O . GLY B 1 146 ? 14.961 -24.672 -8.703 1 98.69 146 GLY B O 1
ATOM 2853 N N . ILE B 1 147 ? 14.258 -26.797 -8.938 1 98.69 147 ILE B N 1
ATOM 2854 C CA . ILE B 1 147 ? 12.867 -26.469 -8.617 1 98.69 147 ILE B CA 1
ATOM 2855 C C . ILE B 1 147 ? 12.758 -26.062 -7.148 1 98.69 147 ILE B C 1
ATOM 2857 O O . ILE B 1 147 ? 13.219 -26.797 -6.266 1 98.69 147 ILE B O 1
ATOM 2861 N N . LYS B 1 148 ? 12.203 -24.891 -6.863 1 98.81 148 LYS B N 1
ATOM 2862 C CA . LYS B 1 148 ? 11.969 -24.422 -5.496 1 98.81 148 LYS B CA 1
ATOM 2863 C C . LYS B 1 148 ? 10.477 -24.422 -5.16 1 98.81 148 LYS B C 1
ATOM 2865 O O . LYS B 1 148 ? 10.094 -24.734 -4.031 1 98.81 148 LYS B O 1
ATOM 2870 N N . GLN B 1 149 ? 9.672 -24.047 -6.117 1 98.75 149 GLN B N 1
ATOM 2871 C CA . GLN B 1 149 ? 8.219 -24.062 -5.977 1 98.75 149 GLN B CA 1
ATOM 2872 C C . GLN B 1 149 ? 7.562 -24.797 -7.145 1 98.75 149 GLN B C 1
ATOM 2874 O O . GLN B 1 149 ? 7.996 -24.656 -8.289 1 98.75 149 GLN B O 1
ATOM 2879 N N . ASN B 1 150 ? 6.621 -25.578 -6.84 1 98 150 ASN B N 1
ATOM 2880 C CA . ASN B 1 150 ? 5.797 -26.328 -7.777 1 98 150 ASN B CA 1
ATOM 2881 C C . ASN B 1 150 ? 4.414 -26.625 -7.203 1 98 150 ASN B C 1
ATOM 2883 O O . ASN B 1 150 ? 4.262 -27.516 -6.363 1 98 150 ASN B O 1
ATOM 2887 N N . GLY B 1 151 ? 3.438 -25.828 -7.633 1 97.5 151 GLY B N 1
ATOM 2888 C CA . GLY B 1 151 ? 2.107 -25.953 -7.059 1 97.5 151 GLY B CA 1
ATOM 2889 C C . GLY B 1 151 ? 0.998 -25.703 -8.062 1 97.5 151 GLY B C 1
ATOM 2890 O O . GLY B 1 151 ? 1.253 -25.609 -9.266 1 97.5 151 GLY B O 1
ATOM 2891 N N . THR B 1 152 ? -0.225 -25.75 -7.566 1 98 152 THR B N 1
ATOM 2892 C CA . THR B 1 152 ? -1.402 -25.562 -8.406 1 98 152 THR B CA 1
ATOM 2893 C C . THR B 1 152 ? -2.312 -24.484 -7.832 1 98 152 THR B C 1
ATOM 2895 O O . THR B 1 152 ? -2.455 -24.359 -6.613 1 98 152 THR B O 1
ATOM 2898 N N . THR B 1 153 ? -2.961 -23.734 -8.734 1 98.5 153 THR B N 1
ATOM 2899 C CA . THR B 1 153 ? -3.891 -22.703 -8.312 1 98.5 153 THR B CA 1
ATOM 2900 C C . THR B 1 153 ? -5.164 -23.312 -7.73 1 98.5 153 THR B C 1
ATOM 2902 O O . THR B 1 153 ? -5.984 -22.609 -7.141 1 98.5 153 THR B O 1
ATOM 2905 N N . ALA B 1 154 ? -5.332 -24.578 -7.824 1 97.88 154 ALA B N 1
ATOM 2906 C CA . ALA B 1 154 ? -6.469 -25.281 -7.227 1 97.88 154 ALA B CA 1
ATOM 2907 C C . ALA B 1 154 ? -6.387 -25.25 -5.699 1 97.88 154 ALA B C 1
ATOM 2909 O O . ALA B 1 154 ? -7.383 -25.5 -5.016 1 97.88 154 ALA B O 1
ATOM 2910 N N . ASP B 1 155 ? -5.258 -24.969 -5.184 1 97.12 155 ASP B N 1
ATOM 2911 C CA . ASP B 1 155 ? -5.039 -25.047 -3.742 1 97.12 155 ASP B CA 1
ATOM 2912 C C . ASP B 1 155 ? -5.379 -23.719 -3.07 1 97.12 155 ASP B C 1
ATOM 2914 O O . ASP B 1 155 ? -5.195 -23.562 -1.861 1 97.12 155 ASP B O 1
ATOM 2918 N N . MET B 1 156 ? -5.832 -22.734 -3.824 1 97.56 156 MET B N 1
ATOM 2919 C CA . MET B 1 156 ? -6.238 -21.469 -3.215 1 97.56 156 MET B CA 1
ATOM 2920 C C . MET B 1 156 ? -7.309 -21.703 -2.152 1 97.56 156 MET B C 1
ATOM 2922 O O . MET B 1 156 ? -8.289 -22.406 -2.395 1 97.56 156 MET B O 1
ATOM 2926 N N . ILE B 1 157 ? -7.137 -21.109 -1.009 1 97.31 157 ILE B N 1
ATOM 2927 C CA . ILE B 1 157 ? -8.109 -21.172 0.074 1 97.31 157 ILE B CA 1
ATOM 2928 C C . ILE B 1 157 ? -9.336 -20.328 -0.289 1 97.31 157 ILE B C 1
ATOM 2930 O O . ILE B 1 157 ? -10.469 -20.812 -0.214 1 97.31 157 ILE B O 1
ATOM 2934 N N . PHE B 1 158 ? -9.094 -19.078 -0.563 1 98.12 158 PHE B N 1
ATOM 2935 C CA . PHE B 1 158 ? -10.102 -18.188 -1.131 1 98.12 158 PHE B CA 1
ATOM 2936 C C . PHE B 1 158 ? -9.953 -18.109 -2.646 1 98.12 158 PHE B C 1
ATOM 2938 O O . PHE B 1 158 ? -8.891 -17.734 -3.152 1 98.12 158 PHE B O 1
ATOM 2945 N N . ARG B 1 159 ? -10.984 -18.422 -3.32 1 98.31 159 ARG B N 1
ATOM 2946 C CA . ARG B 1 159 ? -10.938 -18.406 -4.777 1 98.31 159 ARG B CA 1
ATOM 2947 C C . ARG B 1 159 ? -11.047 -16.984 -5.312 1 98.31 159 ARG B C 1
ATOM 2949 O O . ARG B 1 159 ? -11.391 -16.047 -4.574 1 98.31 159 ARG B O 1
ATOM 2956 N N . ILE B 1 160 ? -10.797 -16.844 -6.586 1 98.81 160 ILE B N 1
ATOM 2957 C CA . ILE B 1 160 ? -10.609 -15.555 -7.227 1 98.81 160 ILE B CA 1
ATOM 2958 C C . ILE B 1 160 ? -11.867 -14.703 -7.043 1 98.81 160 ILE B C 1
ATOM 2960 O O . ILE B 1 160 ? -11.781 -13.531 -6.68 1 98.81 160 ILE B O 1
ATOM 2964 N N . PRO B 1 161 ? -13.094 -15.195 -7.223 1 98.88 161 PRO B N 1
ATOM 2965 C CA . PRO B 1 161 ? -14.273 -14.352 -7.027 1 98.88 161 PRO B CA 1
ATOM 2966 C C . PRO B 1 161 ? -14.367 -13.781 -5.613 1 98.88 161 PRO B C 1
ATOM 2968 O O . PRO B 1 161 ? -14.734 -12.617 -5.43 1 98.88 161 PRO B O 1
ATOM 2971 N N . ARG B 1 162 ? -14.031 -14.578 -4.605 1 98.75 162 ARG B N 1
ATOM 2972 C CA . ARG B 1 162 ? -14.047 -14.133 -3.215 1 98.75 162 ARG B CA 1
ATOM 2973 C C . ARG B 1 162 ? -13.016 -13.039 -2.975 1 98.75 162 ARG B C 1
ATOM 2975 O O . ARG B 1 162 ? -13.273 -12.094 -2.227 1 98.75 162 ARG B O 1
ATOM 2982 N N . LEU B 1 163 ? -11.828 -13.188 -3.584 1 98.88 163 LEU B N 1
ATOM 2983 C CA . LEU B 1 163 ? -10.789 -12.172 -3.451 1 98.88 163 LEU B CA 1
ATOM 2984 C C . LEU B 1 163 ? -11.258 -10.83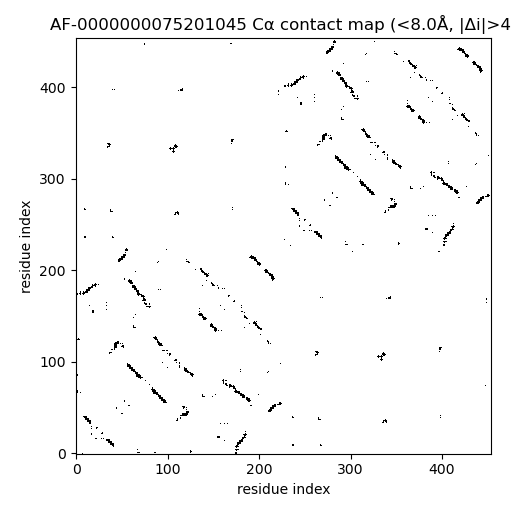6 -4.016 1 98.88 163 LEU B C 1
ATOM 2986 O O . LEU B 1 163 ? -11.133 -9.797 -3.355 1 98.88 163 LEU B O 1
ATOM 2990 N N . ILE B 1 164 ? -11.82 -10.875 -5.207 1 98.88 164 ILE B N 1
ATOM 2991 C CA . ILE B 1 164 ? -12.273 -9.664 -5.891 1 98.88 164 ILE B CA 1
ATOM 2992 C C . ILE B 1 164 ? -13.383 -9.008 -5.086 1 98.88 164 ILE B C 1
ATOM 2994 O O . ILE B 1 164 ? -13.391 -7.785 -4.906 1 98.88 164 ILE B O 1
ATOM 2998 N N . GLU B 1 165 ? -14.305 -9.82 -4.602 1 98.81 165 GLU B N 1
ATOM 2999 C CA . GLU B 1 165 ? -15.391 -9.281 -3.781 1 98.81 165 GLU B CA 1
ATOM 3000 C C . GLU B 1 165 ? -14.844 -8.594 -2.531 1 98.81 165 GLU B C 1
ATOM 3002 O O . GLU B 1 165 ? -15.234 -7.469 -2.215 1 98.81 165 GLU B O 1
ATOM 3007 N N . HIS B 1 166 ? -13.961 -9.219 -1.861 1 98.69 166 HIS B N 1
ATOM 3008 C CA . HIS B 1 166 ? -13.43 -8.68 -0.614 1 98.69 166 HIS B CA 1
ATOM 3009 C C . HIS B 1 166 ? -12.672 -7.375 -0.854 1 98.69 166 HIS B C 1
ATOM 3011 O O . HIS B 1 166 ? -12.953 -6.359 -0.213 1 98.69 166 HIS B O 1
ATOM 3017 N N . ILE B 1 167 ? -11.758 -7.406 -1.801 1 98.88 167 ILE B N 1
ATOM 3018 C CA . ILE B 1 167 ? -10.938 -6.227 -2.084 1 98.88 167 ILE B CA 1
ATOM 3019 C C . ILE B 1 167 ? -11.844 -5.062 -2.488 1 98.88 167 ILE B C 1
ATOM 3021 O O . ILE B 1 167 ? -11.703 -3.953 -1.966 1 98.88 167 ILE B O 1
ATOM 3025 N N . SER B 1 168 ? -12.797 -5.309 -3.369 1 98.88 168 SER B N 1
ATOM 3026 C CA . SER B 1 168 ? -13.617 -4.246 -3.936 1 98.88 168 SER B CA 1
ATOM 3027 C C . SER B 1 168 ? -14.625 -3.723 -2.914 1 98.88 168 SER B C 1
ATOM 3029 O O . SER B 1 168 ? -15.227 -2.662 -3.109 1 98.88 168 SER B O 1
ATOM 3031 N N . SER B 1 169 ? -14.891 -4.484 -1.854 1 98.75 169 SER B N 1
ATOM 3032 C CA . SER B 1 169 ? -15.742 -3.977 -0.781 1 98.75 169 SER B CA 1
ATOM 3033 C C . SER B 1 169 ? -15 -2.938 0.058 1 98.75 169 SER B C 1
ATOM 3035 O O . SER B 1 169 ? -15.625 -2.17 0.794 1 98.75 169 SER B O 1
ATOM 3037 N N . ILE B 1 170 ? -13.711 -2.896 -0.048 1 98.75 170 ILE B N 1
ATOM 3038 C CA . ILE B 1 170 ? -12.875 -1.982 0.726 1 98.75 170 ILE B CA 1
ATOM 3039 C C . ILE B 1 170 ? -12.422 -0.821 -0.158 1 98.75 170 ILE B C 1
ATOM 3041 O O . ILE B 1 170 ? -12.609 0.345 0.198 1 98.75 170 ILE B O 1
ATOM 3045 N N . MET B 1 171 ? -11.914 -1.127 -1.3 1 98.75 171 MET B N 1
ATOM 3046 C CA . MET B 1 171 ? -11.383 -0.118 -2.215 1 98.75 171 MET B CA 1
ATOM 3047 C C . MET B 1 171 ? -11.797 -0.42 -3.652 1 98.75 171 MET B C 1
ATOM 3049 O O . MET B 1 171 ? -11.875 -1.584 -4.051 1 98.75 171 MET B O 1
ATOM 3053 N N . THR B 1 172 ? -11.945 0.609 -4.383 1 98.81 172 THR B N 1
ATOM 3054 C CA . THR B 1 172 ? -12.266 0.477 -5.801 1 98.81 172 THR B CA 1
ATOM 3055 C C . THR B 1 172 ? -11.109 -0.181 -6.555 1 98.81 172 THR B C 1
ATOM 3057 O O . THR B 1 172 ? -9.945 0.178 -6.359 1 98.81 172 THR B O 1
ATOM 3060 N N . LEU B 1 173 ? -11.453 -1.203 -7.316 1 98.75 173 LEU B N 1
ATOM 3061 C CA . LEU B 1 173 ? -10.516 -1.732 -8.297 1 98.75 173 LEU B CA 1
ATOM 3062 C C . LEU B 1 173 ? -10.602 -0.955 -9.609 1 98.75 173 LEU B C 1
ATOM 3064 O O . LEU B 1 173 ? -11.695 -0.604 -10.055 1 98.75 173 LEU B O 1
ATOM 3068 N N . GLU B 1 174 ? -9.445 -0.658 -10.195 1 98.19 174 GLU B N 1
ATOM 3069 C CA . GLU B 1 174 ? -9.398 0.112 -11.438 1 98.19 174 GLU B CA 1
ATOM 3070 C C . GLU B 1 174 ? -8.836 -0.724 -12.586 1 98.19 174 GLU B C 1
ATOM 3072 O O . GLU B 1 174 ? -8.141 -1.718 -12.352 1 98.19 174 GLU B O 1
ATOM 3077 N N . GLU B 1 175 ? -9.203 -0.31 -13.781 1 97.88 175 GLU B N 1
ATOM 3078 C CA . GLU B 1 175 ? -8.609 -0.959 -14.953 1 97.88 175 GLU B CA 1
ATOM 3079 C C . GLU B 1 175 ? -7.086 -0.927 -14.891 1 97.88 175 GLU B C 1
ATOM 3081 O O . GLU B 1 175 ? -6.492 0.129 -14.664 1 97.88 175 GLU B O 1
ATOM 3086 N N . GLY B 1 176 ? -6.5 -2.111 -15.039 1 97.94 176 GLY B N 1
ATOM 3087 C CA . GLY B 1 176 ? -5.047 -2.191 -15.039 1 97.94 176 GLY B CA 1
ATOM 3088 C C . GLY B 1 176 ? -4.469 -2.596 -13.703 1 97.94 176 GLY B C 1
ATOM 3089 O O . GLY B 1 176 ? -3.285 -2.932 -13.602 1 97.94 176 GLY B O 1
ATOM 3090 N N . ASP B 1 177 ? -5.262 -2.51 -12.625 1 98.62 177 ASP B N 1
ATOM 3091 C CA . ASP B 1 177 ? -4.785 -3.021 -11.344 1 98.62 177 ASP B CA 1
ATOM 3092 C C . ASP B 1 177 ? -4.406 -4.496 -11.453 1 98.62 177 ASP B C 1
ATOM 3094 O O . ASP B 1 177 ? -4.961 -5.23 -12.273 1 98.62 177 ASP B O 1
ATOM 3098 N N . LEU B 1 178 ? -3.455 -4.895 -10.688 1 98.88 178 LEU B N 1
ATOM 3099 C CA . LEU B 1 178 ? -3.059 -6.293 -10.57 1 98.88 178 LEU B CA 1
ATOM 3100 C C . LEU B 1 178 ? -3.406 -6.848 -9.195 1 98.88 178 LEU B C 1
ATOM 3102 O O . LEU B 1 178 ? -3.121 -6.215 -8.18 1 98.88 178 LEU B O 1
ATOM 3106 N N . VAL B 1 179 ? -4.055 -7.988 -9.148 1 98.94 179 VAL B N 1
ATOM 3107 C CA . VAL B 1 179 ? -4.289 -8.719 -7.902 1 98.94 179 VAL B CA 1
ATOM 3108 C C . VAL B 1 179 ? -3.434 -9.977 -7.875 1 98.94 179 VAL B C 1
ATOM 3110 O O . VAL B 1 179 ? -3.557 -10.844 -8.75 1 98.94 179 VAL B O 1
ATOM 3113 N N . LEU B 1 180 ? -2.551 -10.078 -6.941 1 98.94 180 LEU B N 1
ATOM 3114 C CA . LEU B 1 180 ? -1.765 -11.289 -6.738 1 98.94 180 LEU B CA 1
ATOM 3115 C C . LEU B 1 180 ? -2.457 -12.234 -5.762 1 98.94 180 LEU B C 1
ATOM 3117 O O . LEU B 1 180 ? -2.93 -11.805 -4.707 1 98.94 180 LEU B O 1
ATOM 3121 N N . THR B 1 181 ? -2.457 -13.523 -6.004 1 98.88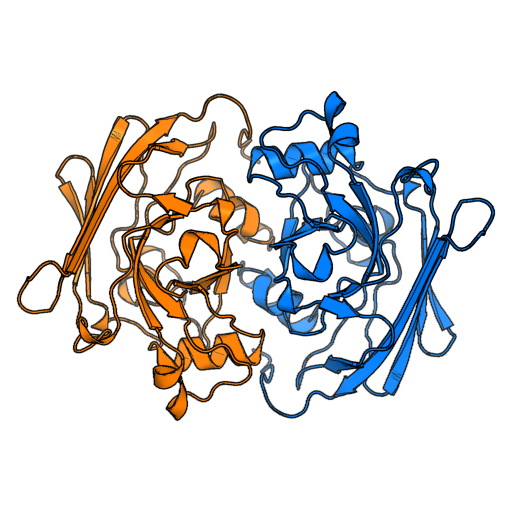 181 THR B N 1
ATOM 3122 C CA . THR B 1 181 ? -3.447 -14.406 -5.391 1 98.88 181 THR B CA 1
ATOM 3123 C C . THR B 1 181 ? -2.799 -15.289 -4.324 1 98.88 181 THR B C 1
ATOM 3125 O O . THR B 1 181 ? -3.438 -16.203 -3.799 1 98.88 181 THR B O 1
ATOM 3128 N N . GLY B 1 182 ? -1.552 -15.07 -4.02 1 98.31 182 GLY B N 1
ATOM 3129 C CA . GLY B 1 182 ? -0.839 -15.938 -3.09 1 98.31 182 GLY B CA 1
ATOM 3130 C C . GLY B 1 182 ? 0.111 -16.891 -3.777 1 98.31 182 GLY B C 1
ATOM 3131 O O . GLY B 1 182 ? 0.233 -16.891 -5.004 1 98.31 182 GLY B O 1
ATOM 3132 N N . THR B 1 183 ? 0.755 -17.703 -3.01 1 98.56 183 THR B N 1
ATOM 3133 C CA . THR B 1 183 ? 1.83 -18.531 -3.539 1 98.56 183 THR B CA 1
ATOM 3134 C C . THR B 1 183 ? 1.767 -19.938 -2.947 1 98.56 183 THR B C 1
ATOM 3136 O O . THR B 1 183 ? 1.346 -20.109 -1.802 1 98.56 183 THR B O 1
ATOM 3139 N N . PRO B 1 184 ? 2.15 -20.953 -3.709 1 97.94 184 PRO B N 1
ATOM 3140 C CA . PRO B 1 184 ? 2.295 -22.297 -3.141 1 97.94 184 PRO B CA 1
ATOM 3141 C C . PRO B 1 184 ? 3.525 -22.422 -2.248 1 97.94 184 PRO B C 1
ATOM 3143 O O . PRO B 1 184 ? 4.27 -21.453 -2.064 1 97.94 184 PRO B O 1
ATOM 3146 N N . SER B 1 185 ? 3.709 -23.609 -1.649 1 97.44 185 SER B N 1
ATOM 3147 C CA . SER B 1 185 ? 4.844 -23.875 -0.775 1 97.44 185 SER B CA 1
ATOM 3148 C C . SER B 1 185 ? 6.16 -23.812 -1.543 1 97.44 185 SER B C 1
ATOM 3150 O O . SER B 1 185 ? 6.168 -23.797 -2.775 1 97.44 185 SER B O 1
ATOM 3152 N N . GLY B 1 186 ? 7.262 -23.75 -0.811 1 98.06 186 GLY B N 1
ATOM 3153 C CA . GLY B 1 186 ? 8.594 -23.734 -1.396 1 98.06 186 GLY B CA 1
ATOM 3154 C C . GLY B 1 186 ? 9.219 -22.344 -1.407 1 98.06 186 GLY B C 1
ATOM 3155 O O . GLY B 1 186 ? 10.211 -22.109 -2.109 1 98.06 186 GLY B O 1
ATOM 3156 N N . VAL B 1 187 ? 8.664 -21.453 -0.727 1 98.12 187 VAL B N 1
ATOM 3157 C CA . VAL B 1 187 ? 9.188 -20.109 -0.578 1 98.12 187 VAL B CA 1
ATOM 3158 C C . VAL B 1 187 ? 10.594 -20.156 0.006 1 98.12 187 VAL B C 1
ATOM 3160 O O . VAL B 1 187 ? 10.875 -20.953 0.902 1 98.12 187 VAL B O 1
ATOM 3163 N N . GLY B 1 188 ? 11.492 -19.281 -0.54 1 98.38 188 GLY B N 1
ATOM 3164 C CA . GLY B 1 188 ? 12.859 -19.297 -0.046 1 98.38 188 GLY B CA 1
ATOM 3165 C C . GLY B 1 188 ? 13.68 -18.109 -0.54 1 98.38 188 GLY B C 1
ATOM 3166 O O . GLY B 1 188 ? 13.18 -17.266 -1.287 1 98.38 188 GLY B O 1
ATOM 3167 N N . PRO B 1 189 ? 14.914 -18.078 -0.086 1 98.75 189 PRO B N 1
ATOM 3168 C CA . PRO B 1 189 ? 15.766 -16.922 -0.372 1 98.75 189 PRO B CA 1
ATOM 3169 C C . PRO B 1 189 ? 16.312 -16.922 -1.797 1 98.75 189 PRO B C 1
ATOM 3171 O O . PRO B 1 189 ? 16.438 -17.984 -2.412 1 98.75 189 PRO B O 1
ATOM 3174 N N . VAL B 1 190 ? 16.562 -15.773 -2.301 1 98.81 190 VAL B N 1
ATOM 3175 C CA . VAL B 1 190 ? 17.297 -15.508 -3.531 1 98.81 190 VAL B CA 1
ATOM 3176 C C . VAL B 1 190 ? 18.578 -14.742 -3.209 1 98.81 190 VAL B C 1
ATOM 3178 O O . VAL B 1 190 ? 18.562 -13.828 -2.379 1 98.81 190 VAL B O 1
ATOM 3181 N N . SER B 1 191 ? 19.688 -15.109 -3.844 1 98.75 191 SER B N 1
ATOM 3182 C CA . SER B 1 191 ? 20.969 -14.461 -3.615 1 98.75 191 SER B CA 1
ATOM 3183 C C . SER B 1 191 ? 21.5 -13.812 -4.891 1 98.75 191 SER B C 1
ATOM 3185 O O . SER B 1 191 ? 21.125 -14.211 -5.996 1 98.75 191 SER B O 1
ATOM 3187 N N . PRO B 1 192 ? 22.359 -12.758 -4.715 1 98.75 192 PRO B N 1
ATOM 3188 C CA . PRO B 1 192 ? 22.984 -12.203 -5.918 1 98.75 192 PRO B CA 1
ATOM 3189 C C . PRO B 1 192 ? 23.656 -13.266 -6.785 1 98.75 192 PRO B C 1
ATOM 3191 O O . PRO B 1 192 ? 24.344 -14.141 -6.266 1 98.75 192 PRO B O 1
ATOM 3194 N N . GLY B 1 193 ? 23.375 -13.227 -8.062 1 98.75 193 GLY B N 1
ATOM 3195 C CA . GLY B 1 193 ? 23.922 -14.203 -8.992 1 98.75 193 GLY B CA 1
ATOM 3196 C C . GLY B 1 193 ? 22.922 -15.289 -9.367 1 98.75 193 GLY B C 1
ATOM 3197 O O . GLY B 1 193 ? 23.109 -15.992 -10.359 1 98.75 193 GLY B O 1
ATOM 3198 N N . ASP B 1 194 ? 21.859 -15.453 -8.562 1 98.94 194 ASP B N 1
ATOM 3199 C CA . ASP B 1 194 ? 20.859 -16.484 -8.844 1 98.94 194 ASP B CA 1
ATOM 3200 C C . ASP B 1 194 ? 20.078 -16.141 -10.109 1 98.94 194 ASP B C 1
ATOM 3202 O O . ASP B 1 194 ? 19.656 -14.992 -10.297 1 98.94 194 ASP B O 1
ATOM 3206 N N . LYS B 1 195 ? 19.922 -17.078 -10.961 1 98.94 195 LYS B N 1
ATOM 3207 C CA . LYS B 1 195 ? 19 -17.016 -12.086 1 98.94 195 LYS B CA 1
ATOM 3208 C C . LYS B 1 195 ? 17.656 -17.656 -11.734 1 98.94 195 LYS B C 1
ATOM 3210 O O . LYS B 1 195 ? 17.609 -18.828 -11.352 1 98.94 195 LYS B O 1
ATOM 3215 N N . VAL B 1 196 ? 16.625 -16.875 -11.883 1 98.94 196 VAL B N 1
ATOM 3216 C CA . VAL B 1 196 ? 15.297 -17.359 -11.508 1 98.94 196 VAL B CA 1
ATOM 3217 C C . VAL B 1 196 ? 14.438 -17.516 -12.758 1 98.94 196 VAL B C 1
ATOM 3219 O O . VAL B 1 196 ? 14.406 -16.641 -13.625 1 98.94 196 VAL B O 1
ATOM 3222 N N . GLU B 1 197 ? 13.781 -18.641 -12.859 1 98.94 197 GLU B N 1
ATOM 3223 C CA . GLU B 1 197 ? 12.867 -18.938 -13.961 1 98.94 197 GLU B CA 1
ATOM 3224 C C . GLU B 1 197 ? 11.516 -19.406 -13.438 1 98.94 197 GLU B C 1
ATOM 3226 O O . GLU B 1 197 ? 11.453 -20.281 -12.562 1 98.94 197 GLU B O 1
ATOM 3231 N N . CYS B 1 198 ? 10.477 -18.875 -13.977 1 98.94 198 CYS B N 1
ATOM 3232 C CA . CYS B 1 198 ? 9.125 -19.234 -13.57 1 98.94 198 CYS B CA 1
ATOM 3233 C C . CYS B 1 198 ? 8.289 -19.688 -14.766 1 98.94 198 CYS B C 1
ATOM 3235 O O . CYS B 1 198 ? 8.555 -19.281 -15.898 1 98.94 198 CYS B O 1
ATOM 3237 N N . LEU B 1 199 ? 7.309 -20.5 -14.453 1 98.88 199 LEU B N 1
ATOM 3238 C CA . LEU B 1 199 ? 6.426 -21.016 -15.492 1 98.88 199 LEU B CA 1
ATOM 3239 C C . LEU B 1 199 ? 4.984 -21.078 -15 1 98.88 199 LEU B C 1
ATOM 3241 O O . LEU B 1 199 ? 4.727 -21.5 -13.875 1 98.88 199 LEU B O 1
ATOM 3245 N N . LEU B 1 200 ? 4.121 -20.562 -15.758 1 98.94 200 LEU B N 1
ATOM 3246 C CA . LEU B 1 200 ? 2.689 -20.812 -15.656 1 98.94 200 LEU B CA 1
ATOM 3247 C C . LEU B 1 200 ? 2.217 -21.734 -16.781 1 98.94 200 LEU B C 1
ATOM 3249 O O . LEU B 1 200 ? 2.432 -21.438 -17.953 1 98.94 200 LEU B O 1
ATOM 3253 N N . ALA B 1 201 ? 1.59 -22.844 -16.406 1 98.75 201 ALA B N 1
ATOM 3254 C CA . ALA B 1 201 ? 1.15 -23.812 -17.406 1 98.75 201 ALA B CA 1
ATOM 3255 C C . ALA B 1 201 ? -0.294 -24.234 -17.156 1 98.75 201 ALA B C 1
ATOM 3257 O O . ALA B 1 201 ? -0.787 -24.156 -16.031 1 98.75 201 ALA B O 1
ATOM 3258 N N . ASP B 1 202 ? -0.934 -24.641 -18.172 1 97.81 202 ASP B N 1
ATOM 3259 C CA . ASP B 1 202 ? -2.25 -25.234 -18 1 97.81 202 ASP B CA 1
ATOM 3260 C C . ASP B 1 202 ? -2.131 -26.672 -17.5 1 97.81 202 ASP B C 1
ATOM 3262 O O . ASP B 1 202 ? -1.022 -27.188 -17.328 1 97.81 202 ASP B O 1
ATOM 3266 N N . PRO B 1 203 ? -3.205 -27.344 -17.188 1 94.31 203 PRO B N 1
ATOM 3267 C CA . PRO B 1 203 ? -3.123 -28.688 -16.578 1 94.31 203 PRO B CA 1
ATOM 3268 C C . PRO B 1 203 ? -2.469 -29.703 -17.5 1 94.31 203 PRO B C 1
ATOM 3270 O O . PRO B 1 203 ? -1.948 -30.719 -17.031 1 94.31 203 PRO B O 1
ATOM 3273 N N . SER B 1 204 ? -2.461 -29.469 -18.797 1 95.69 204 SER B N 1
ATOM 3274 C CA . SER B 1 204 ? -1.845 -30.391 -19.75 1 95.69 204 SER B CA 1
ATOM 3275 C C . SER B 1 204 ? -0.333 -30.203 -19.797 1 95.69 204 SER B C 1
ATOM 3277 O O . SER B 1 204 ? 0.383 -31.016 -20.375 1 95.69 204 SER B O 1
ATOM 3279 N N . GLY B 1 205 ? 0.099 -29.109 -19.203 1 95.56 205 GLY B N 1
ATOM 3280 C CA . GLY B 1 205 ? 1.524 -28.828 -19.219 1 95.56 205 GLY B CA 1
ATOM 3281 C C . GLY B 1 205 ? 1.921 -27.781 -20.234 1 95.56 205 GLY B C 1
ATOM 3282 O O . GLY B 1 205 ? 3.084 -27.375 -20.312 1 95.56 205 GLY B O 1
ATOM 3283 N N . LYS B 1 206 ? 0.966 -27.375 -21 1 97.25 206 LYS B N 1
ATOM 3284 C CA . LYS B 1 206 ? 1.247 -26.328 -21.969 1 97.25 206 LYS B CA 1
ATOM 3285 C C . LYS B 1 206 ? 1.587 -2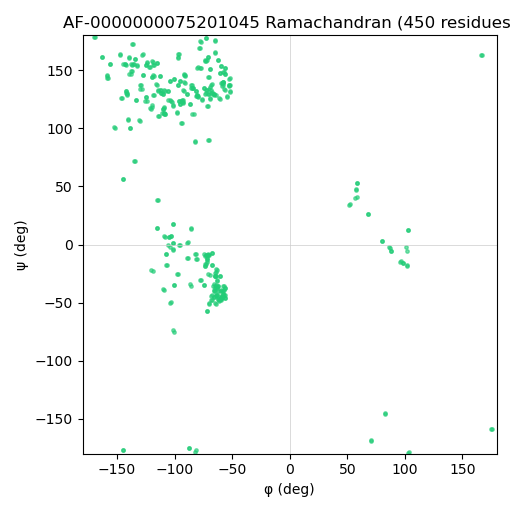5 -21.297 1 97.25 206 LYS B C 1
ATOM 3287 O O . LYS B 1 206 ? 0.837 -24.531 -20.438 1 97.25 206 LYS B O 1
ATOM 3292 N N . ALA B 1 207 ? 2.676 -24.469 -21.734 1 98.38 207 ALA B N 1
ATOM 3293 C CA . ALA B 1 207 ? 3.121 -23.219 -21.141 1 98.38 207 ALA B CA 1
ATOM 3294 C C . ALA B 1 207 ? 2.205 -22.062 -21.547 1 98.38 207 ALA B C 1
ATOM 3296 O O . ALA B 1 207 ? 1.909 -21.891 -22.734 1 98.38 207 ALA B O 1
ATOM 3297 N N . LEU B 1 208 ? 1.747 -21.297 -20.594 1 98.56 208 LEU B N 1
ATOM 3298 C CA . LEU B 1 208 ? 0.952 -20.109 -20.828 1 98.56 208 LEU B CA 1
ATOM 3299 C C . LEU B 1 208 ? 1.812 -18.844 -20.719 1 98.56 208 LEU B C 1
ATOM 3301 O O . LEU B 1 208 ? 1.543 -17.844 -21.391 1 98.56 208 LEU B O 1
ATOM 3305 N N . SER B 1 209 ? 2.768 -18.828 -19.859 1 98.56 209 SER B N 1
ATOM 3306 C CA . SER B 1 209 ? 3.654 -17.703 -19.609 1 98.56 209 SER B CA 1
ATOM 3307 C C . SER B 1 209 ? 4.957 -18.141 -18.953 1 98.56 209 SER B C 1
ATOM 3309 O O . SER B 1 209 ? 4.973 -19.109 -18.188 1 98.56 209 SER B O 1
ATOM 3311 N N . THR B 1 210 ? 6.008 -17.562 -19.281 1 98.75 210 THR B N 1
ATOM 3312 C CA . THR B 1 210 ? 7.297 -17.719 -18.609 1 98.75 210 THR B CA 1
ATOM 3313 C C . THR B 1 210 ? 7.801 -16.375 -18.109 1 98.75 210 THR B C 1
ATOM 3315 O O . THR B 1 210 ? 7.398 -15.32 -18.609 1 98.75 210 THR B O 1
ATOM 3318 N N . LEU B 1 211 ? 8.57 -16.406 -17.109 1 98.75 211 LEU B N 1
ATOM 3319 C CA . LEU B 1 211 ? 9.164 -15.242 -16.469 1 98.75 211 LEU B CA 1
ATOM 3320 C C . LEU B 1 211 ? 10.555 -15.562 -15.938 1 98.75 211 LEU B C 1
ATOM 3322 O O . LEU B 1 211 ? 10.75 -16.594 -15.273 1 98.75 211 LEU B O 1
ATOM 3326 N N . ASP B 1 212 ? 11.508 -14.797 -16.312 1 98.88 212 ASP B N 1
ATOM 3327 C CA . ASP B 1 212 ? 12.852 -15.016 -15.789 1 98.88 212 ASP B CA 1
ATOM 3328 C C . ASP B 1 212 ? 13.508 -13.695 -15.391 1 98.88 212 ASP B C 1
ATOM 3330 O O . ASP B 1 212 ? 13.141 -12.633 -15.906 1 98.88 212 ASP B O 1
ATOM 3334 N N . PHE B 1 213 ? 14.43 -13.742 -14.5 1 98.94 213 PHE B N 1
ATOM 3335 C CA . PHE B 1 213 ? 15.195 -12.578 -14.055 1 98.94 213 PHE B CA 1
ATOM 3336 C C . PHE B 1 213 ? 16.469 -13.008 -13.328 1 98.94 213 PHE B C 1
ATOM 3338 O O . PHE B 1 213 ? 16.594 -14.172 -12.93 1 98.94 213 PHE B O 1
ATOM 3345 N N . LEU B 1 214 ? 17.391 -12.109 -13.227 1 98.94 214 LEU B N 1
ATOM 3346 C CA . LEU B 1 214 ? 18.656 -12.312 -12.516 1 98.94 214 LEU B CA 1
ATOM 3347 C C . LEU B 1 214 ? 18.703 -11.477 -11.242 1 98.94 214 LEU B C 1
ATOM 3349 O O . LEU B 1 214 ? 18.391 -10.281 -11.266 1 98.94 214 LEU B O 1
ATOM 3353 N N . ALA B 1 215 ? 19.031 -12.086 -10.164 1 98.94 215 ALA B N 1
ATOM 3354 C CA . ALA B 1 215 ? 19.203 -11.344 -8.914 1 98.94 215 ALA B CA 1
ATOM 3355 C C . ALA B 1 215 ? 20.594 -10.734 -8.82 1 98.94 215 ALA B C 1
ATOM 3357 O O . ALA B 1 215 ? 21.594 -11.398 -9.102 1 98.94 215 ALA B O 1
ATOM 3358 N N . ILE B 1 216 ? 20.656 -9.516 -8.438 1 98.88 216 ILE B N 1
ATOM 3359 C CA . ILE B 1 216 ? 21.938 -8.844 -8.25 1 98.88 216 ILE B CA 1
ATOM 3360 C C . ILE B 1 216 ? 21.922 -8.07 -6.934 1 98.88 216 ILE B C 1
ATOM 3362 O O . ILE B 1 216 ? 20.859 -7.812 -6.367 1 98.88 216 ILE B O 1
ATOM 3366 N N . ALA B 1 217 ? 23.141 -7.781 -6.441 1 98.5 217 ALA B N 1
ATOM 3367 C CA . ALA B 1 217 ? 23.234 -6.875 -5.297 1 98.5 217 ALA B CA 1
ATOM 3368 C C . ALA B 1 217 ? 22.938 -5.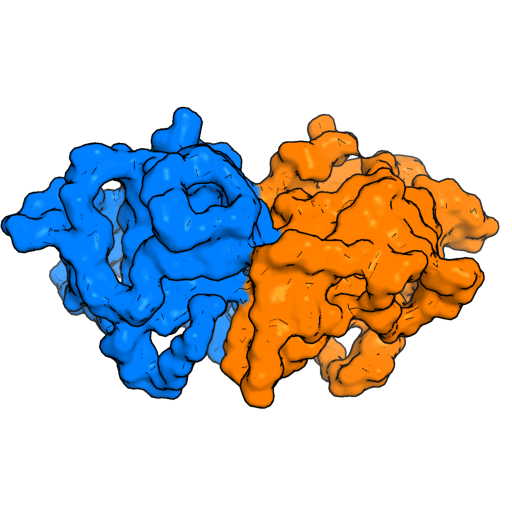438 -5.707 1 98.5 217 ALA B C 1
ATOM 3370 O O . ALA B 1 217 ? 23.422 -4.961 -6.734 1 98.5 217 ALA B O 1
ATOM 3371 N N . ARG B 1 218 ? 22.078 -4.793 -4.992 1 97.69 218 ARG B N 1
ATOM 3372 C CA . ARG B 1 218 ? 21.797 -3.387 -5.27 1 97.69 218 ARG B CA 1
ATOM 3373 C C . ARG B 1 218 ? 22.969 -2.504 -4.84 1 97.69 218 ARG B C 1
ATOM 3375 O O . ARG B 1 218 ? 23.484 -2.656 -3.736 1 97.69 218 ARG B O 1
ATOM 3382 N N . ASP B 1 219 ? 23.312 -1.645 -5.738 1 92.19 219 ASP B N 1
ATOM 3383 C CA . ASP B 1 219 ? 24.344 -0.666 -5.395 1 92.19 219 ASP B CA 1
ATOM 3384 C C . ASP B 1 219 ? 23.734 0.556 -4.711 1 92.19 219 ASP B C 1
ATOM 3386 O O . ASP B 1 219 ? 22.828 1.195 -5.262 1 92.19 219 ASP B O 1
ATOM 3390 N N . GLY B 1 220 ? 24.125 0.873 -3.514 1 91.94 220 GLY B N 1
ATOM 3391 C CA . GLY B 1 220 ? 23.625 2.025 -2.787 1 91.94 220 GLY B CA 1
ATOM 3392 C C . GLY B 1 220 ? 22.172 1.86 -2.342 1 91.94 220 GLY B C 1
ATOM 3393 O O . GLY B 1 220 ? 21.688 0.737 -2.234 1 91.94 220 GLY B O 1
ATOM 3394 N N . GLY B 1 221 ? 21.594 2.959 -1.894 1 94.69 221 GLY B N 1
ATOM 3395 C CA . GLY B 1 221 ? 20.203 2.924 -1.477 1 94.69 221 GLY B CA 1
ATOM 3396 C C . GLY B 1 221 ? 20.016 2.42 -0.058 1 94.69 221 GLY B C 1
ATOM 3397 O O . GLY B 1 221 ? 20.828 2.693 0.817 1 94.69 221 GLY B O 1
ATOM 3398 N N . TYR B 1 222 ? 18.938 1.721 0.138 1 97.69 222 TYR B N 1
ATOM 3399 C CA . TYR B 1 222 ? 18.5 1.29 1.462 1 97.69 222 TYR B CA 1
ATOM 3400 C C . TYR B 1 222 ? 19.453 0.257 2.041 1 97.69 222 TYR B C 1
ATOM 3402 O O . TYR B 1 222 ? 19.953 -0.608 1.317 1 97.69 222 TYR B O 1
ATOM 3410 N N . GLU B 1 223 ? 19.734 0.389 3.221 1 96.94 223 GLU B N 1
ATOM 3411 C CA . GLU B 1 223 ? 20.469 -0.612 3.986 1 96.94 223 GLU B CA 1
ATOM 3412 C C . GLU B 1 223 ? 19.688 -1.044 5.227 1 96.94 223 GLU B C 1
ATOM 3414 O O . GLU B 1 223 ? 19.344 -0.215 6.07 1 96.94 223 GLU B O 1
ATOM 3419 N N . PHE B 1 224 ? 19.453 -2.324 5.316 1 97.44 224 PHE B N 1
ATOM 3420 C CA . PHE B 1 224 ? 18.734 -2.871 6.469 1 97.44 224 PHE B CA 1
ATOM 3421 C C . PHE B 1 224 ? 19.672 -3.018 7.664 1 97.44 224 PHE B C 1
ATOM 3423 O O . PHE B 1 224 ? 20.766 -3.576 7.535 1 97.44 224 PHE B O 1
ATOM 3430 N N . LYS B 1 225 ? 19.312 -2.471 8.789 1 87.75 225 LYS B N 1
ATOM 3431 C CA . LYS B 1 225 ? 20.031 -2.619 10.062 1 87.75 225 LYS B CA 1
ATOM 3432 C C . LYS B 1 225 ? 19.188 -3.391 11.07 1 87.75 225 LYS B C 1
ATOM 3434 O O . LYS B 1 225 ? 18.141 -2.9 11.531 1 87.75 225 LYS B O 1
ATOM 3439 N N . PRO B 1 226 ? 19.641 -4.688 11.398 1 81.75 226 PRO B N 1
ATOM 3440 C CA . PRO B 1 226 ? 18.859 -5.492 12.344 1 81.75 226 PRO B CA 1
ATOM 3441 C C . PRO B 1 226 ? 18.703 -4.82 13.703 1 81.75 226 PRO B C 1
ATOM 3443 O O . PRO B 1 226 ? 19.609 -4.121 14.164 1 81.75 226 PRO B O 1
ATOM 3446 N N . GLU B 1 227 ? 17.516 -4.828 14.312 1 77.12 227 GLU B N 1
ATOM 3447 C CA . GLU B 1 227 ? 17.312 -4.285 15.648 1 77.12 227 GLU B CA 1
ATOM 3448 C C . GLU B 1 227 ? 17.672 -5.305 16.719 1 77.12 227 GLU B C 1
ATOM 3450 O O . GLU B 1 227 ? 17.562 -6.512 16.516 1 77.12 227 GLU B O 1
#

Organism: Armillaria gallica (NCBI:txid47427)

Solvent-accessible surface area (backbone atoms only — not comparable to full-atom values): 22100 Å² total; per-residue (Å²): 109,50,75,46,17,84,78,61,21,46,40,29,42,35,37,55,73,21,15,60,62,28,25,57,72,70,73,50,80,83,66,96,59,92,46,43,38,54,30,53,54,62,8,53,23,56,54,72,34,68,31,50,40,43,43,77,54,50,30,26,50,30,55,25,56,27,40,29,24,34,51,52,47,57,53,39,48,51,91,52,30,68,76,22,49,44,23,31,29,44,32,30,56,29,30,27,44,60,55,36,53,55,28,26,76,69,32,36,45,46,26,65,29,42,22,27,40,28,28,26,35,34,33,64,69,36,56,41,89,77,50,91,50,81,53,48,27,34,42,35,33,25,49,74,82,41,80,46,27,75,36,50,44,60,51,39,69,67,48,70,34,55,50,48,20,55,49,15,26,43,24,60,43,45,51,16,21,35,36,34,57,26,32,54,42,54,65,43,77,64,51,67,74,38,39,37,40,34,40,32,20,42,80,88,62,51,75,74,42,60,34,36,36,35,31,33,70,36,82,64,64,41,66,62,74,89,130,108,51,76,44,18,85,78,63,22,48,39,31,42,36,37,56,73,24,15,62,61,27,25,58,74,70,74,50,80,82,67,95,59,92,47,44,40,55,30,53,55,62,8,53,22,56,55,72,34,66,31,49,40,43,43,76,55,50,30,26,49,30,56,26,56,28,39,29,24,35,50,50,46,56,54,40,48,50,90,53,31,67,77,23,50,43,24,32,30,46,32,31,56,29,30,28,45,61,58,34,53,54,27,25,76,68,33,36,47,46,27,65,29,42,24,26,40,28,28,26,34,34,33,64,69,36,56,41,88,79,49,93,49,81,54,49,27,33,41,34,33,24,50,74,81,42,80,48,28,75,36,52,45,59,50,40,71,66,49,68,35,56,50,48,21,54,49,15,27,43,26,59,44,45,50,16,20,34,36,34,58,27,29,53,41,52,65,43,77,64,51,67,74,38,40,38,40,34,40,32,21,42,80,88,60,50,74,74,43,61,34,36,36,34,30,33,71,36,84,64,63,40,65,60,72,90,131

pLDDT: mean 96.81, std 4.57, range [68.06, 99.0]

Foldseek 3Di:
DLQVLLVPPAWEKEWPPFFPQACVQVVHDDDPAIDTDIEGSQQEDEFAAEAADEAPFFKKKFKFKKFAFADKAAQAALVCLVVGTQFIWIKIQMFSVLVQVVCVVVVHDRHVRRHDHNRIYIWGTFGHVNAPDQLAKWKWKDKPRHTQDIDTSVRGNDDDSRVSNVVRNPPMDDGSYMYTRTGHPRMGTDDQAIKMKMFIGGNVRHTRIIGIYGYHHDDDDDHDDRD/DLQVLLVPPAWEKEWPPFFPQQCVQVVHDDDPAIDTDIEGSQQEDEFAAEAADEAPFFKKKFKFKKFAFAAKAAQAALVCLVVGTQFIWIKIQMFSVLVQVVCVVVVHDRHVRRHDHNRIYIWGTFGHVNAPDQLAKWKWKDKPRHTQDIDTSVRGNDDPSRVSNVVRNPPMDDGSYMYTRTGHPRMGTDDQAIKMKMFIGGNVRHTRIIGIYGYHYDDDDDHDDRD

Radius of gyration: 21.27 Å; Cα contacts (8 Å, |Δi|>4): 1293; chains: 2; bounding box: 49×65×47 Å

InterPro domains:
  IPR011234 Fumarylacetoacetase-like, C-terminal [PF01557] (11-200)
  IPR036663 Fumarylacetoacetase-like, C-terminal domain superfamily [G3DSA:3.90.850.10] (2-227)
  IPR036663 Fumarylacetoacetase-like, C-terminal domain superfamily [SSF56529] (10-202)

Nearest PDB structures (foldseek):
  6sbi-assembly2_C  TM=9.742E-01  e=7.067E-30  Mus musculus
  6sbj-assembly1_A  TM=9.607E-01  e=6.574E-29  Mus musculus
  6sbj-assembly1_B  TM=9.714E-01  e=2.005E-28  Mus musculus
  6sbj-assembly2_C  TM=9.740E-01  e=5.059E-27  Mus musculus
  3s52-assembly2_C  TM=9.603E-01  e=2.738E-25  Yersinia pestis CO92

Secondary structure (DSSP, 8-state):
-GGGHHHH---EEEESS-BHHHHHHTTPPPPSS--EEEE-GGGEEETT-EEEE-BT--EEE-EEEEEEE-S-BSS--GGGGGGGEEEEEEEE--EEHHHHHHHHHTT--SHHHH-STT-EEE---EEGGG-S-TTS-EEEEEETTEEEEEEEGGGBSS-HHHHHHHHHHHS-B-TT-EEE----S--EEE-TT-EEEEEEE-TT--EEEEEEEEEEEPPSS-B----/-GGGHHHH---EEEESS-BHHHHHHTTPPPPSS--EEEE-GGGEEETT-EEEE-BT--EEE-EEEEEEE-S-BSS--GGGGGGGEEEEEEEE--EEHHHHHHHHHTT--SHHHH-STT-EEE---EEGGG-S-TTS-EEEEEETTEEEEEEEGGGBSS-HHHHHHHHHHHS-B-TT-EEE----S--EEE-TT-EEEEEEE-TT--EEEEEEEEEEEPPSS-B----

Sequence (454 aa):
MASTFVRHGRKIVAIGRNYSEHIKELANTAPKEPFFFIKPTTSYLPSGGKLELPRGIIAHHEVELGIVIGNGGRDISQANADSHIAGYALAVDMTARNLQDQVKKRGLPWSAAKGFDTFTPIGSFIPKDKVLDPHDLRLSLRINGGIKQNGTTADMIFRIPRLIEHISSIMTLEEGDLVLTGTPSGVGPVSPGDKVECLLADPSGKALSTLDFLAIARDGGYEFKPEMASTFVRHGRKIVAIGRNYSEHIKELANTAPKEPFFFIKPTTSYLPSGGKLELPRGIIAHHEVELGIVIGNGGRDISQANADSHIAGYALAVDMTARNLQDQVKKRGLPWSAAKGFDTFTPIGSFIPKDKVLDPHDLRLSLRINGGIKQNGTTADMIFRIPRLIEHISSIMTLEEGDLVLTGTPSGVGPVSPGDKVECLLADPSGKALSTLDFLAIARDGGYEFKPE